Protein AF-A0A6A6RLC5-F1 (afdb_monomer)

Solvent-accessible surface area (backbone atoms only — not comparable to full-atom values): 35840 Å² total; per-residue (Å²): 138,89,81,90,76,89,77,78,95,65,78,89,80,64,79,68,46,80,76,50,23,72,71,30,58,78,65,78,44,90,47,89,56,71,75,75,88,74,78,80,78,84,84,84,71,95,63,80,84,74,80,76,68,71,69,92,68,78,62,64,73,83,45,45,64,59,52,20,43,54,50,32,57,72,48,42,75,51,43,56,62,59,40,52,50,50,51,59,50,54,67,55,76,78,73,60,94,65,83,72,53,70,48,54,49,49,28,47,47,29,49,48,15,38,16,31,26,49,46,13,57,77,70,72,34,62,71,44,24,56,47,12,53,51,43,43,57,50,36,55,54,52,48,54,54,39,58,73,36,83,87,42,39,63,32,69,39,43,49,48,26,40,50,40,52,22,48,33,30,47,54,59,52,88,50,62,64,50,26,46,57,32,32,52,50,49,48,53,36,45,63,74,60,48,66,69,87,54,95,65,61,69,65,40,54,48,56,59,67,43,44,63,54,35,39,52,39,18,40,58,68,47,28,62,27,70,53,52,35,86,68,44,55,71,55,72,57,97,49,85,52,68,71,45,41,52,46,43,53,51,49,52,48,47,16,48,48,12,41,55,49,26,54,54,67,64,46,78,72,73,88,48,72,78,75,49,45,69,58,48,51,54,47,48,52,48,47,52,55,53,57,66,47,46,62,57,51,49,53,57,29,52,75,59,48,57,79,82,71,66,77,83,70,72,94,82,57,94,66,85,83,70,52,44,40,68,46,43,38,48,50,30,45,50,34,39,46,50,36,50,49,38,47,55,44,28,75,78,53,77,45,70,69,42,54,54,52,32,42,52,34,24,50,51,42,47,56,59,62,71,62,59,67,45,77,76,75,75,56,56,26,66,39,53,56,43,48,47,52,25,51,51,53,22,27,56,63,43,48,27,80,82,29,72,62,11,39,50,48,52,52,50,50,60,64,41,95,60,47,64,55,38,62,61,70,72,56,55,71,75,64,56,70,71,52,88,61,83,87,70,74,89,88,72,88,63,78,52,77,81,58,53,70,76,57,74,80,74,70,93,61,88,86,79,82,82,84,69,77,82,74,74,84,83,82,88,89,83,89,83,91,82,87,88,84,89,82,90,86,84,89,82,83,88,81,90,82,86,83,88,79,89,79,91,80,87,82,88,82,86,82,92,81,92,82,81,92,79,86,88,83,87,81,91,84,81,89,84,88,91,74,90,57,76,57,57,60,58,52,46,72,74,68,74,62,58,69,74,60,53,53,54,53,49,54,53,53,52,50,54,52,50,51,57,48,50,53,51,53,52,55,56,62,69,73,68,64,83,83,80,84,77,86,88,129

InterPro domains:
  IPR001138 Zn(2)Cys(6) fungal-type DNA-binding domain [cd00067] (14-31)
  IPR021858 Fungal transcription factor [PF11951] (106-373)

Structure (mmCIF, N/CA/C/O backbone):
data_AF-A0A6A6RLC5-F1
#
_entry.id   AF-A0A6A6RLC5-F1
#
loop_
_atom_site.group_PDB
_atom_site.id
_atom_site.type_symbol
_atom_site.label_atom_id
_atom_site.label_alt_id
_atom_site.label_comp_id
_atom_site.label_asym_id
_atom_site.label_entity_id
_atom_site.label_seq_id
_atom_site.pdbx_PDB_ins_code
_atom_site.Cartn_x
_atom_site.Cartn_y
_atom_site.Cartn_z
_atom_site.occupancy
_atom_site.B_iso_or_equiv
_atom_site.auth_seq_id
_atom_site.auth_comp_id
_atom_site.auth_asym_id
_atom_site.auth_atom_id
_atom_site.pdbx_PDB_model_num
ATOM 1 N N . MET A 1 1 ? 61.808 20.061 -59.288 1.00 33.19 1 MET A N 1
ATOM 2 C CA . MET A 1 1 ? 60.958 20.838 -60.216 1.00 33.19 1 MET A CA 1
ATOM 3 C C . MET A 1 1 ? 59.681 21.223 -59.504 1.00 33.19 1 MET A C 1
ATOM 5 O O . MET A 1 1 ? 59.098 20.407 -58.806 1.00 33.19 1 MET A O 1
ATOM 9 N N . VAL A 1 2 ? 59.336 22.496 -59.624 1.00 41.25 2 VAL A N 1
ATOM 10 C CA . VAL A 1 2 ? 58.204 23.175 -58.996 1.00 41.25 2 VAL A CA 1
ATOM 11 C C . VAL A 1 2 ? 56.968 22.985 -59.872 1.00 41.25 2 VAL A C 1
ATOM 13 O O . VAL A 1 2 ? 57.067 23.115 -61.087 1.00 41.25 2 VAL A O 1
ATOM 16 N N . SER A 1 3 ? 55.800 22.789 -59.270 1.00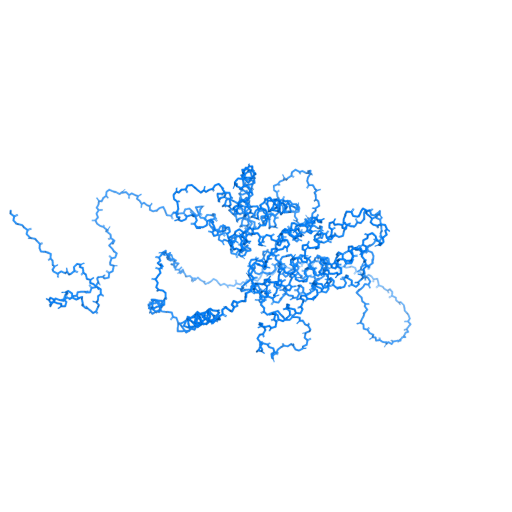 30.69 3 SER A N 1
ATOM 17 C CA . SER A 1 3 ? 54.530 23.178 -59.893 1.00 30.69 3 SER A CA 1
ATOM 18 C C . SER A 1 3 ? 53.531 23.565 -58.807 1.00 30.69 3 SER A C 1
ATOM 20 O O . SER A 1 3 ? 52.868 22.748 -58.174 1.00 30.69 3 SER A O 1
ATOM 22 N N . ARG A 1 4 ? 53.475 24.879 -58.572 1.00 44.53 4 ARG A N 1
ATOM 23 C CA . ARG A 1 4 ? 52.362 25.558 -57.914 1.00 44.53 4 ARG A CA 1
ATOM 24 C C . ARG A 1 4 ? 51.149 25.538 -58.848 1.00 44.53 4 ARG A C 1
ATOM 26 O O . ARG A 1 4 ? 51.280 25.904 -60.009 1.00 44.53 4 ARG A O 1
ATOM 33 N N . GLY A 1 5 ? 49.977 25.238 -58.297 1.00 34.97 5 GLY A N 1
ATOM 34 C CA . GLY A 1 5 ? 48.665 25.578 -58.855 1.00 34.97 5 GLY A CA 1
ATOM 35 C C . GLY A 1 5 ? 47.830 26.235 -57.755 1.00 34.97 5 GLY A C 1
ATOM 36 O O . GLY A 1 5 ? 47.783 25.731 -56.636 1.00 34.97 5 GLY A O 1
ATOM 37 N N . GLY A 1 6 ? 47.283 27.420 -58.023 1.00 38.88 6 GLY A N 1
ATOM 38 C CA . GLY A 1 6 ? 46.852 28.401 -57.024 1.00 38.88 6 GLY A CA 1
ATOM 39 C C . GLY A 1 6 ? 45.784 27.934 -56.030 1.00 38.88 6 GLY A C 1
ATOM 40 O O . GLY A 1 6 ? 44.661 27.609 -56.397 1.00 38.88 6 GLY A O 1
ATOM 41 N N . ARG A 1 7 ? 46.105 28.026 -54.734 1.00 39.91 7 ARG A N 1
ATOM 42 C CA . ARG A 1 7 ? 45.119 28.023 -53.646 1.00 39.91 7 ARG A CA 1
ATOM 43 C C . ARG A 1 7 ? 44.722 29.469 -53.366 1.00 39.91 7 ARG A C 1
ATOM 45 O O . ARG A 1 7 ? 45.541 30.260 -52.897 1.00 39.91 7 ARG A O 1
ATOM 52 N N . SER A 1 8 ? 43.479 29.831 -53.674 1.00 43.84 8 SER A N 1
ATOM 53 C CA . SER A 1 8 ? 42.936 31.154 -53.361 1.00 43.84 8 SER A CA 1
ATOM 54 C C . SER A 1 8 ? 43.053 31.448 -51.861 1.00 43.84 8 SER A C 1
ATOM 56 O O . SER A 1 8 ? 42.702 30.612 -51.026 1.00 43.84 8 SER A O 1
ATOM 58 N N . LYS A 1 9 ? 43.530 32.653 -51.539 1.00 46.97 9 LYS A N 1
ATOM 59 C CA . LYS A 1 9 ? 43.752 33.209 -50.197 1.00 46.97 9 LYS A CA 1
ATOM 60 C C . LYS A 1 9 ? 42.445 33.323 -49.387 1.00 46.97 9 LYS A C 1
ATOM 62 O O . LYS A 1 9 ? 41.897 34.413 -49.280 1.00 46.97 9 LYS A O 1
ATOM 67 N N . ARG A 1 10 ? 41.938 32.240 -48.793 1.00 56.75 10 ARG A N 1
ATOM 68 C CA . ARG A 1 10 ? 40.826 32.311 -47.823 1.00 56.75 10 ARG A CA 1
ATOM 69 C C . ARG A 1 10 ? 41.233 31.707 -46.481 1.00 56.75 10 ARG A C 1
ATOM 71 O O . ARG A 1 10 ? 41.949 30.711 -46.428 1.00 56.75 10 ARG A O 1
ATOM 78 N N . CYS A 1 11 ? 40.840 32.380 -45.400 1.00 67.50 11 CYS A N 1
ATOM 79 C CA . CYS A 1 11 ? 41.223 32.052 -44.028 1.00 67.50 11 CYS A CA 1
ATOM 80 C C . CYS A 1 11 ? 40.591 30.715 -43.613 1.00 67.50 11 CYS A C 1
ATOM 82 O O . CYS A 1 11 ? 39.397 30.662 -43.344 1.00 67.50 11 CYS A O 1
ATOM 84 N N . SER A 1 12 ? 41.379 29.640 -43.569 1.00 62.88 12 SER A N 1
ATOM 85 C CA . SER A 1 12 ? 40.889 28.301 -43.209 1.00 62.88 12 SER A CA 1
ATOM 86 C C . SER A 1 12 ? 40.509 28.163 -41.730 1.00 62.88 12 SER A C 1
ATOM 88 O O . SER A 1 12 ? 39.714 27.296 -41.399 1.00 62.88 12 SER A O 1
ATOM 90 N N . ASN A 1 13 ? 41.020 29.043 -40.858 1.00 63.69 13 ASN A N 1
ATOM 91 C CA . ASN A 1 13 ? 40.752 29.029 -39.416 1.00 63.69 13 ASN A CA 1
ATOM 92 C C . ASN A 1 13 ? 40.182 30.391 -38.989 1.00 63.69 13 ASN A C 1
ATOM 94 O O . ASN A 1 13 ? 40.918 31.273 -38.535 1.00 63.69 13 ASN A O 1
ATOM 98 N N . CYS A 1 14 ? 38.883 30.588 -39.215 1.00 71.69 14 CYS A N 1
ATOM 99 C CA . CYS A 1 14 ? 38.147 31.791 -38.829 1.00 71.69 14 CYS A CA 1
ATOM 100 C C . CYS A 1 14 ? 37.687 31.676 -37.366 1.00 71.69 14 CYS A C 1
ATOM 102 O O . CYS A 1 14 ? 37.097 30.670 -37.001 1.00 71.69 14 CYS A O 1
ATOM 104 N N . ASN A 1 15 ? 37.931 32.692 -36.529 1.00 76.00 15 ASN A N 1
ATOM 105 C CA . ASN A 1 15 ? 37.560 32.686 -35.103 1.00 76.00 15 ASN A CA 1
ATOM 106 C C . ASN A 1 15 ? 36.124 33.188 -34.832 1.00 76.00 15 ASN A C 1
ATOM 108 O O . ASN A 1 15 ? 35.869 33.766 -33.780 1.00 76.00 15 ASN A O 1
ATOM 112 N N . GLU A 1 16 ? 35.224 33.024 -35.807 1.00 71.19 16 GLU A N 1
ATOM 113 C CA . GLU A 1 16 ? 33.768 33.269 -35.744 1.00 71.19 16 GLU A CA 1
ATOM 114 C C . GLU A 1 16 ? 33.273 34.672 -35.332 1.00 71.19 16 GLU A C 1
ATOM 116 O O . GLU A 1 16 ? 32.069 34.930 -35.359 1.00 71.19 16 GLU A O 1
ATOM 121 N N . LYS A 1 17 ? 34.159 35.635 -35.045 1.00 72.50 17 LYS A N 1
ATOM 122 C CA . LYS A 1 17 ? 33.761 37.030 -34.802 1.00 72.50 17 LYS A CA 1
ATOM 123 C C . LYS A 1 17 ? 33.197 37.670 -36.075 1.00 72.50 17 LYS A C 1
ATOM 125 O O . LYS A 1 17 ? 33.887 37.770 -37.091 1.00 72.50 17 LYS A O 1
ATOM 130 N N . ARG A 1 18 ? 31.946 38.133 -36.005 1.00 74.75 18 ARG A N 1
ATOM 131 C CA . ARG A 1 18 ? 31.264 38.881 -37.076 1.00 74.75 18 ARG A CA 1
ATOM 132 C C . ARG A 1 18 ? 31.465 40.395 -36.881 1.00 74.75 18 ARG A C 1
ATOM 134 O O . ARG A 1 18 ? 31.474 40.837 -35.735 1.00 74.75 18 ARG A O 1
ATOM 141 N N . PRO A 1 19 ? 31.617 41.200 -37.954 1.00 73.88 19 PRO A N 1
ATOM 142 C CA . PRO A 1 19 ? 31.542 40.826 -39.373 1.00 73.88 19 PRO A CA 1
ATOM 143 C C . PRO A 1 19 ? 32.880 40.385 -40.000 1.00 73.88 19 PRO A C 1
ATOM 145 O O . PRO A 1 19 ? 32.875 39.847 -41.100 1.00 73.88 19 PRO A O 1
ATOM 148 N N . SER A 1 20 ? 34.024 40.578 -39.333 1.00 80.81 20 SER A N 1
ATOM 149 C CA . SER A 1 20 ? 35.335 40.137 -39.837 1.00 80.81 20 SER A CA 1
ATOM 150 C C . SER A 1 20 ? 36.191 39.525 -38.732 1.00 80.81 20 SER A C 1
ATOM 152 O O . SER A 1 20 ? 36.250 40.040 -37.614 1.00 80.81 20 SER A O 1
ATOM 154 N N . CYS A 1 21 ? 36.886 38.430 -39.046 1.00 86.88 21 CYS A N 1
ATOM 155 C CA . CYS A 1 21 ? 37.753 37.768 -38.080 1.00 86.88 21 CYS A CA 1
ATOM 156 C C . CYS A 1 21 ? 39.012 38.602 -37.810 1.00 86.88 21 CYS A C 1
ATOM 158 O O . CYS A 1 21 ? 39.542 39.273 -38.705 1.00 86.88 21 CYS A O 1
ATOM 160 N N . ASP A 1 22 ? 39.542 38.522 -36.586 1.00 82.56 22 ASP A N 1
ATOM 161 C CA . ASP A 1 22 ? 40.673 39.356 -36.147 1.00 82.56 22 ASP A CA 1
ATOM 162 C C . ASP A 1 22 ? 41.898 39.217 -37.063 1.00 82.56 22 ASP A C 1
ATOM 164 O O . ASP A 1 22 ? 42.643 40.171 -37.286 1.00 82.56 22 ASP A O 1
ATOM 168 N N . ARG A 1 23 ? 42.083 38.029 -37.646 1.00 81.62 23 ARG A N 1
ATOM 169 C CA . ARG A 1 23 ? 43.192 37.720 -38.549 1.00 81.62 23 ARG A CA 1
ATOM 170 C C . ARG A 1 23 ? 43.056 38.391 -39.916 1.00 81.62 23 ARG A C 1
ATOM 172 O O . ARG A 1 23 ? 44.059 38.861 -40.447 1.00 81.62 23 ARG A O 1
ATOM 179 N N . CYS A 1 24 ? 41.849 38.432 -40.482 1.00 85.69 24 CYS A N 1
ATOM 180 C CA . CYS A 1 24 ? 41.596 39.114 -41.754 1.00 85.69 24 CYS A CA 1
ATOM 181 C C . CYS A 1 24 ? 41.640 40.631 -41.565 1.00 85.69 24 CYS A C 1
ATOM 183 O O . CYS A 1 24 ? 42.290 41.316 -42.352 1.00 85.69 24 CYS A O 1
ATOM 185 N N . ARG A 1 25 ? 41.085 41.128 -40.451 1.00 86.31 25 ARG A N 1
ATOM 186 C CA . ARG A 1 25 ? 41.150 42.542 -40.064 1.00 86.31 25 ARG A CA 1
ATOM 187 C C . ARG A 1 25 ? 42.591 43.038 -39.934 1.00 86.31 25 ARG A C 1
ATOM 189 O O . ARG A 1 25 ? 42.950 44.024 -40.564 1.00 86.31 25 ARG A O 1
ATOM 196 N N . LYS A 1 26 ? 43.450 42.313 -39.204 1.00 87.62 26 LYS A N 1
ATOM 197 C CA . LYS A 1 26 ? 44.876 42.670 -39.052 1.00 87.62 26 LYS A CA 1
ATOM 198 C C . LYS A 1 26 ? 45.670 42.637 -40.361 1.00 87.62 26 LYS A C 1
ATOM 200 O O . LYS A 1 26 ? 46.723 43.254 -40.436 1.00 87.62 26 LYS A O 1
ATOM 205 N N . ARG A 1 27 ? 45.205 41.897 -41.369 1.00 82.19 27 ARG A N 1
ATOM 206 C CA . ARG A 1 27 ? 45.886 41.758 -42.666 1.00 82.19 27 ARG A CA 1
ATOM 207 C C . ARG A 1 27 ? 45.265 42.608 -43.778 1.00 82.19 27 ARG A C 1
ATOM 209 O O . ARG A 1 27 ? 45.720 42.498 -44.910 1.00 82.19 27 ARG A O 1
ATOM 216 N N . GLY A 1 28 ? 44.237 43.408 -43.477 1.00 86.06 28 GLY A N 1
ATOM 217 C CA . GLY A 1 28 ? 43.519 44.204 -44.478 1.00 86.06 28 GLY A CA 1
ATOM 218 C C . GLY A 1 28 ? 42.822 43.358 -45.550 1.00 86.06 28 GLY A C 1
ATOM 219 O O . GLY A 1 28 ? 42.691 43.795 -46.687 1.00 86.06 28 GLY A O 1
ATOM 220 N N . LEU A 1 29 ? 42.426 42.123 -45.221 1.00 82.81 29 LEU A N 1
ATOM 221 C CA . LEU A 1 29 ? 41.775 41.203 -46.157 1.00 82.81 29 LEU A CA 1
ATOM 222 C C . LEU A 1 29 ? 40.263 41.177 -45.923 1.00 82.81 29 LEU A C 1
ATOM 224 O O . LEU A 1 29 ? 39.808 41.178 -44.777 1.00 82.81 29 LEU A O 1
ATOM 228 N N . GLN A 1 30 ? 39.492 41.078 -47.007 1.00 81.12 30 GLN A N 1
ATOM 229 C CA . GLN A 1 30 ? 38.046 40.883 -46.935 1.00 81.12 30 GLN A CA 1
ATOM 230 C C . GLN A 1 30 ? 37.748 39.488 -46.361 1.00 81.12 30 GLN A C 1
ATOM 232 O O . GLN A 1 30 ? 38.281 38.481 -46.830 1.00 81.12 30 GLN A O 1
ATOM 237 N N . CYS A 1 31 ? 36.959 39.436 -45.288 1.00 81.25 31 CYS A N 1
ATOM 238 C CA . CYS A 1 31 ? 36.621 38.200 -44.591 1.00 81.25 31 CYS A CA 1
ATOM 239 C C . CYS A 1 31 ? 35.220 37.754 -45.006 1.00 81.25 31 CYS A C 1
ATOM 241 O O . CYS A 1 31 ? 34.263 38.469 -44.734 1.00 81.25 31 CYS A O 1
ATOM 243 N N . ASP A 1 32 ? 35.093 36.562 -45.586 1.00 77.81 32 ASP A N 1
ATOM 244 C CA . ASP A 1 32 ? 33.793 36.009 -46.005 1.00 77.81 32 ASP A CA 1
ATOM 245 C C . ASP A 1 32 ? 32.932 35.491 -44.831 1.00 77.81 32 ASP A C 1
ATOM 247 O O . ASP A 1 32 ? 31.891 34.879 -45.045 1.00 77.81 32 ASP A O 1
ATOM 251 N N . GLY A 1 33 ? 33.370 35.699 -43.584 1.00 76.25 33 GLY A N 1
ATOM 252 C CA . GLY A 1 33 ? 32.715 35.157 -42.395 1.00 76.25 33 GLY A CA 1
ATOM 253 C C . GLY A 1 33 ? 32.883 33.635 -42.234 1.00 76.25 33 GLY A C 1
ATOM 254 O O . GLY A 1 33 ? 33.561 32.979 -43.031 1.00 76.25 33 GLY A O 1
ATOM 255 N N . PRO A 1 34 ? 32.346 33.052 -41.146 1.00 71.31 34 PRO A N 1
ATOM 256 C CA . PRO A 1 34 ? 32.235 31.602 -41.024 1.00 71.31 34 PRO A CA 1
ATOM 257 C C . PRO A 1 34 ? 31.311 31.080 -42.130 1.00 71.31 34 PRO A C 1
ATOM 259 O O . PRO A 1 34 ? 30.210 31.598 -42.302 1.00 71.31 34 PRO A O 1
ATOM 262 N N . LYS A 1 35 ? 31.768 30.082 -42.895 1.00 66.44 35 LYS A N 1
ATOM 263 C CA . LYS A 1 35 ? 30.929 29.438 -43.911 1.00 66.44 35 LYS A CA 1
ATOM 264 C C . LYS A 1 35 ? 29.756 28.759 -43.211 1.00 66.44 35 LYS A C 1
ATOM 266 O O . LYS A 1 35 ? 29.981 28.006 -42.265 1.00 66.44 35 LYS A O 1
ATOM 271 N N . ASP A 1 36 ? 28.540 28.996 -43.692 1.00 61.06 36 ASP A N 1
ATOM 272 C CA . ASP A 1 36 ? 27.398 28.180 -43.293 1.00 61.06 36 ASP A CA 1
ATOM 273 C C . ASP A 1 36 ? 27.719 26.711 -43.594 1.00 61.06 36 ASP A C 1
ATOM 275 O O . ASP A 1 36 ? 28.369 26.402 -44.598 1.00 61.06 36 ASP A O 1
ATOM 279 N N . LEU A 1 37 ? 27.320 25.814 -42.690 1.00 55.38 37 LEU A N 1
ATOM 280 C CA . LEU A 1 37 ? 27.510 24.371 -42.821 1.00 55.38 37 LEU A CA 1
ATOM 281 C C . LEU A 1 37 ? 26.770 23.869 -44.070 1.00 55.38 37 LEU A C 1
ATOM 283 O O . LEU A 1 37 ? 25.629 23.418 -44.005 1.00 55.38 37 LEU A O 1
ATOM 287 N N . THR A 1 38 ? 27.418 23.944 -45.229 1.00 48.16 38 THR A N 1
ATOM 288 C CA . THR A 1 38 ? 26.988 23.234 -46.429 1.00 48.16 38 THR A CA 1
ATOM 289 C C . THR A 1 38 ? 27.246 21.757 -46.196 1.00 48.16 38 THR A C 1
ATOM 291 O O . THR A 1 38 ? 28.392 21.306 -46.241 1.00 48.16 38 THR A O 1
ATOM 294 N N . TRP A 1 39 ? 26.176 21.010 -45.930 1.00 45.69 39 TRP A N 1
ATOM 295 C CA . TRP A 1 39 ? 26.191 19.556 -45.978 1.00 45.69 39 TRP A CA 1
ATOM 296 C C . TRP A 1 39 ? 26.634 19.126 -47.378 1.00 45.69 39 TRP A C 1
ATOM 298 O O . TRP A 1 39 ? 25.948 19.381 -48.367 1.00 45.69 39 TRP A O 1
ATOM 308 N N . ILE A 1 40 ? 27.814 18.515 -47.472 1.00 43.56 40 ILE A N 1
ATOM 309 C CA . ILE A 1 40 ? 28.320 17.962 -48.727 1.00 43.56 40 ILE A CA 1
ATOM 310 C C . ILE A 1 40 ? 27.534 16.678 -48.993 1.00 43.56 40 ILE A C 1
ATOM 312 O O . ILE A 1 40 ? 27.861 15.620 -48.459 1.00 43.56 40 ILE A O 1
ATOM 316 N N . VAL A 1 41 ? 26.494 16.759 -49.822 1.00 55.31 41 VAL A N 1
ATOM 317 C CA . VAL A 1 41 ? 25.922 15.565 -50.453 1.00 55.31 41 VAL A CA 1
ATOM 318 C C . VAL A 1 41 ? 26.896 15.158 -51.556 1.00 55.31 41 VAL A C 1
ATOM 320 O O . VAL A 1 41 ? 26.948 15.759 -52.626 1.00 55.31 41 VAL A O 1
ATOM 323 N N . ASN A 1 42 ? 27.750 14.188 -51.246 1.00 46.06 42 ASN A N 1
ATOM 324 C CA . ASN A 1 42 ? 28.793 13.699 -52.137 1.00 46.06 42 ASN A CA 1
ATOM 325 C C . ASN A 1 42 ? 28.163 12.868 -53.272 1.00 46.06 42 ASN A C 1
ATOM 327 O O . ASN A 1 42 ? 27.958 11.670 -53.111 1.00 46.06 42 ASN A O 1
ATOM 331 N N . GLN A 1 43 ? 27.796 13.502 -54.391 1.00 53.50 43 GLN A N 1
ATOM 332 C CA . GLN A 1 43 ? 27.096 12.826 -55.498 1.00 53.50 43 GLN A CA 1
ATOM 333 C C . GLN A 1 43 ? 27.998 12.243 -56.596 1.00 53.50 43 GLN A C 1
ATOM 335 O O . GLN A 1 43 ? 27.474 11.565 -57.466 1.00 53.50 43 GLN A O 1
ATOM 340 N N . ASN A 1 44 ? 29.323 12.428 -56.583 1.00 52.59 44 ASN A N 1
ATOM 341 C CA . ASN A 1 44 ? 30.156 12.059 -57.741 1.00 52.59 44 ASN A CA 1
ATOM 342 C C . ASN A 1 44 ? 31.443 11.314 -57.371 1.00 52.59 44 ASN A C 1
ATOM 344 O O . ASN A 1 44 ? 32.544 11.806 -57.608 1.00 52.59 44 ASN A O 1
ATOM 348 N N . ASN A 1 45 ? 31.316 10.097 -56.842 1.00 47.56 45 ASN A N 1
ATOM 349 C CA . ASN A 1 45 ? 32.420 9.142 -56.884 1.00 47.56 45 ASN A CA 1
ATOM 350 C C . ASN A 1 45 ? 31.876 7.741 -57.220 1.00 47.56 45 ASN A C 1
ATOM 352 O O . ASN A 1 45 ? 31.104 7.202 -56.424 1.00 47.56 45 ASN A O 1
ATOM 356 N N . PRO A 1 46 ? 32.239 7.142 -58.371 1.00 50.12 46 PRO A N 1
ATOM 357 C CA . PRO A 1 46 ? 31.825 5.796 -58.743 1.00 50.12 46 PRO A CA 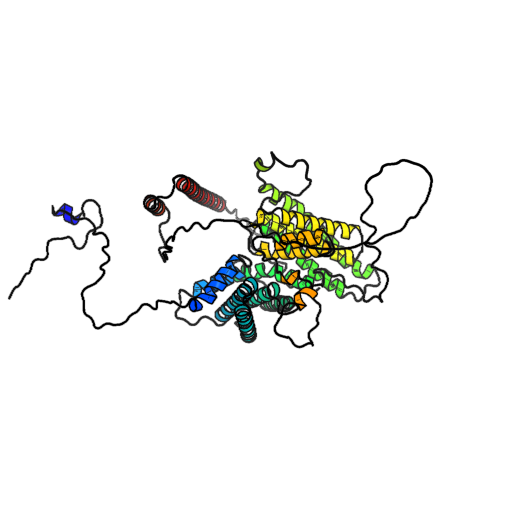1
ATOM 358 C C . PRO A 1 46 ? 32.681 4.779 -57.980 1.00 50.12 46 PRO A C 1
ATOM 360 O O . PRO A 1 46 ? 33.552 4.118 -58.537 1.00 50.12 46 PRO A O 1
ATOM 363 N N . PHE A 1 47 ? 32.456 4.673 -56.672 1.00 51.59 47 PHE A N 1
ATOM 364 C CA . PHE A 1 47 ? 32.810 3.454 -55.957 1.00 51.59 47 PHE A CA 1
ATOM 365 C C . PHE A 1 47 ? 31.812 2.357 -56.354 1.00 51.59 47 PHE A C 1
ATOM 367 O O . PHE A 1 47 ? 30.646 2.670 -56.618 1.00 51.59 47 PHE A O 1
ATOM 374 N N . PRO A 1 48 ? 32.242 1.083 -56.431 1.00 53.62 48 PRO A N 1
ATOM 375 C CA . PRO A 1 48 ? 31.336 -0.021 -56.716 1.00 53.62 48 PRO A CA 1
ATOM 376 C C . PRO A 1 48 ? 30.146 0.041 -55.748 1.00 53.62 48 PRO A C 1
ATOM 378 O O . PRO A 1 48 ? 30.343 0.392 -54.581 1.00 53.62 48 PRO A O 1
ATOM 381 N N . PRO A 1 49 ? 28.919 -0.247 -56.216 1.00 52.16 49 PRO A N 1
ATOM 382 C CA . PRO A 1 49 ? 27.699 -0.067 -55.445 1.00 52.16 49 PRO A CA 1
ATOM 383 C C . PRO A 1 49 ? 27.693 -1.026 -54.254 1.00 52.16 49 PRO A C 1
ATOM 385 O O . PRO A 1 49 ? 27.129 -2.119 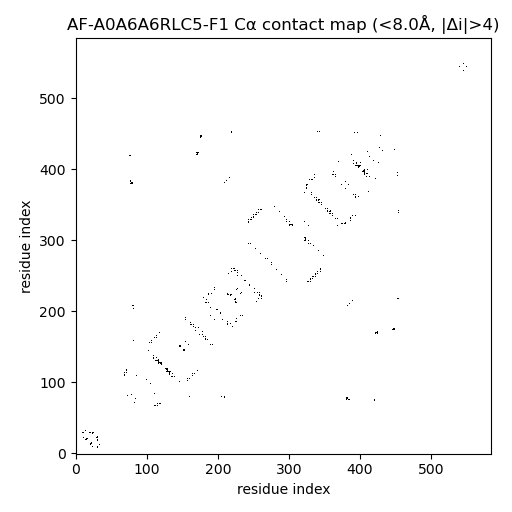-54.307 1.00 52.16 49 PRO A O 1
ATOM 388 N N . HIS A 1 50 ? 28.296 -0.606 -53.146 1.00 53.56 50 HIS A N 1
ATOM 389 C CA . HIS A 1 50 ? 27.945 -1.130 -51.846 1.00 53.56 50 HIS A CA 1
ATOM 390 C C . HIS A 1 50 ? 26.510 -0.686 -51.612 1.00 53.56 50 HIS A C 1
ATOM 392 O O . HIS A 1 50 ? 26.236 0.469 -51.287 1.00 53.56 50 HIS A O 1
ATOM 398 N N . LYS A 1 51 ? 25.588 -1.615 -51.876 1.00 55.03 51 LYS A N 1
ATOM 399 C CA . LYS A 1 51 ? 24.175 -1.552 -51.519 1.00 55.03 51 LYS A CA 1
ATOM 400 C C . LYS A 1 51 ? 24.055 -1.486 -49.994 1.00 55.03 51 LYS A C 1
ATOM 402 O O . LYS A 1 51 ? 23.554 -2.406 -49.363 1.00 55.03 51 LYS A O 1
ATOM 407 N N . ASN A 1 52 ? 24.501 -0.392 -49.393 1.00 52.28 52 ASN A N 1
ATOM 408 C CA . ASN A 1 52 ? 24.121 -0.020 -48.044 1.00 52.28 52 ASN A CA 1
ATOM 409 C C . ASN A 1 52 ? 22.747 0.639 -48.161 1.00 52.28 52 ASN A C 1
ATOM 411 O O . ASN A 1 52 ? 22.584 1.835 -47.930 1.00 52.28 52 ASN A O 1
ATOM 415 N N . SER A 1 53 ? 21.758 -0.142 -48.606 1.00 61.75 53 SER A N 1
ATOM 416 C CA . SER A 1 53 ? 20.367 0.198 -48.370 1.00 61.75 53 SER A CA 1
ATOM 417 C C . SER A 1 53 ? 20.221 0.252 -46.859 1.00 61.75 53 SER A C 1
ATOM 419 O O . SER A 1 53 ? 20.307 -0.785 -46.200 1.00 61.75 53 SER A O 1
ATOM 421 N N . ILE A 1 54 ? 20.067 1.458 -46.310 1.00 59.88 54 ILE A N 1
ATOM 422 C CA . ILE A 1 54 ? 19.546 1.621 -44.955 1.00 59.88 54 ILE A CA 1
ATOM 423 C C . ILE A 1 54 ? 18.287 0.746 -44.917 1.00 59.88 54 ILE A C 1
ATOM 425 O O . ILE A 1 54 ? 17.437 0.928 -45.795 1.00 59.88 54 ILE A O 1
ATOM 429 N N . PRO A 1 55 ? 18.198 -0.256 -44.023 1.00 66.25 55 PRO A N 1
ATOM 430 C CA . PRO A 1 55 ? 17.023 -1.109 -43.947 1.00 66.25 55 PRO A CA 1
ATOM 431 C C . PRO A 1 55 ? 15.805 -0.200 -43.792 1.00 66.25 55 PRO A C 1
ATOM 433 O O . PRO A 1 55 ? 15.696 0.515 -42.799 1.00 66.25 55 PRO A O 1
ATOM 436 N N . TYR A 1 56 ? 14.943 -0.164 -44.810 1.00 63.38 56 TYR A N 1
ATOM 437 C CA . TYR A 1 56 ? 13.793 0.743 -44.838 1.00 63.38 56 TYR A CA 1
ATOM 438 C C . TYR A 1 56 ? 12.750 0.402 -43.762 1.00 63.38 56 TYR A C 1
ATOM 440 O O . TYR A 1 56 ? 11.884 1.223 -43.495 1.00 63.38 56 TYR A O 1
ATOM 448 N N . ASP A 1 57 ? 12.904 -0.739 -43.084 1.00 71.00 57 ASP A N 1
ATOM 449 C CA . ASP A 1 57 ? 12.140 -1.121 -41.903 1.00 71.00 57 ASP A CA 1
ATOM 450 C C . ASP A 1 57 ? 13.087 -1.435 -40.741 1.00 71.00 57 ASP A C 1
ATOM 452 O O . ASP A 1 57 ? 13.571 -2.560 -40.577 1.00 71.00 57 ASP A O 1
ATOM 456 N N . LEU A 1 58 ? 13.350 -0.438 -39.892 1.00 72.38 58 LEU A N 1
ATOM 457 C CA . LEU A 1 58 ? 13.785 -0.731 -38.530 1.00 72.38 58 LEU A CA 1
ATOM 458 C C . LEU A 1 58 ? 12.622 -1.442 -37.842 1.00 72.38 58 LEU A C 1
ATOM 460 O O . LEU A 1 58 ? 11.609 -0.827 -37.514 1.00 72.38 58 LEU A O 1
ATOM 464 N N . SER A 1 59 ? 12.763 -2.752 -37.660 1.00 80.31 59 SER A N 1
ATOM 465 C CA . SER A 1 59 ? 11.759 -3.553 -36.975 1.00 80.31 59 SER A CA 1
ATOM 466 C C . SER A 1 59 ? 11.491 -2.969 -35.588 1.00 80.31 59 SER A C 1
ATOM 468 O O . SER A 1 59 ? 12.371 -2.959 -34.724 1.00 80.31 59 SER A O 1
ATOM 470 N N . LEU A 1 60 ? 10.252 -2.520 -35.357 1.00 83.25 60 LEU A N 1
ATOM 471 C CA . LEU A 1 60 ? 9.798 -2.021 -34.054 1.00 83.25 60 LEU A CA 1
ATOM 472 C C . LEU A 1 60 ? 9.910 -3.078 -32.943 1.00 83.25 60 LEU A C 1
ATOM 474 O O . LEU A 1 60 ? 9.820 -2.742 -31.766 1.00 83.25 60 LEU A O 1
ATOM 478 N N . VAL A 1 61 ? 10.157 -4.343 -33.303 1.00 84.81 61 VAL A N 1
ATOM 479 C CA . VAL A 1 61 ? 10.428 -5.437 -32.363 1.00 84.81 61 VAL A CA 1
ATOM 480 C C . VAL A 1 61 ? 11.604 -5.105 -31.441 1.00 84.81 61 VAL A C 1
ATOM 482 O O . VAL A 1 61 ? 11.541 -5.432 -30.261 1.00 84.81 61 VAL A O 1
ATOM 485 N N . ALA A 1 62 ? 12.632 -4.403 -31.934 1.00 83.12 62 ALA A N 1
ATOM 486 C CA . ALA A 1 62 ? 13.786 -4.015 -31.118 1.00 83.12 62 ALA A CA 1
ATOM 487 C C . ALA A 1 62 ? 13.434 -3.025 -29.990 1.00 83.12 62 ALA A C 1
ATOM 489 O O . ALA A 1 62 ? 14.151 -2.960 -29.000 1.00 83.12 62 ALA A O 1
ATOM 490 N N . PHE A 1 63 ? 12.323 -2.292 -30.125 1.00 89.31 63 PHE A N 1
ATOM 491 C CA . PHE A 1 63 ? 11.863 -1.278 -29.168 1.00 89.31 63 PHE A CA 1
ATOM 492 C C . PHE A 1 63 ? 10.652 -1.740 -28.354 1.00 89.31 63 PHE A C 1
ATOM 494 O O . PHE A 1 63 ? 10.031 -0.941 -27.653 1.00 89.31 63 PHE A O 1
ATOM 501 N N . HIS A 1 64 ? 10.258 -3.009 -28.472 1.00 91.94 64 HIS A N 1
ATOM 502 C CA . HIS A 1 64 ? 9.026 -3.488 -27.856 1.00 91.94 64 HIS A CA 1
ATOM 503 C C . HIS A 1 64 ? 9.064 -3.377 -26.330 1.00 91.94 64 HIS A C 1
ATOM 505 O O . HIS A 1 64 ? 8.097 -2.927 -25.714 1.00 91.94 64 HIS A O 1
ATOM 511 N N . ASP A 1 65 ? 10.197 -3.746 -25.736 1.00 92.50 65 ASP A N 1
ATOM 512 C CA . ASP A 1 65 ? 10.388 -3.673 -24.292 1.00 92.50 65 ASP A CA 1
ATOM 513 C C . ASP A 1 65 ? 10.408 -2.207 -23.839 1.00 92.50 65 ASP A C 1
ATOM 515 O O . ASP A 1 65 ? 9.697 -1.858 -22.902 1.00 92.50 65 ASP A O 1
ATOM 519 N N . ASP A 1 66 ? 11.102 -1.321 -24.562 1.00 91.56 66 ASP A N 1
ATOM 520 C CA . ASP A 1 66 ? 11.128 0.120 -24.269 1.00 91.56 66 ASP A CA 1
ATOM 521 C C . ASP A 1 66 ? 9.731 0.749 -24.326 1.00 91.56 66 ASP A C 1
ATOM 523 O O . ASP A 1 66 ? 9.372 1.551 -23.462 1.00 91.56 66 ASP A O 1
ATOM 527 N N . LEU A 1 67 ? 8.908 0.352 -25.304 1.00 93.62 67 LEU A N 1
ATOM 528 C CA . LEU A 1 67 ? 7.522 0.799 -25.414 1.00 93.62 67 LEU A CA 1
ATOM 529 C C . LEU A 1 67 ? 6.691 0.325 -24.215 1.00 93.62 67 LEU A C 1
ATOM 531 O O . LEU A 1 67 ? 5.958 1.121 -23.626 1.00 93.62 67 LEU A O 1
ATOM 535 N N . CYS A 1 68 ? 6.819 -0.948 -23.827 1.00 94.25 68 CYS A N 1
ATOM 536 C CA . CYS A 1 68 ? 6.117 -1.499 -22.667 1.00 94.25 68 CYS A CA 1
ATOM 537 C C . CYS A 1 68 ? 6.552 -0.805 -21.369 1.00 94.25 68 CYS A C 1
ATOM 539 O O . CYS A 1 68 ? 5.703 -0.470 -20.539 1.00 94.25 68 CYS A O 1
ATOM 541 N N . LEU A 1 69 ? 7.854 -0.556 -21.202 1.00 92.88 69 LEU A N 1
ATOM 542 C CA . LEU A 1 69 ? 8.434 0.138 -20.051 1.00 92.88 69 LEU A CA 1
ATOM 543 C C . LEU A 1 69 ? 7.946 1.589 -19.979 1.00 92.88 69 LEU A C 1
ATOM 545 O O . LEU A 1 69 ? 7.447 2.010 -18.938 1.00 92.88 69 LEU A O 1
ATOM 549 N N . ALA A 1 70 ? 8.019 2.340 -21.081 1.00 91.12 70 ALA A N 1
ATOM 550 C CA . ALA A 1 70 ? 7.553 3.725 -21.146 1.00 91.12 70 ALA A CA 1
ATOM 551 C C . ALA A 1 70 ? 6.046 3.832 -20.872 1.00 91.12 70 ALA A C 1
ATOM 553 O O . ALA A 1 70 ? 5.604 4.694 -20.105 1.00 91.12 70 ALA A O 1
ATOM 554 N N . TYR A 1 71 ? 5.257 2.918 -21.444 1.00 91.56 71 TYR A N 1
ATOM 555 C CA . TYR A 1 71 ? 3.827 2.820 -21.177 1.00 91.56 71 TYR A CA 1
ATOM 556 C C . TYR A 1 71 ? 3.560 2.538 -19.695 1.00 91.56 71 TYR A C 1
ATOM 558 O O . TYR A 1 71 ? 2.798 3.250 -19.044 1.00 91.56 71 TYR A O 1
ATOM 566 N N . THR A 1 72 ? 4.238 1.543 -19.128 1.00 90.06 72 THR A N 1
ATOM 567 C CA . THR A 1 72 ? 4.057 1.152 -17.728 1.00 90.06 72 THR A CA 1
ATOM 568 C C . THR A 1 72 ? 4.487 2.264 -16.780 1.00 90.06 72 THR A C 1
ATOM 570 O O . THR A 1 72 ? 3.727 2.586 -15.883 1.00 90.06 72 THR A O 1
ATOM 573 N N . ARG A 1 73 ? 5.612 2.949 -17.007 1.00 87.69 73 ARG A N 1
ATOM 574 C CA . ARG A 1 73 ? 6.027 4.122 -16.208 1.00 87.69 73 ARG A CA 1
ATOM 575 C C . ARG A 1 73 ? 5.015 5.273 -16.284 1.00 87.69 73 ARG A C 1
ATOM 577 O O . ARG A 1 73 ? 4.837 6.024 -15.329 1.00 87.69 73 ARG A O 1
ATOM 584 N N . THR A 1 74 ? 4.321 5.408 -17.414 1.00 84.81 74 THR A N 1
ATOM 585 C CA . THR A 1 74 ? 3.303 6.452 -17.605 1.00 84.81 74 THR A CA 1
ATOM 586 C C . THR A 1 74 ? 1.995 6.126 -16.884 1.00 84.81 74 THR A C 1
ATOM 588 O O . THR A 1 74 ? 1.380 7.045 -16.338 1.00 84.81 74 THR A O 1
ATOM 591 N N . HIS A 1 75 ? 1.592 4.850 -16.877 1.00 82.50 75 HIS A N 1
ATOM 592 C CA . HIS A 1 75 ? 0.256 4.387 -16.474 1.00 82.50 75 HIS A CA 1
ATOM 593 C C . HIS A 1 75 ? 0.210 3.584 -15.165 1.00 82.50 75 HIS A C 1
ATOM 595 O O . HIS A 1 75 ? -0.862 3.428 -14.583 1.00 82.50 75 HIS A O 1
ATOM 601 N N . LEU A 1 76 ? 1.341 3.067 -14.692 1.00 80.44 76 LEU A N 1
ATOM 602 C CA . LEU A 1 76 ? 1.483 2.307 -13.455 1.00 80.44 76 LEU A CA 1
ATOM 603 C C . LEU A 1 76 ? 2.273 3.139 -12.442 1.00 80.44 76 LEU A C 1
ATOM 605 O O . LEU A 1 76 ? 3.332 3.647 -12.784 1.00 80.44 76 LEU A O 1
ATOM 609 N N . LEU A 1 77 ? 1.731 3.273 -11.223 1.00 66.94 77 LEU A N 1
ATOM 610 C CA . LEU A 1 77 ? 2.338 3.877 -10.020 1.00 66.94 77 LEU A CA 1
ATOM 611 C C . LEU A 1 77 ? 3.617 4.704 -10.279 1.00 66.94 77 LEU A C 1
ATOM 613 O O . LEU A 1 77 ? 4.724 4.172 -10.220 1.00 66.94 77 LEU A O 1
ATOM 617 N N . ARG A 1 78 ? 3.481 6.014 -10.519 1.00 72.88 78 ARG A N 1
ATOM 618 C CA . ARG A 1 78 ? 4.650 6.895 -10.682 1.00 72.88 78 ARG A CA 1
ATOM 619 C C . ARG A 1 78 ? 5.421 7.042 -9.372 1.00 72.88 78 ARG A C 1
ATOM 621 O O . ARG A 1 78 ? 4.817 7.377 -8.357 1.00 72.88 78 ARG A O 1
ATOM 628 N N . GLY A 1 79 ? 6.744 6.872 -9.429 1.00 77.19 79 GLY A N 1
ATOM 629 C CA . GLY A 1 79 ? 7.683 7.138 -8.335 1.00 77.19 79 GLY A CA 1
ATOM 630 C C . GLY A 1 79 ? 8.090 5.911 -7.494 1.00 77.19 79 GLY A C 1
ATOM 631 O O . GLY A 1 79 ? 7.687 4.769 -7.717 1.00 77.19 79 GLY A O 1
ATOM 632 N N . GLY A 1 80 ? 8.833 6.183 -6.424 1.00 83.75 80 GLY A N 1
ATOM 633 C CA . GLY A 1 80 ? 8.993 5.278 -5.283 1.00 83.75 80 GLY A CA 1
ATOM 634 C C . GLY A 1 80 ? 9.993 4.191 -5.591 1.00 83.75 80 GLY A C 1
ATOM 635 O O . GLY A 1 80 ? 10.952 4.419 -6.318 1.00 83.75 80 GLY A O 1
ATOM 636 N N . ASN A 1 81 ? 9.768 2.998 -5.054 1.00 85.56 81 ASN A N 1
ATOM 637 C CA . ASN A 1 81 ? 10.680 1.886 -5.297 1.00 85.56 81 ASN A CA 1
ATOM 638 C C . ASN A 1 81 ? 10.658 1.393 -6.743 1.00 85.56 81 ASN A C 1
ATOM 640 O O . ASN A 1 81 ? 11.664 0.875 -7.209 1.00 85.56 81 ASN A O 1
ATOM 644 N N . ILE A 1 82 ? 9.542 1.554 -7.456 1.00 84.44 82 ILE A N 1
ATOM 645 C CA . ILE A 1 82 ? 9.480 1.156 -8.862 1.00 84.44 82 ILE A CA 1
ATOM 646 C C . ILE A 1 82 ? 10.220 2.141 -9.740 1.00 84.44 82 ILE A C 1
ATOM 648 O O . ILE A 1 82 ? 11.034 1.709 -10.545 1.00 84.44 82 ILE A O 1
ATOM 652 N N . GLU A 1 83 ? 10.018 3.441 -9.546 1.00 87.38 83 GLU A N 1
ATOM 653 C CA . GLU A 1 83 ? 10.806 4.443 -10.267 1.00 87.38 83 GLU A CA 1
ATOM 654 C C . GLU A 1 83 ? 12.297 4.302 -9.971 1.00 87.38 83 GLU A C 1
ATOM 656 O O . GLU A 1 83 ? 13.102 4.264 -10.892 1.00 87.38 83 GLU A O 1
ATOM 661 N N . LEU A 1 84 ? 12.651 4.092 -8.699 1.00 89.25 84 LEU A N 1
ATOM 662 C CA . LEU A 1 84 ? 14.025 3.800 -8.308 1.00 89.25 84 LEU A CA 1
ATOM 663 C C . LEU A 1 84 ? 14.573 2.577 -9.055 1.00 89.25 84 LEU A C 1
ATOM 665 O O . LEU A 1 84 ? 15.704 2.599 -9.529 1.00 89.25 84 LEU A O 1
ATOM 669 N N . ALA A 1 85 ? 13.775 1.517 -9.189 1.00 90.94 85 ALA A N 1
ATOM 670 C CA . ALA A 1 85 ? 14.166 0.327 -9.926 1.00 90.94 85 ALA A CA 1
ATOM 671 C C . ALA A 1 85 ? 14.314 0.590 -11.440 1.00 90.94 85 ALA A C 1
ATOM 673 O O . ALA A 1 85 ? 15.274 0.105 -12.040 1.00 90.94 85 ALA A O 1
ATOM 674 N N . TYR A 1 86 ? 13.433 1.397 -12.045 1.00 90.44 86 TYR A N 1
ATOM 675 C CA . TYR A 1 86 ? 13.559 1.851 -13.436 1.00 90.44 86 TYR A CA 1
ATOM 676 C C . TYR A 1 86 ? 14.837 2.662 -13.657 1.00 90.44 86 TYR A C 1
ATOM 678 O O . TYR A 1 86 ? 15.597 2.360 -14.579 1.00 90.44 86 TYR A O 1
ATOM 686 N N . ASP A 1 87 ? 15.094 3.656 -12.809 1.00 90.25 87 ASP A N 1
ATOM 687 C CA . ASP A 1 87 ? 16.268 4.525 -12.906 1.00 90.25 87 ASP A CA 1
ATOM 688 C C . ASP A 1 87 ? 17.558 3.703 -12.778 1.00 90.25 87 ASP A C 1
ATOM 690 O O . ASP A 1 87 ? 18.505 3.882 -13.546 1.00 90.25 87 ASP A O 1
ATOM 694 N N . LYS A 1 88 ? 17.562 2.710 -11.881 1.00 89.69 88 LYS A N 1
ATOM 695 C CA . LYS A 1 88 ? 18.690 1.792 -11.685 1.00 89.69 88 LYS A CA 1
ATOM 696 C C . LYS A 1 88 ? 19.002 0.962 -12.931 1.00 89.69 88 LYS A C 1
ATOM 698 O O . LYS A 1 88 ? 20.171 0.739 -13.235 1.00 89.69 88 LYS A O 1
ATOM 703 N N . ILE A 1 89 ? 17.979 0.526 -13.667 1.00 89.38 89 ILE A N 1
ATOM 704 C CA . ILE A 1 89 ? 18.153 -0.204 -14.933 1.00 89.38 89 ILE A CA 1
ATOM 705 C C . ILE A 1 89 ? 18.619 0.741 -16.050 1.00 89.38 89 ILE A C 1
ATOM 707 O O . ILE A 1 89 ? 19.492 0.369 -16.834 1.00 89.38 89 ILE A O 1
ATOM 711 N N . GLN A 1 90 ? 18.064 1.955 -16.129 1.00 85.69 90 GLN A N 1
ATOM 712 C CA . GLN A 1 90 ? 18.375 2.914 -17.196 1.00 85.69 90 GLN A CA 1
ATOM 713 C C . GLN A 1 90 ? 19.808 3.451 -17.115 1.00 85.69 90 GLN A C 1
ATOM 715 O O . GLN A 1 90 ? 20.494 3.487 -18.135 1.00 85.69 90 GLN A O 1
ATOM 720 N N . CYS A 1 91 ? 20.296 3.799 -15.920 1.00 79.38 91 CYS A N 1
ATOM 721 C CA . CYS A 1 91 ? 21.661 4.307 -15.734 1.00 79.38 91 CYS A CA 1
ATOM 722 C C . CYS A 1 91 ? 22.747 3.330 -16.227 1.00 79.38 91 CYS A C 1
ATOM 724 O O . CYS A 1 91 ? 23.823 3.753 -16.653 1.00 79.38 91 CYS A O 1
ATOM 726 N N . LEU A 1 92 ? 22.466 2.025 -16.196 1.00 69.94 92 LEU A N 1
ATOM 727 C CA . LEU A 1 92 ? 23.427 0.978 -16.547 1.00 69.94 92 LEU A CA 1
ATOM 728 C C . LEU A 1 92 ? 23.418 0.615 -18.037 1.00 69.94 92 LEU A C 1
ATOM 730 O O . LEU A 1 92 ? 24.423 0.127 -18.546 1.00 69.94 92 LEU A O 1
ATOM 734 N N . ALA A 1 93 ? 22.330 0.898 -18.758 1.00 66.75 93 ALA A N 1
ATOM 735 C CA . ALA A 1 93 ? 22.225 0.609 -20.189 1.00 66.75 93 ALA A CA 1
ATOM 736 C C . ALA A 1 93 ? 23.109 1.521 -21.069 1.00 66.75 93 ALA A C 1
ATOM 738 O O . ALA A 1 93 ? 23.380 1.178 -22.216 1.00 66.75 93 ALA A O 1
ATOM 739 N N . GLY A 1 94 ? 23.554 2.673 -20.550 1.00 66.38 94 GLY A N 1
ATOM 740 C CA . GLY A 1 94 ? 24.280 3.683 -21.329 1.00 66.38 94 GLY A CA 1
ATOM 741 C C . GLY A 1 94 ? 25.800 3.732 -21.143 1.00 66.38 94 GLY A C 1
ATOM 742 O O . GLY A 1 94 ? 26.454 4.462 -21.882 1.00 66.38 94 GLY A O 1
ATOM 743 N N . THR A 1 95 ? 26.378 3.030 -20.159 1.00 61.59 95 THR A N 1
ATOM 744 C CA . THR A 1 95 ? 27.711 3.410 -19.638 1.00 61.59 95 THR A CA 1
ATOM 745 C C . THR A 1 95 ? 28.750 2.298 -19.515 1.00 61.59 95 THR A C 1
ATOM 747 O O . THR A 1 95 ? 29.922 2.625 -19.344 1.00 61.59 95 THR A O 1
ATOM 750 N N . SER A 1 96 ? 28.393 1.014 -19.630 1.00 61.50 96 SER A N 1
ATOM 751 C CA . SER A 1 96 ? 29.344 -0.066 -19.332 1.00 61.50 96 SER A CA 1
ATOM 752 C C . SER A 1 96 ? 29.365 -1.180 -20.376 1.00 61.50 96 SER A C 1
ATOM 754 O O . SER A 1 96 ? 28.327 -1.709 -20.763 1.00 61.50 96 SER A O 1
ATOM 756 N N . THR A 1 97 ? 30.572 -1.555 -20.804 1.00 71.06 97 THR A N 1
ATOM 757 C CA . THR A 1 97 ? 30.848 -2.797 -21.545 1.00 71.06 97 THR A CA 1
ATOM 758 C C . THR A 1 97 ? 30.899 -4.024 -20.632 1.00 71.06 97 THR A C 1
ATOM 760 O O . THR A 1 97 ? 30.968 -5.143 -21.140 1.00 71.06 97 THR A O 1
ATOM 763 N N . ASP A 1 98 ? 30.886 -3.834 -19.309 1.00 74.25 98 ASP A N 1
ATOM 764 C CA . ASP A 1 98 ? 30.949 -4.934 -18.351 1.00 74.25 98 ASP A CA 1
ATOM 765 C C . ASP A 1 98 ? 29.587 -5.625 -18.201 1.00 74.25 98 ASP A C 1
ATOM 767 O O . ASP A 1 98 ? 28.542 -4.962 -18.205 1.00 74.25 98 ASP A O 1
ATOM 771 N N . PRO A 1 99 ? 29.571 -6.960 -18.035 1.00 80.69 99 PRO A N 1
ATOM 772 C CA . PRO A 1 99 ? 28.342 -7.696 -17.783 1.00 80.69 99 PRO A CA 1
ATOM 773 C C . PRO A 1 99 ? 27.658 -7.176 -16.511 1.00 80.69 99 PRO A C 1
ATOM 775 O O . PRO A 1 99 ? 28.289 -7.029 -15.463 1.00 80.69 99 PRO A O 1
ATOM 778 N N . LEU A 1 100 ? 26.352 -6.906 -16.609 1.00 83.62 100 LEU A N 1
ATOM 779 C CA . LEU A 1 100 ? 25.530 -6.471 -15.480 1.00 83.62 100 LEU A CA 1
ATOM 780 C C . LEU A 1 100 ? 25.637 -7.470 -14.323 1.00 83.62 100 LEU A C 1
ATOM 782 O O . LEU A 1 100 ? 25.695 -8.683 -14.536 1.00 83.62 100 LEU A O 1
ATOM 786 N N . SER A 1 101 ? 25.602 -6.969 -13.084 1.00 91.50 101 SER A N 1
ATOM 787 C CA . SER A 1 101 ? 25.555 -7.857 -11.924 1.00 91.50 101 SER A CA 1
ATOM 788 C C . SER A 1 101 ? 24.311 -8.763 -11.990 1.00 91.50 101 SER A C 1
ATOM 790 O O . SER A 1 101 ? 23.269 -8.343 -12.517 1.00 91.50 101 SER A O 1
ATOM 792 N N . PRO A 1 102 ? 24.366 -9.992 -11.442 1.00 94.50 102 PRO A N 1
ATOM 793 C CA . PRO A 1 102 ? 23.222 -10.907 -11.465 1.00 94.50 102 PRO A CA 1
ATOM 794 C C . PRO A 1 102 ? 21.953 -10.293 -10.856 1.00 94.50 102 PRO A C 1
ATOM 796 O O . PRO A 1 102 ? 20.863 -10.438 -11.399 1.00 94.50 102 PRO A O 1
ATOM 799 N N . GLY A 1 103 ? 22.092 -9.520 -9.771 1.00 95.12 103 GLY A N 1
ATOM 800 C CA . GLY A 1 103 ? 20.968 -8.822 -9.139 1.00 95.12 103 GLY A CA 1
ATOM 801 C C . GLY A 1 103 ? 20.303 -7.789 -10.053 1.00 95.12 103 GLY A C 1
ATOM 802 O O . GLY A 1 103 ? 19.077 -7.749 -10.143 1.00 95.12 103 GLY A O 1
ATOM 803 N N . ILE A 1 104 ? 21.092 -6.978 -10.768 1.00 94.19 104 ILE A N 1
ATOM 804 C CA . ILE A 1 104 ? 20.557 -5.992 -11.720 1.00 94.19 104 ILE A CA 1
ATOM 805 C C . ILE A 1 104 ? 19.859 -6.680 -12.891 1.00 94.19 104 ILE A C 1
ATOM 807 O O . ILE A 1 104 ? 18.791 -6.233 -13.309 1.00 94.19 104 ILE A O 1
ATOM 811 N N . THR A 1 105 ? 20.458 -7.747 -13.422 1.00 95.12 105 THR A N 1
ATOM 812 C CA . THR A 1 105 ? 19.888 -8.508 -14.541 1.00 95.12 105 THR A CA 1
ATOM 813 C C . THR A 1 105 ? 18.522 -9.073 -14.162 1.00 95.12 105 THR A C 1
ATOM 815 O O . THR A 1 105 ? 17.545 -8.842 -14.878 1.00 95.12 105 THR A O 1
ATOM 818 N N . LEU A 1 106 ? 18.424 -9.695 -12.984 1.00 97.25 106 LEU A N 1
ATOM 819 C CA . LEU A 1 106 ? 17.162 -10.183 -12.438 1.00 97.25 106 LEU A CA 1
ATOM 820 C C . LEU A 1 106 ? 16.127 -9.056 -12.280 1.00 97.25 106 LEU A C 1
ATOM 822 O O . LEU A 1 106 ? 14.983 -9.201 -12.718 1.00 97.25 106 LEU A O 1
ATOM 826 N N . LEU A 1 107 ? 16.521 -7.916 -11.699 1.00 97.06 107 LEU A N 1
ATOM 827 C CA . LEU A 1 107 ? 15.626 -6.770 -11.521 1.00 97.06 107 LEU A CA 1
ATOM 828 C C . LEU A 1 107 ? 15.103 -6.245 -12.866 1.00 97.06 107 LEU A C 1
ATOM 830 O O . LEU A 1 107 ? 13.908 -5.972 -13.005 1.00 97.06 107 LEU A O 1
ATOM 834 N N . ARG A 1 108 ? 15.977 -6.147 -13.874 1.00 95.56 108 ARG A N 1
ATOM 835 C CA . ARG A 1 108 ? 15.608 -5.762 -15.242 1.00 95.56 108 ARG A CA 1
ATOM 836 C C . ARG A 1 108 ? 14.569 -6.711 -15.824 1.00 95.56 108 ARG A C 1
ATOM 838 O O . ARG A 1 108 ? 13.549 -6.248 -16.333 1.00 95.56 108 ARG A O 1
ATOM 845 N N . ASN A 1 109 ? 14.802 -8.014 -15.715 1.00 96.69 109 ASN A N 1
ATOM 846 C CA . ASN A 1 109 ? 13.887 -9.032 -16.225 1.00 96.69 109 ASN A CA 1
ATOM 847 C C . ASN A 1 109 ? 12.521 -8.962 -15.520 1.00 96.69 109 ASN A C 1
ATOM 849 O O . ASN A 1 109 ? 11.484 -9.043 -16.177 1.00 96.69 109 ASN A O 1
ATOM 853 N N . ALA A 1 110 ? 12.501 -8.723 -14.204 1.00 97.44 110 ALA A N 1
ATOM 854 C CA . ALA A 1 110 ? 11.267 -8.559 -13.437 1.00 97.44 110 ALA A CA 1
ATOM 855 C C . ALA A 1 110 ? 10.445 -7.346 -13.893 1.00 97.44 110 ALA A C 1
ATOM 857 O O . ALA A 1 110 ? 9.226 -7.452 -14.056 1.00 97.44 110 ALA A O 1
ATOM 858 N N . ILE A 1 111 ? 11.100 -6.206 -14.135 1.00 96.00 111 ILE A N 1
ATOM 859 C CA . ILE A 1 111 ? 10.422 -4.991 -14.601 1.00 96.00 111 ILE A CA 1
ATOM 860 C C . ILE A 1 111 ? 9.898 -5.172 -16.027 1.00 96.00 111 ILE A C 1
ATOM 862 O O . ILE A 1 111 ? 8.752 -4.808 -16.286 1.00 96.00 111 ILE A O 1
ATOM 866 N N . ILE A 1 112 ? 10.678 -5.773 -16.932 1.00 95.88 112 ILE A N 1
ATOM 867 C CA . ILE A 1 112 ? 10.221 -6.067 -18.301 1.00 95.88 112 ILE A CA 1
ATOM 868 C C . ILE A 1 112 ? 9.021 -7.011 -18.274 1.00 95.88 112 ILE A C 1
ATOM 870 O O . ILE A 1 112 ? 8.026 -6.742 -18.943 1.00 95.88 112 ILE A O 1
ATOM 874 N N . SER A 1 113 ? 9.063 -8.058 -17.451 1.00 97.44 113 SER A N 1
ATOM 875 C CA . SER A 1 113 ? 7.942 -8.978 -17.263 1.00 97.44 113 SER A CA 1
ATOM 876 C C . SER A 1 113 ? 6.675 -8.246 -16.798 1.00 97.44 113 SER A C 1
ATOM 878 O O . SER A 1 113 ? 5.604 -8.410 -17.392 1.00 97.44 113 SER A O 1
ATOM 880 N N . LEU A 1 114 ? 6.777 -7.403 -15.760 1.00 95.75 114 LEU A N 1
ATOM 881 C CA . LEU A 1 114 ? 5.662 -6.576 -15.283 1.00 95.75 114 LEU A CA 1
ATOM 882 C C . LEU A 1 114 ? 5.131 -5.671 -16.397 1.00 95.75 114 LEU A C 1
ATOM 884 O O . LEU A 1 114 ? 3.929 -5.666 -16.663 1.00 95.75 114 LEU A O 1
ATOM 888 N N . ALA A 1 115 ? 6.021 -4.937 -17.061 1.00 95.38 115 ALA A N 1
ATOM 889 C CA . ALA A 1 115 ? 5.658 -3.958 -18.070 1.00 95.38 115 ALA A CA 1
ATOM 890 C C . ALA A 1 115 ? 4.995 -4.600 -19.295 1.00 95.38 115 ALA A C 1
ATOM 892 O O . ALA A 1 115 ? 3.956 -4.136 -19.762 1.00 95.38 115 ALA A O 1
ATOM 893 N N . THR A 1 116 ? 5.550 -5.712 -19.774 1.00 96.62 116 THR A N 1
ATOM 894 C CA . THR A 1 116 ? 5.025 -6.498 -20.897 1.00 96.62 116 THR A CA 1
ATOM 895 C C . THR A 1 116 ? 3.653 -7.077 -20.556 1.00 96.62 116 THR A C 1
ATOM 897 O O . THR A 1 116 ? 2.703 -6.929 -21.328 1.00 96.62 116 THR A O 1
ATOM 900 N N . THR A 1 117 ? 3.499 -7.676 -19.369 1.00 96.06 117 THR A N 1
ATOM 901 C CA . THR A 1 117 ? 2.210 -8.246 -18.939 1.00 96.06 117 THR A CA 1
ATOM 902 C C . THR A 1 117 ? 1.151 -7.153 -18.777 1.00 96.06 117 THR A C 1
ATOM 904 O O . THR A 1 117 ? 0.008 -7.328 -19.211 1.00 96.06 117 THR A O 1
ATOM 907 N N . PHE A 1 118 ? 1.524 -6.009 -18.192 1.00 93.56 118 PHE A N 1
ATOM 908 C CA . PHE A 1 118 ? 0.632 -4.870 -17.985 1.00 93.56 118 PHE A CA 1
ATOM 909 C C . PHE A 1 118 ? 0.187 -4.260 -19.314 1.00 93.56 118 PHE A C 1
ATOM 911 O O . PHE A 1 118 ? -1.016 -4.146 -19.558 1.00 93.56 118 PHE A O 1
ATOM 918 N N . PHE A 1 119 ? 1.137 -3.955 -20.204 1.00 94.69 119 PHE A N 1
ATOM 919 C CA . PHE A 1 119 ? 0.863 -3.426 -21.538 1.00 94.69 119 PHE A CA 1
ATOM 920 C C . PHE A 1 119 ? -0.048 -4.362 -22.335 1.00 94.69 119 PHE A C 1
ATOM 922 O O . PHE A 1 119 ? -1.074 -3.923 -22.861 1.00 94.69 119 PHE A O 1
ATOM 929 N N . GLY A 1 120 ? 0.293 -5.653 -22.394 1.00 95.25 120 GLY A N 1
ATOM 930 C CA . GLY A 1 120 ? -0.494 -6.651 -23.112 1.00 95.25 120 GLY A CA 1
ATOM 931 C C . GLY A 1 120 ? -1.922 -6.739 -22.579 1.00 95.25 120 GLY A C 1
ATOM 932 O O . GLY A 1 120 ? -2.875 -6.715 -23.353 1.00 95.25 120 GLY A O 1
ATOM 933 N N . THR A 1 121 ? -2.090 -6.756 -21.255 1.00 92.56 121 THR A N 1
ATOM 934 C CA . THR A 1 121 ? -3.413 -6.870 -20.623 1.00 92.56 121 THR A CA 1
ATOM 935 C C . THR A 1 121 ? -4.258 -5.623 -20.857 1.00 92.56 121 THR A C 1
ATOM 937 O O . THR A 1 121 ? -5.414 -5.735 -21.266 1.00 92.56 121 THR A O 1
ATOM 940 N N . HIS A 1 122 ? -3.682 -4.436 -20.659 1.00 89.12 122 HIS A N 1
ATOM 941 C CA . HIS A 1 122 ? -4.400 -3.175 -20.831 1.00 89.12 122 HIS A CA 1
ATOM 942 C C . HIS A 1 122 ? -4.833 -2.955 -22.289 1.00 89.12 122 HIS A C 1
ATOM 944 O O . HIS A 1 122 ? -5.948 -2.505 -22.548 1.00 89.12 122 HIS A O 1
ATOM 950 N N . ASN A 1 123 ? -3.993 -3.360 -23.248 1.00 91.81 123 ASN A N 1
ATOM 951 C CA . ASN A 1 123 ? -4.271 -3.245 -24.681 1.00 91.81 123 ASN A CA 1
ATOM 952 C C . ASN A 1 123 ? -4.947 -4.489 -25.287 1.00 91.81 123 ASN A C 1
ATOM 954 O O . ASN A 1 123 ? -5.106 -4.561 -26.504 1.00 91.81 123 ASN A O 1
ATOM 958 N N . ARG A 1 124 ? -5.354 -5.468 -24.465 1.00 93.25 124 ARG A N 1
ATOM 959 C CA . ARG A 1 124 ? -6.018 -6.716 -24.895 1.00 93.25 124 ARG A CA 1
ATOM 960 C C . ARG A 1 124 ? -5.213 -7.529 -25.926 1.00 93.25 124 ARG A C 1
ATOM 962 O O . ARG A 1 124 ? -5.783 -8.166 -26.808 1.00 93.25 124 ARG A O 1
ATOM 969 N N . GLN A 1 125 ? -3.887 -7.531 -25.807 1.00 95.69 125 GLN A N 1
ATOM 970 C CA . GLN A 1 125 ? -2.963 -8.268 -26.670 1.00 95.69 125 GLN A CA 1
ATOM 971 C C . GLN A 1 125 ? -2.475 -9.550 -25.981 1.00 95.69 125 GLN A C 1
ATOM 973 O O . GLN A 1 125 ? -1.406 -9.586 -25.370 1.00 95.69 125 GLN A O 1
ATOM 978 N N . THR A 1 126 ? -3.244 -10.634 -26.117 1.00 95.81 126 THR A N 1
ATOM 979 C CA . THR A 1 126 ? -3.001 -11.917 -25.430 1.00 95.81 126 THR A CA 1
ATOM 980 C C . THR A 1 126 ? -1.604 -12.493 -25.674 1.00 95.81 126 THR A C 1
ATOM 982 O O . THR A 1 126 ? -1.010 -13.061 -24.762 1.00 95.81 126 THR A O 1
ATOM 985 N N . ALA A 1 127 ? -1.042 -12.331 -26.877 1.00 96.38 127 ALA A N 1
ATOM 986 C CA . ALA A 1 127 ? 0.307 -12.810 -27.183 1.00 96.38 127 ALA A CA 1
ATOM 987 C C . ALA A 1 127 ? 1.386 -12.111 -26.332 1.00 96.38 127 ALA A C 1
ATOM 989 O O . ALA A 1 127 ? 2.280 -12.779 -25.811 1.00 96.38 127 ALA A O 1
ATOM 990 N N . ILE A 1 128 ? 1.265 -10.792 -26.144 1.00 96.06 128 ILE A N 1
ATOM 991 C CA . ILE A 1 128 ? 2.167 -10.000 -25.296 1.00 96.06 128 ILE A CA 1
ATOM 992 C C . ILE A 1 128 ? 1.949 -10.364 -23.827 1.00 96.06 128 ILE A C 1
ATOM 994 O O . ILE A 1 128 ? 2.913 -10.643 -23.121 1.00 96.06 128 ILE A O 1
ATOM 998 N N . THR A 1 129 ? 0.695 -10.465 -23.376 1.00 96.31 129 THR A N 1
ATOM 999 C CA . THR A 1 129 ? 0.378 -10.903 -22.007 1.00 96.31 129 THR A CA 1
ATOM 1000 C C . THR A 1 129 ? 1.001 -12.265 -21.689 1.00 96.31 129 THR A C 1
ATOM 1002 O O . THR A 1 129 ? 1.658 -12.426 -20.664 1.00 96.31 129 THR A O 1
ATOM 1005 N N . ASN A 1 130 ? 0.867 -13.241 -22.592 1.00 96.69 130 ASN A N 1
ATOM 1006 C CA . ASN A 1 130 ? 1.443 -14.577 -22.423 1.00 96.69 130 ASN A CA 1
ATOM 1007 C C . ASN A 1 130 ? 2.977 -14.574 -22.473 1.00 96.69 130 ASN A C 1
ATOM 1009 O O . ASN A 1 130 ? 3.612 -15.428 -21.858 1.00 96.69 130 ASN A O 1
ATOM 1013 N N . ARG A 1 131 ? 3.594 -13.656 -23.227 1.00 97.31 131 ARG A N 1
ATOM 1014 C CA . ARG A 1 131 ? 5.046 -13.439 -23.181 1.00 97.31 131 ARG A CA 1
ATOM 1015 C C . ARG A 1 131 ? 5.457 -12.937 -21.797 1.00 97.31 131 ARG A C 1
ATOM 1017 O O . ARG A 1 131 ? 6.299 -13.579 -21.181 1.00 97.31 131 ARG A O 1
ATOM 1024 N N . GLY A 1 132 ? 4.810 -11.886 -21.298 1.00 97.19 132 GLY A N 1
ATOM 1025 C CA . GLY A 1 132 ? 5.105 -11.322 -19.983 1.00 97.19 132 GLY A CA 1
ATOM 1026 C C . GLY A 1 132 ? 4.962 -12.345 -18.849 1.00 97.19 132 GLY A C 1
ATOM 1027 O O . GLY A 1 132 ? 5.863 -12.478 -18.031 1.00 97.19 132 GLY A O 1
ATOM 1028 N N . TYR A 1 133 ? 3.916 -13.181 -18.850 1.00 97.69 133 TYR A N 1
ATOM 1029 C CA . TYR A 1 133 ? 3.784 -14.251 -17.847 1.00 97.69 133 TYR A CA 1
ATOM 1030 C C . TYR A 1 133 ? 4.838 -15.364 -17.963 1.00 97.69 133 TYR A C 1
ATOM 1032 O O . TYR A 1 133 ? 5.192 -15.975 -16.954 1.00 97.69 133 TYR A O 1
ATOM 1040 N N . ARG A 1 134 ? 5.350 -15.656 -19.166 1.00 98.06 134 ARG A N 1
ATOM 1041 C CA . ARG A 1 134 ? 6.474 -16.595 -19.316 1.00 98.06 134 ARG A CA 1
ATOM 1042 C C . ARG A 1 134 ? 7.749 -16.010 -18.718 1.00 98.06 134 ARG A C 1
ATOM 1044 O O . ARG A 1 134 ? 8.389 -16.684 -17.918 1.00 98.06 134 ARG A O 1
ATOM 1051 N N . GLU A 1 135 ? 8.047 -14.753 -19.041 1.00 98.06 135 GLU A N 1
ATOM 1052 C CA . GLU A 1 135 ? 9.178 -14.012 -18.468 1.00 98.06 135 GLU A CA 1
ATOM 1053 C C . GLU A 1 135 ? 9.065 -13.933 -16.940 1.00 98.06 135 GLU A C 1
ATOM 1055 O O . GLU A 1 135 ? 10.049 -14.154 -16.240 1.00 98.06 135 GLU A O 1
ATOM 1060 N N . TYR A 1 136 ? 7.855 -13.737 -16.408 1.00 98.25 136 TYR A N 1
ATOM 1061 C CA . TYR A 1 136 ? 7.598 -13.785 -14.970 1.00 98.25 136 TYR A CA 1
ATOM 1062 C C . TYR A 1 136 ? 7.996 -15.129 -14.349 1.00 98.25 136 TYR A C 1
ATOM 1064 O O . TYR A 1 136 ? 8.667 -15.174 -13.320 1.00 98.25 136 TYR A O 1
ATOM 1072 N N . GLY A 1 137 ? 7.615 -16.239 -14.986 1.00 97.94 137 GLY A N 1
ATOM 1073 C CA . GLY A 1 137 ? 7.994 -17.577 -14.537 1.00 97.94 137 GLY A CA 1
ATOM 1074 C C . GLY A 1 137 ? 9.509 -17.798 -14.522 1.00 97.94 137 GLY A C 1
ATOM 1075 O O . GLY A 1 137 ? 10.014 -18.477 -13.629 1.00 97.94 137 GLY A O 1
ATOM 1076 N N . ASP A 1 138 ? 10.240 -17.213 -15.471 1.00 98.38 138 ASP A N 1
ATOM 1077 C CA . ASP A 1 138 ? 11.703 -17.284 -15.511 1.00 98.38 138 ASP A CA 1
ATOM 1078 C C . ASP A 1 138 ? 12.349 -16.406 -14.430 1.00 98.38 138 ASP A C 1
ATOM 1080 O O . ASP A 1 138 ? 13.241 -16.877 -13.721 1.00 98.38 138 ASP A O 1
ATOM 1084 N N . VAL A 1 139 ? 11.814 -15.203 -14.196 1.00 98.38 139 VAL A N 1
ATOM 1085 C CA . VAL A 1 139 ? 12.202 -14.324 -13.079 1.00 98.38 139 VAL A CA 1
ATOM 1086 C C . VAL A 1 139 ? 12.056 -15.039 -11.737 1.00 98.38 139 VAL A C 1
ATOM 1088 O O . VAL A 1 139 ? 12.946 -14.944 -10.899 1.00 98.38 139 VAL A O 1
ATOM 1091 N N . LEU A 1 140 ? 10.978 -15.798 -11.517 1.00 98.06 140 LEU A N 1
ATOM 1092 C CA . LEU A 1 140 ? 10.794 -16.546 -10.267 1.00 98.06 140 LEU A CA 1
ATOM 1093 C C . LEU A 1 140 ? 11.852 -17.646 -10.069 1.00 98.06 140 LEU A C 1
ATOM 1095 O O . LEU A 1 140 ? 12.280 -17.883 -8.937 1.00 98.06 140 LEU A O 1
ATOM 1099 N N . LYS A 1 141 ? 12.296 -18.310 -11.145 1.00 98.06 141 LYS A N 1
ATOM 1100 C CA . LYS A 1 141 ? 13.370 -19.319 -11.074 1.00 98.06 141 LYS A CA 1
ATOM 1101 C C . LYS A 1 141 ? 14.710 -18.670 -10.733 1.00 98.06 141 LYS A C 1
ATOM 1103 O O . LYS A 1 141 ? 15.418 -19.164 -9.857 1.00 98.06 141 LYS A O 1
ATOM 1108 N N . GLU A 1 142 ? 15.039 -17.567 -11.401 1.00 98.06 142 GLU A N 1
ATOM 1109 C CA . GLU A 1 142 ? 16.283 -16.820 -11.182 1.00 98.06 142 GLU A CA 1
ATOM 1110 C C . GLU A 1 142 ? 16.303 -16.157 -9.795 1.00 98.06 142 GLU A C 1
ATOM 1112 O O . GLU A 1 142 ? 17.308 -16.221 -9.089 1.00 98.06 142 GLU A O 1
ATOM 1117 N N . LEU A 1 143 ? 15.167 -15.626 -9.336 1.00 97.81 143 LEU A N 1
ATOM 1118 C CA . LEU A 1 143 ? 15.006 -15.122 -7.975 1.00 97.81 143 LEU A CA 1
ATOM 1119 C C . LEU A 1 143 ? 15.284 -16.209 -6.937 1.00 97.81 143 LEU A C 1
ATOM 1121 O O . LEU A 1 143 ? 16.023 -15.960 -5.989 1.00 97.81 143 LEU A O 1
ATOM 1125 N N . ASN A 1 144 ? 14.738 -17.416 -7.113 1.00 97.38 144 ASN A N 1
ATOM 1126 C CA . ASN A 1 144 ? 15.014 -18.525 -6.201 1.00 97.38 144 ASN A CA 1
ATOM 1127 C C . ASN A 1 144 ? 16.520 -18.830 -6.140 1.00 97.38 144 ASN A C 1
ATOM 1129 O O . ASN A 1 144 ? 17.068 -19.002 -5.056 1.00 97.38 144 ASN A O 1
ATOM 1133 N N . TRP A 1 145 ? 17.212 -18.804 -7.284 1.00 97.44 145 TRP A N 1
ATOM 1134 C CA . TRP A 1 145 ? 18.667 -18.938 -7.312 1.00 97.44 145 TRP A CA 1
ATOM 1135 C C . TRP A 1 145 ? 19.368 -17.803 -6.543 1.00 97.44 145 TRP A C 1
ATOM 1137 O O . TRP A 1 145 ? 20.163 -18.105 -5.654 1.00 97.44 145 TRP A O 1
ATOM 1147 N N . ASN A 1 146 ? 19.023 -16.529 -6.773 1.00 96.62 146 ASN A N 1
ATOM 1148 C CA . ASN A 1 146 ? 19.594 -15.395 -6.023 1.00 96.62 146 ASN A CA 1
ATOM 1149 C C . ASN A 1 146 ? 19.383 -15.524 -4.506 1.00 96.62 146 ASN A C 1
ATOM 1151 O O . ASN A 1 146 ? 20.281 -15.195 -3.732 1.00 96.62 146 ASN A O 1
ATOM 1155 N N . LEU A 1 147 ? 18.230 -16.037 -4.068 1.00 96.56 147 LEU A N 1
ATOM 1156 C CA . LEU A 1 147 ? 17.927 -16.238 -2.647 1.00 96.56 147 LEU A CA 1
ATOM 1157 C C . LEU A 1 147 ? 18.795 -17.320 -1.987 1.00 96.56 147 LEU A C 1
ATOM 1159 O O . LEU A 1 147 ? 18.958 -17.290 -0.771 1.00 96.56 147 LEU A O 1
ATOM 1163 N N . THR A 1 148 ? 19.391 -18.238 -2.758 1.00 96.56 148 THR A N 1
ATOM 1164 C CA . THR A 1 148 ? 20.384 -19.199 -2.234 1.00 96.56 148 THR A CA 1
ATOM 1165 C C . THR A 1 148 ? 21.772 -18.587 -2.033 1.00 96.56 148 THR A C 1
ATOM 1167 O O . THR A 1 148 ? 22.613 -19.182 -1.362 1.00 96.56 148 THR A O 1
ATOM 1170 N N . GLN A 1 149 ? 22.032 -17.411 -2.611 1.00 97.00 149 GLN A N 1
ATOM 1171 C CA . GLN A 1 149 ? 23.334 -16.754 -2.569 1.00 97.00 149 GLN A CA 1
ATOM 1172 C C . GLN A 1 149 ? 23.352 -15.698 -1.458 1.00 97.00 149 GLN A C 1
ATOM 1174 O O . GLN A 1 149 ? 22.734 -14.642 -1.586 1.00 97.00 149 GLN A O 1
ATOM 1179 N N . THR A 1 150 ? 24.118 -15.933 -0.388 1.00 95.31 150 THR A N 1
ATOM 1180 C CA . THR A 1 150 ? 24.148 -15.069 0.813 1.00 95.31 150 THR A CA 1
ATOM 1181 C C . THR A 1 150 ? 24.386 -13.586 0.508 1.00 95.31 150 THR A C 1
ATOM 1183 O O . THR A 1 150 ? 23.787 -12.722 1.139 1.00 95.31 150 THR A O 1
ATOM 1186 N N . HIS A 1 151 ? 25.238 -13.274 -0.473 1.00 95.00 151 HIS A N 1
ATOM 1187 C CA . HIS A 1 151 ? 25.576 -11.896 -0.844 1.00 95.00 151 HIS A CA 1
ATOM 1188 C C . HIS A 1 151 ? 24.512 -11.205 -1.719 1.00 95.00 151 HIS A C 1
ATOM 1190 O O . HIS A 1 151 ? 24.521 -9.982 -1.831 1.00 95.00 151 HIS A O 1
ATOM 1196 N N . LEU A 1 152 ? 23.595 -11.962 -2.333 1.00 95.62 152 LEU A N 1
ATOM 1197 C CA . LEU A 1 152 ? 22.513 -11.424 -3.168 1.00 95.62 152 LEU A CA 1
ATOM 1198 C C . LEU A 1 152 ? 21.178 -11.393 -2.426 1.00 95.62 152 LEU A C 1
ATOM 1200 O O . LEU A 1 152 ? 20.380 -10.490 -2.669 1.00 95.62 152 LEU A O 1
ATOM 1204 N N . GLN A 1 153 ? 20.948 -12.325 -1.500 1.00 95.50 153 GLN A N 1
ATOM 1205 C CA . GLN A 1 153 ? 19.659 -12.548 -0.843 1.00 95.50 153 GLN A CA 1
ATOM 1206 C C . GLN A 1 153 ? 19.030 -11.281 -0.237 1.00 95.50 153 GLN A C 1
ATOM 1208 O O . GLN A 1 153 ? 17.819 -11.093 -0.327 1.00 95.50 153 GLN A O 1
ATOM 1213 N N . THR A 1 154 ? 19.836 -10.397 0.357 1.00 95.88 154 THR A N 1
ATOM 1214 C CA . THR A 1 154 ? 19.374 -9.162 1.026 1.00 95.88 154 THR A CA 1
ATOM 1215 C C . THR A 1 154 ? 19.701 -7.878 0.252 1.00 95.88 154 THR A C 1
ATOM 1217 O O . THR A 1 154 ? 19.487 -6.770 0.760 1.00 95.88 154 THR A O 1
ATOM 1220 N N . SER A 1 155 ? 20.194 -8.011 -0.985 1.00 95.69 155 SER A N 1
ATOM 1221 C CA . SER A 1 155 ? 20.543 -6.886 -1.862 1.00 95.69 155 SER A CA 1
ATOM 1222 C C . SER A 1 155 ? 19.332 -6.005 -2.191 1.00 95.69 155 SER A C 1
ATOM 1224 O O . SER A 1 155 ? 18.182 -6.458 -2.188 1.00 95.69 155 SER A O 1
ATOM 1226 N N . ASN A 1 156 ? 19.585 -4.729 -2.503 1.00 95.44 156 ASN A N 1
ATOM 1227 C CA . ASN A 1 156 ? 18.539 -3.793 -2.928 1.00 95.44 156 ASN A CA 1
ATOM 1228 C C . ASN A 1 156 ? 17.803 -4.324 -4.167 1.00 95.44 156 ASN A C 1
ATOM 1230 O O . ASN A 1 156 ? 16.580 -4.265 -4.235 1.00 95.44 156 ASN A O 1
ATOM 1234 N N . GLU A 1 157 ? 18.539 -4.896 -5.115 1.00 96.00 157 GLU A N 1
ATOM 1235 C CA . GLU A 1 157 ? 18.025 -5.438 -6.367 1.00 96.00 157 GLU A CA 1
ATOM 1236 C C . GLU A 1 157 ? 17.089 -6.622 -6.139 1.00 96.00 157 GLU A C 1
ATOM 1238 O O . GLU A 1 157 ? 16.021 -6.686 -6.745 1.00 96.00 157 GLU A O 1
ATOM 1243 N N . THR A 1 158 ? 17.445 -7.534 -5.231 1.00 97.00 158 THR A N 1
ATOM 1244 C CA . THR A 1 158 ? 16.591 -8.684 -4.894 1.00 97.00 158 THR A CA 1
ATOM 1245 C C . THR A 1 158 ? 15.305 -8.229 -4.205 1.00 97.00 158 THR A C 1
ATOM 1247 O O . THR A 1 158 ? 14.216 -8.677 -4.562 1.00 97.00 158 THR A O 1
ATOM 1250 N N . ILE A 1 159 ? 15.391 -7.264 -3.288 1.00 96.62 159 ILE A N 1
ATOM 1251 C CA . ILE A 1 159 ? 14.212 -6.686 -2.628 1.00 96.62 159 ILE A CA 1
ATOM 1252 C C . ILE A 1 159 ? 13.296 -5.977 -3.641 1.00 96.62 159 ILE A C 1
ATOM 1254 O O . ILE A 1 159 ? 12.082 -6.190 -3.637 1.00 96.62 159 ILE A O 1
ATOM 1258 N N . LEU A 1 160 ? 13.864 -5.166 -4.539 1.00 95.69 160 LEU A N 1
ATOM 1259 C CA . LEU A 1 160 ? 13.119 -4.485 -5.602 1.00 95.69 160 LEU A CA 1
ATOM 1260 C C . LEU A 1 160 ? 12.511 -5.476 -6.606 1.00 95.69 160 LEU A C 1
ATOM 1262 O O . LEU A 1 160 ? 11.403 -5.252 -7.095 1.00 95.69 160 LEU A O 1
ATOM 1266 N N . THR A 1 161 ? 13.181 -6.601 -6.866 1.00 97.06 161 THR A N 1
ATOM 1267 C CA . THR A 1 161 ? 12.656 -7.691 -7.702 1.00 97.06 161 THR A CA 1
ATOM 1268 C C . THR A 1 161 ? 11.395 -8.282 -7.081 1.00 97.06 161 THR A C 1
ATOM 1270 O O . THR A 1 161 ? 10.373 -8.406 -7.756 1.00 97.06 161 THR A O 1
ATOM 1273 N N . ILE A 1 162 ? 11.423 -8.604 -5.786 1.00 96.56 162 ILE A N 1
ATOM 1274 C CA . ILE A 1 162 ? 10.267 -9.189 -5.090 1.00 96.56 162 ILE A CA 1
ATOM 1275 C C . ILE A 1 162 ? 9.127 -8.179 -5.004 1.00 96.56 162 ILE A C 1
ATOM 1277 O O . ILE A 1 162 ? 7.967 -8.542 -5.205 1.00 96.56 162 ILE A O 1
ATOM 1281 N N . LEU A 1 163 ? 9.431 -6.899 -4.779 1.00 94.25 163 LEU A N 1
ATOM 1282 C CA . LEU A 1 163 ? 8.421 -5.849 -4.869 1.00 94.25 163 LEU A CA 1
ATOM 1283 C C . LEU A 1 163 ? 7.785 -5.803 -6.263 1.00 94.25 163 LEU A C 1
ATOM 1285 O O . LEU A 1 163 ? 6.564 -5.753 -6.370 1.00 94.25 163 LEU A O 1
ATOM 1289 N N . THR A 1 164 ? 8.590 -5.861 -7.324 1.00 94.94 164 THR A N 1
ATOM 1290 C CA . THR A 1 164 ? 8.100 -5.864 -8.711 1.00 94.94 164 THR A CA 1
ATOM 1291 C C . THR A 1 164 ? 7.194 -7.072 -8.970 1.00 94.94 164 THR A C 1
ATOM 1293 O O . THR A 1 164 ? 6.108 -6.919 -9.527 1.00 94.94 164 THR A O 1
ATOM 1296 N N . CYS A 1 165 ? 7.574 -8.252 -8.470 1.00 95.94 165 CYS A N 1
ATOM 1297 C CA . CYS A 1 165 ? 6.737 -9.455 -8.489 1.00 95.94 165 CYS A CA 1
ATOM 1298 C C . CYS A 1 165 ? 5.437 -9.268 -7.690 1.00 95.94 165 CYS A C 1
ATOM 1300 O O . CYS A 1 165 ? 4.375 -9.705 -8.128 1.00 95.94 165 CYS A O 1
ATOM 1302 N N . THR A 1 166 ? 5.500 -8.585 -6.543 1.00 93.44 166 THR A N 1
ATOM 1303 C CA . THR A 1 166 ? 4.319 -8.282 -5.723 1.00 93.44 166 THR A CA 1
ATOM 1304 C C . THR A 1 166 ? 3.347 -7.378 -6.471 1.00 93.44 166 THR A C 1
ATOM 1306 O O . THR A 1 166 ? 2.147 -7.630 -6.462 1.00 93.44 166 THR A O 1
ATOM 1309 N N . LEU A 1 167 ? 3.847 -6.342 -7.150 1.00 90.94 167 LEU A N 1
ATOM 1310 C CA . LEU A 1 167 ? 3.010 -5.445 -7.946 1.00 90.94 167 LEU A CA 1
ATOM 1311 C C . LEU A 1 167 ? 2.407 -6.149 -9.157 1.00 90.94 167 LEU A C 1
ATOM 1313 O O . LEU A 1 167 ? 1.235 -5.924 -9.447 1.00 90.94 167 LEU A O 1
ATOM 1317 N N . LEU A 1 168 ? 3.162 -7.031 -9.821 1.00 93.62 168 LEU A N 1
ATOM 1318 C CA . LEU A 1 168 ? 2.612 -7.884 -10.874 1.00 93.62 168 LEU A CA 1
ATOM 1319 C C . LEU A 1 168 ? 1.411 -8.667 -10.340 1.00 93.62 168 LEU A C 1
ATOM 1321 O O . LEU A 1 168 ? 0.347 -8.608 -10.940 1.00 93.62 168 LEU A O 1
ATOM 1325 N N . GLU A 1 169 ? 1.527 -9.297 -9.173 1.00 93.31 169 GLU A N 1
ATOM 1326 C CA . GLU A 1 169 ? 0.415 -10.041 -8.569 1.00 93.31 169 GLU A CA 1
ATOM 1327 C C . GLU A 1 169 ? -0.733 -9.158 -8.046 1.00 93.31 169 GLU A C 1
ATOM 1329 O O . GLU A 1 169 ? -1.868 -9.620 -7.959 1.00 93.31 169 GLU A O 1
ATOM 1334 N N . ILE A 1 170 ? -0.482 -7.888 -7.711 1.00 86.38 170 ILE A N 1
ATOM 1335 C CA . ILE A 1 170 ? -1.541 -6.932 -7.340 1.00 86.38 170 ILE A CA 1
ATOM 1336 C C . ILE A 1 170 ? -2.342 -6.511 -8.576 1.00 86.38 170 ILE A C 1
ATOM 1338 O O . ILE A 1 170 ? -3.573 -6.502 -8.551 1.00 86.38 170 ILE A O 1
ATOM 1342 N N . PHE A 1 171 ? -1.658 -6.139 -9.658 1.00 85.44 171 PHE A N 1
ATOM 1343 C CA . PHE A 1 171 ? -2.306 -5.587 -10.849 1.00 85.44 171 PHE A CA 1
ATOM 1344 C C . PHE A 1 171 ? -2.806 -6.662 -11.814 1.00 85.44 171 PHE A C 1
ATOM 1346 O O . PHE A 1 171 ? -3.801 -6.453 -12.510 1.00 85.44 171 PHE A O 1
ATOM 1353 N N . LEU A 1 172 ? -2.113 -7.797 -11.866 1.00 90.00 172 LEU A N 1
ATOM 1354 C CA . LEU A 1 172 ? -2.258 -8.862 -12.857 1.00 90.00 172 LEU A CA 1
ATOM 1355 C C . LEU A 1 172 ? -2.222 -10.234 -12.154 1.00 90.00 172 LEU A C 1
ATOM 1357 O O . LEU A 1 172 ? -1.379 -11.071 -12.495 1.00 90.00 172 LEU A O 1
ATOM 1361 N N . PRO A 1 173 ? -3.113 -10.467 -11.168 1.00 88.50 173 PRO A N 1
ATOM 1362 C CA . PRO A 1 173 ? -3.048 -11.624 -10.283 1.00 88.50 173 PRO A CA 1
ATOM 1363 C C . PRO A 1 173 ? -3.039 -12.938 -11.064 1.00 88.50 173 PRO A C 1
ATOM 1365 O O . PRO A 1 173 ? -3.897 -13.170 -11.920 1.00 88.50 173 PRO A O 1
ATOM 1368 N N . THR A 1 174 ? -2.095 -13.816 -10.732 1.00 91.44 174 THR A N 1
ATOM 1369 C CA . THR A 1 174 ? -2.049 -15.201 -11.230 1.00 91.44 174 THR A CA 1
ATOM 1370 C C . THR A 1 174 ? -2.869 -16.151 -10.362 1.00 91.44 174 THR A C 1
ATOM 1372 O O . THR A 1 174 ? -3.160 -17.278 -10.758 1.00 91.44 174 THR A O 1
ATOM 1375 N N . GLY A 1 175 ? -3.259 -15.696 -9.172 1.00 89.38 175 GLY A N 1
ATOM 1376 C CA . GLY A 1 175 ? -4.108 -16.432 -8.255 1.00 89.38 175 GLY A CA 1
ATOM 1377 C C . GLY A 1 175 ? -4.504 -15.605 -7.034 1.00 89.38 175 GLY A C 1
ATOM 1378 O O . GLY A 1 175 ? -3.977 -14.511 -6.801 1.00 89.38 175 GLY A O 1
ATOM 1379 N N . PRO A 1 176 ? -5.453 -16.112 -6.235 1.00 83.31 176 PRO A N 1
ATOM 1380 C CA . PRO A 1 176 ? -5.900 -15.422 -5.038 1.00 83.31 176 PRO A CA 1
ATOM 1381 C C . PRO A 1 176 ? -4.753 -15.314 -4.029 1.00 83.31 176 PRO A C 1
ATOM 1383 O O . PRO A 1 176 ? -4.044 -16.287 -3.769 1.00 83.31 176 PRO A O 1
ATOM 1386 N N . ASN A 1 177 ? -4.579 -14.126 -3.443 1.00 84.19 177 ASN A N 1
ATOM 1387 C CA . ASN A 1 177 ? -3.610 -13.868 -2.373 1.00 84.19 177 ASN A CA 1
ATOM 1388 C C . ASN A 1 177 ? -2.140 -14.193 -2.721 1.00 84.19 177 ASN A C 1
ATOM 1390 O O . ASN A 1 177 ? -1.297 -14.274 -1.831 1.00 84.19 177 ASN A O 1
ATOM 1394 N N . HIS A 1 178 ? -1.788 -14.360 -4.000 1.00 90.56 178 HIS A N 1
ATOM 1395 C CA . HIS A 1 178 ? -0.403 -14.621 -4.408 1.00 90.56 178 HIS A CA 1
ATOM 1396 C C . HIS A 1 178 ? 0.526 -13.444 -4.100 1.00 90.56 178 HIS A C 1
ATOM 1398 O O . HIS A 1 178 ? 1.659 -13.650 -3.671 1.00 90.56 178 HIS A O 1
ATOM 1404 N N . PHE A 1 179 ? 0.024 -12.214 -4.207 1.00 89.75 179 PHE A N 1
ATOM 1405 C CA . PHE A 1 179 ? 0.762 -11.024 -3.793 1.00 89.75 179 PHE A CA 1
ATOM 1406 C C . PHE A 1 179 ? 1.124 -11.031 -2.294 1.00 89.75 179 PHE A C 1
ATOM 1408 O O . PHE A 1 179 ? 2.191 -10.534 -1.946 1.00 89.75 179 PHE A O 1
ATOM 1415 N N . LEU A 1 180 ? 0.299 -11.626 -1.412 1.00 90.19 180 LEU A N 1
ATOM 1416 C CA . LEU A 1 180 ? 0.607 -11.734 0.024 1.00 90.19 180 LEU A CA 1
ATOM 1417 C C . LEU A 1 180 ? 1.813 -12.640 0.265 1.00 90.19 180 LEU A C 1
ATOM 1419 O O . LEU A 1 180 ? 2.662 -12.312 1.086 1.00 90.19 180 LEU A O 1
ATOM 1423 N N . LYS A 1 181 ? 1.966 -13.710 -0.526 1.00 92.19 181 LYS A N 1
ATOM 1424 C CA . LYS A 1 181 ? 3.166 -14.561 -0.471 1.00 92.19 181 LYS A CA 1
ATOM 1425 C C . LYS A 1 181 ? 4.429 -13.756 -0.779 1.00 92.19 181 LYS A C 1
ATOM 1427 O O . LYS A 1 181 ? 5.431 -13.906 -0.083 1.00 92.19 181 LYS A O 1
ATOM 1432 N N . HIS A 1 182 ? 4.377 -12.870 -1.778 1.00 93.38 182 HIS A N 1
ATOM 1433 C CA . HIS A 1 182 ? 5.503 -11.980 -2.082 1.00 93.38 182 HIS A CA 1
ATOM 1434 C C . HIS A 1 182 ? 5.706 -10.913 -1.009 1.00 93.38 182 HIS A C 1
ATOM 1436 O O . HIS A 1 182 ? 6.843 -10.687 -0.609 1.00 93.38 182 HIS A O 1
ATOM 1442 N N . ALA A 1 183 ? 4.636 -10.312 -0.479 1.00 91.38 183 ALA A N 1
ATOM 1443 C CA . ALA A 1 183 ? 4.725 -9.364 0.632 1.00 91.38 183 ALA A CA 1
ATOM 1444 C C . ALA A 1 183 ? 5.363 -10.005 1.883 1.00 91.38 183 ALA A C 1
ATOM 1446 O O . ALA A 1 183 ? 6.237 -9.404 2.510 1.00 91.38 183 ALA A O 1
ATOM 1447 N N . GLY A 1 184 ? 4.998 -11.251 2.200 1.00 92.88 184 GLY A N 1
ATOM 1448 C CA . GLY A 1 184 ? 5.640 -12.056 3.238 1.00 92.88 184 GLY A CA 1
ATOM 1449 C C . GLY A 1 184 ? 7.107 -12.366 2.924 1.00 92.88 184 GLY A C 1
ATOM 1450 O O . GLY A 1 184 ? 7.952 -12.286 3.815 1.00 92.88 184 GLY A O 1
ATOM 1451 N N . GLY A 1 185 ? 7.437 -12.639 1.657 1.00 92.56 185 GLY A N 1
ATOM 1452 C CA . GLY A 1 185 ? 8.815 -12.812 1.185 1.00 92.56 185 GLY A CA 1
ATOM 1453 C C . GLY A 1 185 ? 9.677 -11.555 1.357 1.00 92.56 185 GLY A C 1
ATOM 1454 O O . GLY A 1 185 ? 10.790 -11.648 1.876 1.00 92.56 185 GLY A O 1
ATOM 1455 N N . VAL A 1 186 ? 9.145 -10.374 1.010 1.00 93.31 186 VAL A N 1
ATOM 1456 C CA . VAL A 1 186 ? 9.795 -9.079 1.283 1.00 93.31 186 VAL A CA 1
ATOM 1457 C C . VAL A 1 186 ? 10.100 -8.964 2.770 1.00 93.31 186 VAL A C 1
ATOM 1459 O O . VAL A 1 186 ? 11.225 -8.664 3.157 1.00 93.31 186 VAL A O 1
ATOM 1462 N N . GLU A 1 187 ? 9.109 -9.226 3.616 1.00 94.75 187 GLU A N 1
ATOM 1463 C CA . GLU A 1 187 ? 9.257 -9.084 5.058 1.00 94.75 187 GLU A CA 1
ATOM 1464 C C . GLU A 1 187 ? 10.264 -10.075 5.661 1.00 94.75 187 GLU A C 1
ATOM 1466 O O . GLU A 1 187 ? 11.026 -9.709 6.556 1.00 94.75 187 GLU A O 1
ATOM 1471 N N . ALA A 1 188 ? 10.315 -11.311 5.160 1.00 93.94 188 ALA A N 1
ATOM 1472 C CA . ALA A 1 188 ? 11.307 -12.301 5.571 1.00 93.94 188 ALA A CA 1
ATOM 1473 C C . ALA A 1 188 ? 12.741 -11.835 5.270 1.00 93.94 188 ALA A C 1
ATOM 1475 O O . ALA A 1 188 ? 13.613 -11.934 6.133 1.00 93.94 188 ALA A O 1
ATOM 1476 N N . ILE A 1 189 ? 12.969 -11.258 4.088 1.00 95.00 189 ILE A N 1
ATOM 1477 C CA . ILE A 1 189 ? 14.282 -10.729 3.695 1.00 95.00 189 ILE A CA 1
ATOM 1478 C C . ILE A 1 189 ? 14.630 -9.473 4.482 1.00 95.00 189 ILE A C 1
ATOM 1480 O O . ILE A 1 189 ? 15.768 -9.327 4.920 1.00 95.00 189 ILE A O 1
ATOM 1484 N N . LEU A 1 190 ? 13.663 -8.580 4.710 1.00 95.12 190 LEU A N 1
ATOM 1485 C CA . LEU A 1 190 ? 13.873 -7.415 5.565 1.00 95.12 190 LEU A CA 1
ATOM 1486 C C . LEU A 1 190 ? 14.272 -7.847 6.977 1.00 95.12 190 LEU A C 1
ATOM 1488 O O . LEU A 1 190 ? 15.251 -7.333 7.506 1.00 95.12 190 LEU A O 1
ATOM 1492 N N . ARG A 1 191 ? 13.604 -8.854 7.552 1.00 95.38 191 ARG A N 1
ATOM 1493 C CA . ARG A 1 191 ? 13.969 -9.418 8.860 1.00 95.38 191 ARG A CA 1
ATOM 1494 C C . ARG A 1 191 ? 15.407 -9.941 8.884 1.00 95.38 191 ARG A C 1
ATOM 1496 O O . ARG A 1 191 ? 16.104 -9.710 9.864 1.00 95.38 191 ARG A O 1
ATOM 1503 N N . GLN A 1 192 ? 15.853 -10.602 7.816 1.00 94.62 192 GLN A N 1
ATOM 1504 C CA . GLN A 1 192 ? 17.229 -11.091 7.700 1.00 94.62 192 GLN A CA 1
ATOM 1505 C C . GLN A 1 192 ? 18.250 -9.960 7.514 1.00 94.62 192 GLN A C 1
ATOM 1507 O O . GLN A 1 192 ? 19.345 -10.029 8.065 1.00 94.62 192 GLN A O 1
ATOM 1512 N N . ARG A 1 193 ? 17.903 -8.922 6.745 1.00 94.62 193 ARG A N 1
ATOM 1513 C CA . ARG A 1 193 ? 18.748 -7.739 6.533 1.00 94.62 193 ARG A CA 1
ATOM 1514 C C . ARG A 1 193 ? 18.896 -6.902 7.805 1.00 94.62 193 ARG A C 1
ATOM 1516 O O . ARG A 1 193 ? 19.938 -6.287 8.007 1.00 94.62 193 ARG A O 1
ATOM 1523 N N . GLY A 1 194 ? 17.856 -6.882 8.633 1.00 95.06 194 GLY A N 1
ATOM 1524 C CA . GLY A 1 194 ? 17.745 -5.998 9.784 1.00 95.06 194 GLY A CA 1
ATOM 1525 C C . GLY A 1 194 ? 17.380 -4.556 9.396 1.00 95.06 194 GLY A C 1
ATOM 1526 O O . GLY A 1 194 ? 17.299 -4.220 8.207 1.00 95.06 194 GLY A O 1
ATOM 1527 N N . PRO A 1 195 ? 17.121 -3.696 10.398 1.00 94.69 195 PRO A N 1
ATOM 1528 C CA . PRO A 1 195 ? 16.879 -2.276 10.173 1.00 94.69 195 PRO A CA 1
ATOM 1529 C C . PRO A 1 195 ? 18.074 -1.617 9.458 1.00 94.69 195 PRO A C 1
ATOM 1531 O O . PRO A 1 195 ? 19.218 -2.018 9.685 1.00 94.69 195 PRO A O 1
ATOM 1534 N N . PRO A 1 196 ? 17.852 -0.603 8.602 1.00 92.81 196 PRO A N 1
ATOM 1535 C CA . PRO A 1 196 ? 18.945 0.090 7.928 1.00 92.81 196 PRO A CA 1
ATOM 1536 C C . PRO A 1 196 ? 19.863 0.758 8.961 1.00 92.81 196 PRO A C 1
ATOM 1538 O O . PRO A 1 196 ? 19.406 1.589 9.744 1.00 92.81 196 PRO A O 1
ATOM 1541 N N . ALA A 1 197 ? 21.149 0.393 8.945 1.00 87.69 197 ALA A N 1
ATOM 1542 C CA . ALA A 1 197 ? 22.160 0.966 9.838 1.00 87.69 197 ALA A CA 1
ATOM 1543 C C . ALA A 1 197 ? 22.475 2.431 9.496 1.00 87.69 197 ALA A C 1
ATOM 1545 O O . ALA A 1 197 ? 22.774 3.234 10.376 1.00 87.69 197 ALA A O 1
ATOM 1546 N N . GLU A 1 198 ? 22.395 2.781 8.213 1.00 86.19 198 GLU A N 1
ATOM 1547 C CA . GLU A 1 198 ? 22.670 4.126 7.724 1.00 86.19 198 GLU A CA 1
ATOM 1548 C C . GLU A 1 198 ? 21.454 5.046 7.921 1.00 86.19 198 GLU A C 1
ATOM 1550 O O . GLU A 1 198 ? 20.294 4.683 7.671 1.00 86.19 198 GLU A O 1
ATOM 1555 N N . SER A 1 199 ? 21.723 6.276 8.362 1.00 79.44 199 SER A N 1
ATOM 1556 C CA . SER A 1 199 ? 20.704 7.320 8.513 1.00 79.44 199 SER A CA 1
ATOM 1557 C C . SER A 1 199 ? 20.177 7.823 7.170 1.00 79.44 199 SER A C 1
ATOM 1559 O O . SER A 1 199 ? 19.057 8.321 7.107 1.00 79.44 199 SER A O 1
ATOM 1561 N N . GLU A 1 200 ? 20.949 7.656 6.097 1.00 81.88 200 GLU A N 1
ATOM 1562 C CA . GLU A 1 200 ? 20.648 8.117 4.744 1.00 81.88 200 GLU A CA 1
ATOM 1563 C C . GLU A 1 200 ? 21.014 7.037 3.719 1.00 81.88 200 GLU A C 1
ATOM 1565 O O . GLU A 1 200 ? 21.690 6.070 4.044 1.00 81.88 200 GLU A O 1
ATOM 1570 N N . GLY A 1 201 ? 20.534 7.175 2.482 1.00 89.06 201 GLY A N 1
ATOM 1571 C CA . GLY A 1 201 ? 20.900 6.279 1.382 1.00 89.06 201 GLY A CA 1
ATOM 1572 C C . GLY A 1 201 ? 19.731 5.539 0.733 1.00 89.06 201 GLY A C 1
ATOM 1573 O O . GLY A 1 201 ? 18.583 5.558 1.190 1.00 89.06 201 GLY A O 1
ATOM 1574 N N . GLU A 1 202 ? 20.037 4.887 -0.387 1.00 90.56 202 GLU A N 1
ATOM 1575 C CA . GLU A 1 202 ? 19.069 4.168 -1.221 1.00 90.56 202 GLU A CA 1
ATOM 1576 C C . GLU A 1 202 ? 18.386 3.031 -0.452 1.00 90.56 202 GLU A C 1
ATOM 1578 O O . GLU A 1 202 ? 17.161 2.920 -0.467 1.00 90.56 202 GLU A O 1
ATOM 1583 N N . GLY A 1 203 ? 19.164 2.229 0.285 1.00 92.25 203 GLY A N 1
ATOM 1584 C CA . GLY A 1 203 ? 18.639 1.098 1.053 1.00 92.25 203 GLY A CA 1
ATOM 1585 C C . GLY A 1 203 ? 17.589 1.524 2.080 1.00 92.25 203 GLY A C 1
ATOM 1586 O O . GLY A 1 203 ? 16.553 0.875 2.213 1.00 92.25 203 GLY A O 1
ATOM 1587 N N . ARG A 1 204 ? 17.803 2.665 2.748 1.00 92.62 204 ARG A N 1
ATOM 1588 C CA . ARG A 1 204 ? 16.829 3.242 3.679 1.00 92.62 204 ARG A CA 1
ATOM 1589 C C . ARG A 1 204 ? 15.539 3.636 2.961 1.00 92.62 204 ARG A C 1
ATOM 1591 O O . ARG A 1 204 ? 14.465 3.249 3.412 1.00 92.62 204 ARG A O 1
ATOM 1598 N N . LYS A 1 205 ? 15.624 4.342 1.827 1.00 92.06 205 LYS A N 1
ATOM 1599 C CA . LYS A 1 205 ? 14.440 4.714 1.028 1.00 92.06 205 LYS A CA 1
ATOM 1600 C C . LYS A 1 205 ? 13.651 3.480 0.587 1.00 92.06 205 LYS A C 1
ATOM 1602 O O . LYS A 1 205 ? 12.434 3.451 0.759 1.00 92.06 205 LYS A O 1
ATOM 1607 N N . ILE A 1 206 ? 14.346 2.441 0.109 1.00 93.38 206 ILE A N 1
ATOM 1608 C CA . ILE A 1 206 ? 13.729 1.167 -0.285 1.00 93.38 206 ILE A CA 1
ATOM 1609 C C . ILE A 1 206 ? 12.930 0.581 0.871 1.00 93.38 206 ILE A C 1
ATOM 1611 O O . ILE A 1 206 ? 11.743 0.296 0.718 1.00 93.38 206 ILE A O 1
ATOM 1615 N N . VAL A 1 207 ? 13.570 0.447 2.031 1.00 93.38 207 VAL A N 1
ATOM 1616 C CA . VAL A 1 207 ? 12.966 -0.112 3.240 1.00 93.38 207 VAL A CA 1
ATOM 1617 C C . VAL A 1 207 ? 11.726 0.680 3.673 1.00 93.38 207 VAL A C 1
ATOM 1619 O O . VAL A 1 207 ? 10.686 0.080 3.936 1.00 93.38 207 VAL A O 1
ATOM 1622 N N . TYR A 1 208 ? 11.790 2.014 3.698 1.00 92.31 208 TYR A N 1
ATOM 1623 C CA . TYR A 1 208 ? 10.652 2.863 4.078 1.00 92.31 208 TYR A CA 1
ATOM 1624 C C . TYR A 1 208 ? 9.462 2.716 3.134 1.00 92.31 208 TYR A C 1
ATOM 1626 O O . TYR A 1 208 ? 8.338 2.516 3.590 1.00 92.31 208 TYR A O 1
ATOM 1634 N N . ASN A 1 209 ? 9.713 2.719 1.829 1.00 89.50 209 ASN A N 1
ATOM 1635 C CA . ASN A 1 209 ? 8.667 2.593 0.819 1.00 89.50 209 ASN A CA 1
ATOM 1636 C C . ASN A 1 209 ? 7.967 1.213 0.854 1.00 89.50 209 ASN A C 1
ATOM 1638 O O . ASN A 1 209 ? 6.825 1.084 0.413 1.00 89.50 209 ASN A O 1
ATOM 1642 N N . LEU A 1 210 ? 8.616 0.173 1.400 1.00 92.56 210 LEU A N 1
ATOM 1643 C CA . LEU A 1 210 ? 8.022 -1.162 1.591 1.00 92.56 210 LEU A CA 1
ATOM 1644 C C . LEU A 1 210 ? 7.115 -1.256 2.821 1.00 92.56 210 LEU A C 1
ATOM 1646 O O . LEU A 1 210 ? 6.381 -2.236 2.970 1.00 92.56 210 LEU A O 1
ATOM 1650 N N . ARG A 1 211 ? 7.141 -0.248 3.698 1.00 93.69 211 ARG A N 1
ATOM 1651 C CA . ARG A 1 211 ? 6.393 -0.242 4.957 1.00 93.69 211 ARG A CA 1
ATOM 1652 C C . ARG A 1 211 ? 4.900 -0.422 4.751 1.00 93.69 211 ARG A C 1
ATOM 1654 O O . ARG A 1 211 ? 4.300 -1.267 5.407 1.00 93.69 211 ARG A O 1
ATOM 1661 N N . THR A 1 212 ? 4.319 0.322 3.812 1.00 91.50 212 THR A N 1
ATOM 1662 C CA . THR A 1 212 ? 2.889 0.231 3.493 1.00 91.50 212 THR A CA 1
ATOM 1663 C C . THR A 1 212 ? 2.511 -1.193 3.102 1.00 91.50 212 THR A C 1
ATOM 1665 O O . THR A 1 212 ? 1.585 -1.760 3.668 1.00 91.50 212 THR A O 1
ATOM 1668 N N . LEU A 1 213 ? 3.262 -1.807 2.183 1.00 90.75 213 LEU A N 1
ATOM 1669 C CA . LEU A 1 213 ? 2.984 -3.162 1.711 1.00 90.75 213 LEU A CA 1
ATOM 1670 C C . LEU A 1 213 ? 3.114 -4.203 2.833 1.00 90.75 213 LEU A C 1
ATOM 1672 O O . LEU A 1 213 ? 2.241 -5.053 2.970 1.00 90.75 213 LEU A O 1
ATOM 1676 N N . SER A 1 214 ? 4.172 -4.126 3.646 1.00 94.81 214 SER A N 1
ATOM 1677 C CA . SER A 1 214 ? 4.402 -5.078 4.742 1.00 94.81 214 SER A CA 1
ATOM 1678 C C . SER A 1 214 ? 3.351 -4.955 5.848 1.00 94.81 214 SER A C 1
ATOM 1680 O O . SER A 1 214 ? 2.806 -5.970 6.270 1.00 94.81 214 SER A O 1
ATOM 1682 N N . ILE A 1 215 ? 3.007 -3.735 6.275 1.00 95.94 215 ILE A N 1
ATOM 1683 C CA . ILE A 1 215 ? 1.980 -3.518 7.305 1.00 95.94 215 ILE A CA 1
ATOM 1684 C C . ILE A 1 215 ? 0.612 -3.991 6.809 1.00 95.94 215 ILE A C 1
ATOM 1686 O O . ILE A 1 215 ? -0.072 -4.725 7.515 1.00 95.94 215 ILE A O 1
ATOM 1690 N N . ILE A 1 216 ? 0.216 -3.614 5.591 1.00 92.12 216 ILE A N 1
ATOM 1691 C CA . ILE A 1 216 ? -1.086 -4.012 5.042 1.00 92.12 216 ILE A CA 1
ATOM 1692 C C . ILE A 1 216 ? -1.145 -5.519 4.781 1.00 92.12 216 ILE A C 1
ATOM 1694 O O . ILE A 1 216 ? -2.159 -6.140 5.090 1.00 92.12 216 ILE A O 1
ATOM 1698 N N . GLY A 1 217 ? -0.062 -6.121 4.281 1.00 92.50 217 GLY A N 1
ATOM 1699 C CA . GLY A 1 217 ? 0.038 -7.571 4.131 1.00 92.50 217 GLY A CA 1
ATOM 1700 C C . GLY A 1 217 ? -0.118 -8.294 5.469 1.00 92.50 217 GLY A C 1
ATOM 1701 O O . GLY A 1 217 ? -0.925 -9.208 5.577 1.00 92.50 217 GLY A O 1
ATOM 1702 N N . ALA A 1 218 ? 0.570 -7.826 6.513 1.00 95.12 218 ALA A N 1
ATOM 1703 C CA . ALA A 1 218 ? 0.470 -8.392 7.854 1.00 95.12 218 ALA A CA 1
ATOM 1704 C C . ALA A 1 218 ? -0.941 -8.263 8.453 1.00 95.12 218 ALA A C 1
ATOM 1706 O O . ALA A 1 218 ? -1.432 -9.206 9.069 1.00 95.12 218 ALA A O 1
ATOM 1707 N N . LEU A 1 219 ? -1.622 -7.134 8.226 1.00 94.44 219 LEU A N 1
ATOM 1708 C CA . LEU A 1 219 ? -3.013 -6.943 8.643 1.00 94.44 219 LEU A CA 1
ATOM 1709 C C . LEU A 1 219 ? -3.965 -7.901 7.916 1.00 94.44 219 LEU A C 1
ATOM 1711 O O . LEU A 1 219 ? -4.781 -8.550 8.567 1.00 94.44 219 LEU A O 1
ATOM 1715 N N . ALA A 1 220 ? -3.815 -8.041 6.597 1.00 90.81 220 ALA A N 1
ATOM 1716 C CA . ALA A 1 220 ? -4.614 -8.966 5.793 1.00 90.81 220 ALA A CA 1
ATOM 1717 C C . ALA A 1 220 ? -4.382 -10.435 6.193 1.00 90.81 220 ALA A C 1
ATOM 1719 O O . ALA A 1 220 ? -5.315 -11.234 6.224 1.00 90.81 220 ALA A O 1
ATOM 1720 N N . GLU A 1 221 ? -3.143 -10.787 6.541 1.00 92.31 221 GLU A N 1
ATOM 1721 C CA . GLU A 1 221 ? -2.751 -12.119 7.016 1.00 92.31 221 GLU A CA 1
ATOM 1722 C C . GLU A 1 221 ? -2.993 -12.321 8.524 1.00 92.31 221 GLU A C 1
ATOM 1724 O O . GLU A 1 221 ? -2.702 -13.398 9.042 1.00 92.31 221 GLU A O 1
ATOM 1729 N N . ARG A 1 222 ? -3.520 -11.305 9.227 1.00 94.06 222 ARG A N 1
ATOM 1730 C CA . ARG A 1 222 ? -3.764 -11.285 10.682 1.00 94.06 222 ARG A CA 1
ATOM 1731 C C . ARG A 1 222 ? -2.552 -11.736 11.511 1.00 94.06 222 ARG A C 1
ATOM 1733 O O . ARG A 1 222 ? -2.671 -12.465 12.491 1.00 94.06 222 ARG A O 1
ATOM 1740 N N . ARG A 1 223 ? -1.365 -11.273 11.123 1.00 95.75 223 ARG A N 1
ATOM 1741 C CA . ARG A 1 223 ? -0.091 -11.534 11.807 1.00 95.75 223 ARG A CA 1
ATOM 1742 C C . ARG A 1 223 ? 0.580 -10.230 12.216 1.00 95.75 223 ARG A C 1
ATOM 1744 O O . ARG A 1 223 ? 0.321 -9.183 11.632 1.00 95.75 223 ARG A O 1
ATOM 1751 N N . SER A 1 224 ? 1.508 -10.310 13.163 1.00 96.69 224 SER A N 1
ATOM 1752 C CA . SER A 1 224 ? 2.378 -9.178 13.491 1.00 96.69 224 SER A CA 1
ATOM 1753 C C . SER A 1 224 ? 3.325 -8.844 12.328 1.00 96.69 224 SER A C 1
ATOM 1755 O O . SER A 1 224 ? 3.875 -9.742 11.680 1.00 96.69 224 SER A O 1
ATOM 1757 N N . SER A 1 225 ? 3.516 -7.550 12.061 1.00 96.81 225 SER A N 1
ATOM 1758 C CA . SER A 1 225 ? 4.506 -7.050 11.099 1.00 96.81 225 SER A CA 1
ATOM 1759 C C . SER A 1 225 ? 5.865 -6.812 11.762 1.00 96.81 225 SER A C 1
ATOM 1761 O O . SER A 1 225 ? 5.935 -6.418 12.929 1.00 96.81 225 SER A O 1
ATOM 1763 N N . ILE A 1 226 ? 6.963 -6.932 11.002 1.00 96.88 226 ILE A N 1
ATOM 1764 C CA . ILE A 1 226 ? 8.301 -6.517 11.478 1.00 96.88 226 ILE A CA 1
ATOM 1765 C C . ILE A 1 226 ? 8.330 -5.068 11.966 1.00 96.88 226 ILE A C 1
ATOM 1767 O O . ILE A 1 226 ? 9.101 -4.747 12.860 1.00 96.88 226 ILE A O 1
ATOM 1771 N N . TRP A 1 227 ? 7.473 -4.195 11.438 1.00 97.19 227 TRP A N 1
ATOM 1772 C CA . TRP A 1 227 ? 7.444 -2.778 11.799 1.00 97.19 227 TRP A CA 1
ATOM 1773 C C . TRP A 1 227 ? 6.970 -2.516 13.229 1.00 97.19 227 TRP A C 1
ATOM 1775 O O . TRP A 1 227 ? 7.164 -1.415 13.739 1.00 97.19 227 TRP A O 1
ATOM 1785 N N . ALA A 1 228 ? 6.367 -3.514 13.876 1.00 97.06 228 ALA A N 1
ATOM 1786 C CA . ALA A 1 228 ? 6.014 -3.455 15.288 1.00 97.06 228 ALA A CA 1
ATOM 1787 C C . ALA A 1 228 ? 7.129 -3.971 16.215 1.00 97.06 228 ALA A C 1
ATOM 1789 O O . ALA A 1 228 ? 7.055 -3.749 17.424 1.00 97.06 228 ALA A O 1
ATOM 1790 N N . SER A 1 229 ? 8.139 -4.655 15.664 1.00 95.38 229 SER A N 1
ATOM 1791 C CA . SER A 1 229 ? 9.254 -5.216 16.432 1.00 95.38 229 SER A CA 1
ATOM 1792 C C . SER A 1 229 ? 10.292 -4.162 16.819 1.00 95.38 229 SER A C 1
ATOM 1794 O O . SER A 1 229 ? 10.406 -3.109 16.179 1.00 95.38 229 SER A O 1
ATOM 1796 N N . ASP A 1 230 ? 11.045 -4.455 17.878 1.00 89.38 230 ASP A N 1
ATOM 1797 C CA . ASP A 1 230 ? 12.096 -3.576 18.389 1.00 89.38 230 ASP A CA 1
ATOM 1798 C C . ASP A 1 230 ? 13.165 -3.309 17.316 1.00 89.38 230 ASP A C 1
ATOM 1800 O O . ASP A 1 230 ? 13.445 -4.147 16.451 1.00 89.38 230 ASP A O 1
ATOM 1804 N N . GLY A 1 231 ? 13.729 -2.101 17.316 1.00 92.44 231 GLY A N 1
ATOM 1805 C CA . GLY A 1 231 ? 14.661 -1.643 16.284 1.00 92.44 231 GLY A CA 1
ATOM 1806 C C . GLY A 1 231 ? 13.971 -1.149 15.010 1.00 92.44 231 GLY A C 1
ATOM 1807 O O . GLY A 1 231 ? 14.328 -0.088 14.511 1.00 92.44 231 GLY A O 1
ATOM 1808 N N . TRP A 1 232 ? 12.940 -1.839 14.508 1.00 96.06 232 TRP A N 1
ATOM 1809 C CA . TRP A 1 232 ? 12.143 -1.366 13.362 1.00 96.06 232 TRP A CA 1
ATOM 1810 C C . TRP A 1 232 ? 11.159 -0.263 13.750 1.00 96.06 232 TRP A C 1
ATOM 1812 O O . TRP A 1 232 ? 11.011 0.725 13.027 1.00 96.06 232 TRP A O 1
ATOM 1822 N N . ARG A 1 233 ? 10.499 -0.425 14.903 1.00 95.06 233 ARG A N 1
ATOM 1823 C CA . ARG A 1 233 ? 9.565 0.557 15.475 1.00 95.06 233 ARG A CA 1
ATOM 1824 C C . ARG A 1 233 ? 10.248 1.878 15.842 1.00 95.06 233 ARG A C 1
ATOM 1826 O O . ARG A 1 233 ? 9.600 2.928 15.847 1.00 95.06 233 ARG A O 1
ATOM 1833 N N . ASP A 1 234 ? 11.539 1.805 16.147 1.00 93.12 234 ASP A N 1
ATOM 1834 C CA . ASP A 1 234 ? 12.337 2.912 16.678 1.00 93.12 234 ASP A CA 1
ATOM 1835 C C . ASP A 1 234 ? 13.073 3.688 15.576 1.00 93.12 234 ASP A C 1
ATOM 1837 O O . ASP A 1 234 ? 13.764 4.668 15.853 1.00 93.12 234 ASP A O 1
ATOM 1841 N N . LEU A 1 235 ? 12.909 3.288 14.309 1.00 93.94 235 LEU A N 1
ATOM 1842 C CA . LEU A 1 235 ? 13.501 4.009 13.191 1.00 93.94 235 LEU A CA 1
ATOM 1843 C C . LEU 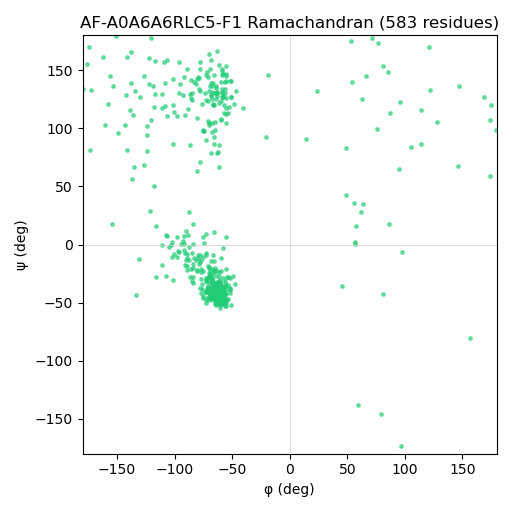A 1 235 ? 12.915 5.435 13.096 1.00 93.94 235 LEU A C 1
ATOM 1845 O O . LEU A 1 235 ? 11.692 5.581 13.054 1.00 93.94 235 LEU A O 1
ATOM 1849 N N . PRO A 1 236 ? 13.744 6.491 12.976 1.00 94.25 236 PRO A N 1
ATOM 1850 C CA . PRO A 1 236 ? 13.253 7.867 12.870 1.00 94.25 236 PRO A CA 1
ATOM 1851 C C . PRO A 1 236 ? 12.538 8.093 11.531 1.00 94.25 236 PRO A C 1
ATOM 1853 O O . PRO A 1 236 ? 12.796 7.348 10.590 1.00 94.25 236 PRO A O 1
ATOM 1856 N N . PRO A 1 237 ? 11.660 9.093 11.366 1.00 94.06 237 PRO A N 1
ATOM 1857 C CA . PRO A 1 237 ? 11.001 9.335 10.081 1.00 94.06 237 PRO A CA 1
ATOM 1858 C C . PRO A 1 237 ? 12.021 9.511 8.938 1.00 94.06 237 PRO A C 1
ATOM 1860 O O . PRO A 1 237 ? 13.183 9.850 9.167 1.00 94.06 237 PRO A O 1
ATOM 1863 N N . LEU A 1 238 ? 11.617 9.197 7.699 1.00 90.12 238 LEU A N 1
ATOM 1864 C CA . LEU A 1 238 ? 12.521 9.299 6.541 1.00 90.12 238 LEU A CA 1
ATOM 1865 C C . LEU A 1 238 ? 12.981 10.743 6.328 1.00 90.12 238 LEU A C 1
ATOM 1867 O O . LEU A 1 238 ? 14.119 10.972 5.934 1.00 90.12 238 LEU A O 1
ATOM 1871 N N . GLN A 1 239 ? 12.078 11.682 6.598 1.00 91.94 239 GLN A N 1
ATOM 1872 C CA . GLN A 1 239 ? 12.298 13.113 6.501 1.00 91.94 239 GLN A CA 1
ATOM 1873 C C . GLN A 1 239 ? 11.591 13.812 7.673 1.00 91.94 239 GLN A C 1
ATOM 1875 O O . GLN A 1 239 ? 10.733 13.214 8.331 1.00 91.94 239 GLN A O 1
ATOM 1880 N N . THR A 1 240 ? 11.986 15.046 7.978 1.00 94.69 240 THR A N 1
ATOM 1881 C CA . THR A 1 240 ? 11.561 15.769 9.190 1.00 94.69 240 THR A CA 1
ATOM 1882 C C . THR A 1 240 ? 10.384 16.715 8.961 1.00 94.69 240 THR A C 1
ATOM 1884 O O . THR A 1 240 ? 9.853 17.269 9.925 1.00 94.69 240 THR A O 1
ATOM 1887 N N . GLU A 1 241 ? 9.941 16.896 7.717 1.00 94.75 241 GLU A N 1
ATOM 1888 C CA . GLU A 1 241 ? 8.798 17.736 7.389 1.00 94.75 241 GLU A CA 1
ATOM 1889 C C . GLU A 1 241 ? 7.511 17.141 7.974 1.00 94.75 241 GLU A C 1
ATOM 1891 O O . GLU A 1 241 ? 7.322 15.922 8.056 1.00 94.75 241 GLU A O 1
ATOM 1896 N N . VAL A 1 242 ? 6.598 18.030 8.373 1.00 94.94 242 VAL A N 1
ATOM 1897 C CA . VAL A 1 242 ? 5.387 17.690 9.136 1.00 94.94 242 VAL A CA 1
ATOM 1898 C C . VAL A 1 242 ? 4.579 16.572 8.476 1.00 94.94 242 VAL A C 1
ATOM 1900 O O . VAL A 1 242 ? 4.087 15.680 9.165 1.00 94.94 242 VAL A O 1
ATOM 1903 N N . GLU A 1 243 ? 4.478 16.568 7.146 1.00 93.56 243 GLU A N 1
ATOM 1904 C CA . GLU A 1 243 ? 3.741 15.540 6.414 1.00 93.56 243 GLU A CA 1
ATOM 1905 C C . GLU A 1 243 ? 4.320 14.130 6.562 1.00 93.56 243 GLU A C 1
ATOM 1907 O O . GLU A 1 243 ? 3.543 13.177 6.665 1.00 93.56 243 GLU A O 1
ATOM 1912 N N . PHE A 1 244 ? 5.649 13.988 6.595 1.00 93.12 244 PHE A N 1
ATOM 1913 C CA . PHE A 1 244 ? 6.326 12.699 6.723 1.00 93.12 244 PHE A CA 1
ATOM 1914 C C . PHE A 1 244 ? 6.290 12.218 8.164 1.00 93.12 244 PHE A C 1
ATOM 1916 O O . PHE A 1 244 ? 6.085 11.028 8.397 1.00 93.12 244 PHE A O 1
ATOM 1923 N N . VAL A 1 245 ? 6.414 13.135 9.127 1.00 96.31 245 VAL A N 1
ATOM 1924 C CA . VAL A 1 245 ? 6.266 12.823 10.554 1.00 96.31 245 VAL A CA 1
ATOM 1925 C C . VAL A 1 245 ? 4.847 12.334 10.850 1.00 96.31 245 VAL A C 1
ATOM 1927 O O . VAL A 1 245 ? 4.683 11.279 11.453 1.00 96.31 245 VAL A O 1
ATOM 1930 N N . LEU A 1 246 ? 3.816 13.034 10.362 1.00 96.75 246 LEU A N 1
ATOM 1931 C CA . LEU A 1 246 ? 2.420 12.603 10.508 1.00 96.75 246 LEU A CA 1
ATOM 1932 C C . LEU A 1 246 ? 2.195 11.208 9.923 1.00 96.75 246 LEU A C 1
ATOM 1934 O O . LEU A 1 246 ? 1.616 10.337 10.572 1.00 96.75 246 LEU A O 1
ATOM 1938 N N . ARG A 1 247 ? 2.679 10.983 8.699 1.00 95.12 247 ARG A N 1
ATOM 1939 C CA . ARG A 1 247 ? 2.562 9.688 8.025 1.00 95.12 247 ARG A CA 1
ATOM 1940 C C . ARG A 1 247 ? 3.267 8.583 8.805 1.00 95.12 247 ARG A C 1
ATOM 1942 O O . ARG A 1 247 ? 2.725 7.492 8.972 1.00 95.12 247 ARG A O 1
ATOM 1949 N N . HIS A 1 248 ? 4.467 8.874 9.293 1.00 96.25 248 HIS A N 1
ATOM 1950 C CA . HIS A 1 248 ? 5.263 7.966 10.102 1.00 96.25 248 HIS A CA 1
ATOM 1951 C C . HIS A 1 248 ? 4.534 7.571 11.393 1.00 96.25 248 HIS A C 1
ATOM 1953 O O . HIS A 1 248 ? 4.434 6.377 11.680 1.00 96.25 248 HIS A O 1
ATOM 1959 N N . ASP A 1 249 ? 3.970 8.542 12.115 1.00 97.56 249 ASP A N 1
ATOM 1960 C CA . ASP A 1 249 ? 3.207 8.312 13.346 1.00 97.56 249 ASP A CA 1
ATOM 1961 C C . ASP A 1 249 ? 2.000 7.395 13.089 1.00 97.56 249 ASP A C 1
ATOM 1963 O O . ASP A 1 249 ? 1.794 6.417 13.811 1.00 97.56 249 ASP A O 1
ATOM 1967 N N . ILE A 1 250 ? 1.246 7.637 12.009 1.00 98.06 250 ILE A N 1
ATOM 1968 C CA . ILE A 1 250 ? 0.101 6.789 11.642 1.00 98.06 250 ILE A CA 1
ATOM 1969 C C . ILE A 1 250 ? 0.556 5.363 11.292 1.00 98.06 250 ILE A C 1
ATOM 1971 O O . ILE A 1 250 ? -0.081 4.393 11.706 1.00 98.06 250 ILE A O 1
ATOM 1975 N N . PHE A 1 251 ? 1.679 5.197 10.584 1.00 97.56 251 PHE A N 1
ATOM 1976 C CA . PHE A 1 251 ? 2.217 3.864 10.303 1.00 97.56 251 PHE A CA 1
ATOM 1977 C C . PHE A 1 251 ? 2.667 3.117 11.559 1.00 97.56 251 PHE A C 1
ATOM 1979 O O . PHE A 1 251 ? 2.477 1.904 11.617 1.00 97.56 251 PHE A O 1
ATOM 1986 N N . LYS A 1 252 ? 3.214 3.799 12.573 1.00 97.75 252 LYS A N 1
ATOM 1987 C CA . LYS A 1 252 ? 3.526 3.158 13.863 1.00 97.75 252 LYS A CA 1
ATOM 1988 C C . LYS A 1 252 ? 2.264 2.610 14.524 1.00 97.75 252 LYS A C 1
ATOM 1990 O O . LYS A 1 252 ? 2.275 1.488 15.020 1.00 97.75 252 LYS A O 1
ATOM 1995 N N . ILE A 1 253 ? 1.165 3.361 14.471 1.00 98.31 253 ILE A N 1
ATOM 1996 C CA . ILE A 1 253 ? -0.129 2.920 15.008 1.00 98.31 253 ILE A CA 1
ATOM 1997 C C . ILE A 1 253 ? -0.654 1.704 14.231 1.00 98.31 253 ILE A C 1
ATOM 1999 O O . ILE A 1 253 ? -1.060 0.715 14.840 1.00 98.31 253 ILE A O 1
ATOM 2003 N N . LEU A 1 254 ? -0.603 1.733 12.896 1.00 98.12 254 LEU A N 1
ATOM 2004 C CA . LEU A 1 254 ? -0.992 0.590 12.062 1.00 98.12 254 LEU A CA 1
ATOM 2005 C C . LEU A 1 254 ? -0.113 -0.645 12.311 1.00 98.12 254 LEU A C 1
ATOM 2007 O O . LEU A 1 254 ? -0.627 -1.761 12.349 1.00 98.12 254 LEU A O 1
ATOM 2011 N N . ALA A 1 255 ? 1.191 -0.468 12.534 1.00 98.06 255 ALA A N 1
ATOM 2012 C CA . ALA A 1 255 ? 2.070 -1.561 12.935 1.00 98.06 255 ALA A CA 1
ATOM 2013 C C . ALA A 1 255 ? 1.628 -2.149 14.287 1.00 98.06 255 ALA A C 1
ATOM 2015 O O . ALA A 1 255 ? 1.487 -3.363 14.401 1.00 98.06 255 ALA A O 1
ATOM 2016 N N . THR A 1 256 ? 1.284 -1.330 15.284 1.00 98.19 256 THR A N 1
ATOM 2017 C CA . THR A 1 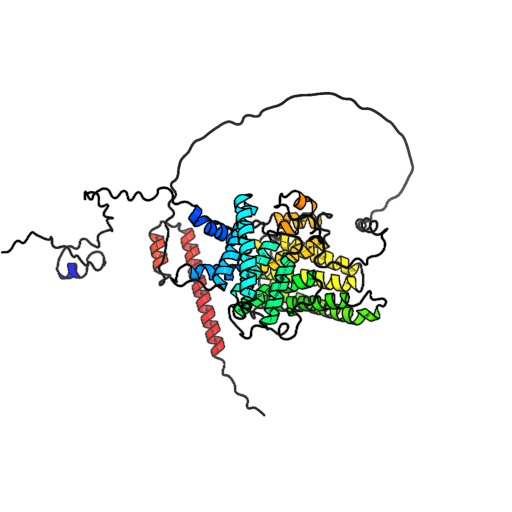256 ? 0.705 -1.831 16.545 1.00 98.19 256 THR A CA 1
ATOM 2018 C C . THR A 1 256 ? -0.610 -2.588 16.322 1.00 98.19 256 THR A C 1
ATOM 2020 O O . THR A 1 256 ? -0.840 -3.612 16.962 1.00 98.19 256 THR A O 1
ATOM 2023 N N . CYS A 1 257 ? -1.445 -2.163 15.368 1.00 98.25 257 CYS A N 1
ATOM 2024 C CA . CYS A 1 257 ? -2.670 -2.889 15.008 1.00 98.25 257 CYS A CA 1
ATOM 2025 C C . CYS A 1 257 ? -2.384 -4.317 14.514 1.00 98.25 257 CYS A C 1
ATOM 2027 O O . CYS A 1 257 ? -3.150 -5.224 14.834 1.00 98.25 257 CYS A O 1
ATOM 2029 N N . THR A 1 258 ? -1.265 -4.540 13.805 1.00 97.94 258 THR A N 1
ATOM 2030 C CA . THR A 1 258 ? -0.838 -5.891 13.373 1.00 97.94 258 THR A CA 1
ATOM 2031 C C . THR A 1 258 ? -0.547 -6.817 14.556 1.00 97.94 258 THR A C 1
ATOM 2033 O O . THR A 1 258 ? -0.803 -8.017 14.489 1.00 97.94 258 THR A O 1
ATOM 2036 N N . VAL A 1 259 ? -0.057 -6.266 15.669 1.00 98.06 259 VAL A N 1
ATOM 2037 C CA . VAL A 1 259 ? 0.169 -7.026 16.905 1.00 98.06 259 VAL A CA 1
ATOM 2038 C C . VAL A 1 259 ? -1.163 -7.347 17.569 1.00 98.06 259 VAL A C 1
ATOM 2040 O O . VAL A 1 259 ? -1.431 -8.508 17.857 1.00 98.06 259 VAL A O 1
ATOM 2043 N N . LEU A 1 260 ? -2.023 -6.339 17.750 1.00 97.62 260 LEU A N 1
ATOM 2044 C CA . LEU A 1 260 ? -3.316 -6.498 18.424 1.00 97.62 260 LEU A CA 1
ATOM 2045 C C . LEU A 1 260 ? -4.198 -7.554 17.749 1.00 97.62 260 LEU A C 1
ATOM 2047 O O . LEU A 1 260 ? -4.780 -8.394 18.429 1.00 97.62 260 LEU A O 1
ATOM 2051 N N . ILE A 1 261 ? -4.276 -7.531 16.415 1.00 96.06 261 ILE A N 1
ATOM 2052 C CA . ILE A 1 261 ? -5.084 -8.493 15.656 1.00 96.06 261 ILE A CA 1
ATOM 2053 C C . ILE A 1 261 ? -4.518 -9.916 15.757 1.00 96.06 261 ILE A C 1
ATOM 2055 O O . ILE A 1 261 ? -5.279 -10.870 15.902 1.00 96.06 261 ILE A O 1
ATOM 2059 N N . SER A 1 262 ? -3.188 -10.049 15.743 1.00 96.19 262 SER A N 1
ATOM 2060 C CA . SER A 1 262 ? -2.498 -11.335 15.848 1.00 96.19 262 SER A CA 1
ATOM 2061 C C . SER A 1 262 ? -2.611 -11.938 17.247 1.00 96.19 262 SER A C 1
ATOM 2063 O O . SER A 1 262 ? -2.755 -13.150 17.365 1.00 96.19 262 SER A O 1
ATOM 2065 N N . GLU A 1 263 ? -2.521 -11.124 18.300 1.00 96.12 263 GLU A N 1
ATOM 2066 C CA . GLU A 1 263 ? -2.689 -11.570 19.688 1.00 96.12 263 GLU A CA 1
ATOM 2067 C C . GLU A 1 263 ? -4.140 -11.963 19.960 1.00 96.12 263 GLU A C 1
ATOM 2069 O O . GLU A 1 263 ? -4.388 -13.001 20.566 1.00 96.12 263 GLU A O 1
ATOM 2074 N N . TYR A 1 264 ? -5.102 -11.186 19.451 1.00 94.00 264 TYR A N 1
ATOM 2075 C CA . TYR A 1 264 ? -6.517 -11.534 19.551 1.00 94.00 264 TYR A CA 1
ATOM 2076 C C . TYR A 1 264 ? -6.818 -12.892 18.899 1.00 94.00 264 TYR A C 1
ATOM 2078 O O . TYR A 1 264 ? -7.520 -13.707 19.485 1.00 94.00 264 TYR A O 1
ATOM 2086 N N . ASP A 1 265 ? -6.237 -13.181 17.731 1.00 92.06 265 ASP A N 1
ATOM 2087 C CA . ASP A 1 265 ? -6.406 -14.476 17.056 1.00 92.06 265 ASP A CA 1
ATOM 2088 C C . ASP A 1 265 ? -5.803 -15.668 17.809 1.00 92.06 265 ASP A C 1
ATOM 2090 O O . ASP A 1 265 ? -6.221 -16.808 17.586 1.00 92.06 265 ASP A O 1
ATOM 2094 N N . GLN A 1 266 ? -4.818 -15.424 18.677 1.00 93.38 266 GLN A N 1
ATOM 2095 C CA . GLN A 1 266 ? -4.201 -16.454 19.515 1.00 93.38 266 GLN A CA 1
ATOM 2096 C C . GLN A 1 266 ? -5.045 -16.777 20.753 1.00 93.38 266 GLN A C 1
ATOM 2098 O O . GLN A 1 266 ? -4.938 -17.887 21.284 1.00 93.38 266 GLN A O 1
ATOM 2103 N N . LEU A 1 267 ? -5.917 -15.857 21.186 1.00 91.12 267 LEU A N 1
ATOM 2104 C CA . LEU A 1 267 ? -6.935 -16.134 22.197 1.00 91.12 267 LEU A CA 1
ATOM 2105 C C . LEU A 1 267 ? -7.947 -17.111 21.585 1.00 91.12 267 LEU A C 1
ATOM 2107 O O . LEU A 1 267 ? -8.827 -16.744 20.809 1.00 91.12 267 LEU A O 1
ATOM 2111 N N . SER A 1 268 ? -7.771 -18.401 21.862 1.00 77.00 268 SER A N 1
ATOM 2112 C CA . SER A 1 268 ? -8.596 -19.472 21.302 1.00 77.00 268 SER A CA 1
ATOM 2113 C C . SER A 1 268 ? -10.039 -19.354 21.807 1.00 77.00 268 SER A C 1
ATOM 2115 O O . SER A 1 268 ? -10.345 -19.887 22.862 1.00 77.00 268 SER A O 1
ATOM 2117 N N . GLN A 1 269 ? -10.901 -18.657 21.052 1.00 79.38 269 GLN A N 1
ATOM 2118 C CA . GLN A 1 269 ? -12.294 -18.332 21.407 1.00 79.38 269 GLN A CA 1
ATOM 2119 C C . GLN A 1 269 ? -12.424 -17.749 22.826 1.00 79.38 269 GLN A C 1
ATOM 2121 O O . GLN A 1 269 ? -12.755 -18.491 23.751 1.00 79.38 269 GLN A O 1
ATOM 2126 N N . PRO A 1 270 ? -12.188 -16.436 23.009 1.00 75.00 270 PRO A N 1
ATOM 2127 C CA . PRO A 1 270 ? -12.259 -15.837 24.333 1.00 75.00 270 PRO A CA 1
ATOM 2128 C C . PRO A 1 270 ? -13.638 -16.071 24.955 1.00 75.00 270 PRO A C 1
ATOM 2130 O O . PRO A 1 270 ? -14.652 -15.655 24.389 1.00 75.00 270 PRO A O 1
ATOM 2133 N N . GLN A 1 271 ? -13.679 -16.753 26.101 1.00 78.44 271 GLN A N 1
ATOM 2134 C CA . GLN A 1 271 ? -14.941 -17.093 26.763 1.00 78.44 271 GLN A CA 1
ATOM 2135 C C . GLN A 1 271 ? -15.414 -15.971 27.684 1.00 78.44 271 GLN A C 1
ATOM 2137 O O . GLN A 1 271 ? -16.617 -15.805 27.889 1.00 78.44 271 GLN A O 1
ATOM 2142 N N . ALA A 1 272 ? -14.477 -15.180 28.212 1.00 87.62 272 ALA A N 1
ATOM 2143 C CA . ALA A 1 272 ? -14.774 -14.079 29.114 1.00 87.62 272 ALA A CA 1
ATOM 2144 C C . ALA A 1 272 ? -14.156 -12.742 28.654 1.00 87.62 272 ALA A C 1
ATOM 2146 O O . ALA A 1 272 ? -13.011 -12.711 28.194 1.00 87.62 272 ALA A O 1
ATOM 2147 N N . PRO A 1 273 ? -14.845 -11.603 28.880 1.00 89.00 273 PRO A N 1
ATOM 2148 C CA . PRO A 1 273 ? -14.299 -10.266 28.633 1.00 89.00 273 PRO A CA 1
ATOM 2149 C C . PRO A 1 273 ? -12.958 -9.971 29.311 1.00 89.00 273 PRO A C 1
ATOM 2151 O O . PRO A 1 273 ? -12.162 -9.182 28.803 1.00 89.00 273 PRO A O 1
ATOM 2154 N N . SER A 1 274 ? -12.673 -10.623 30.441 1.00 90.75 274 SER A N 1
ATOM 2155 C CA . SER A 1 274 ? -11.400 -10.491 31.153 1.00 90.75 274 SER A CA 1
ATOM 2156 C C . SER A 1 274 ? -10.193 -10.946 30.330 1.00 90.75 274 SER A C 1
ATOM 2158 O O . SER A 1 274 ? -9.101 -10.427 30.541 1.00 90.75 274 SER A O 1
ATOM 2160 N N . GLU A 1 275 ? -10.375 -11.875 29.384 1.00 90.25 275 GLU A N 1
ATOM 2161 C CA . GLU A 1 275 ? -9.285 -12.428 28.569 1.00 90.25 275 GLU A CA 1
ATOM 2162 C C . GLU A 1 275 ? -8.762 -11.423 27.536 1.00 90.25 275 GLU A C 1
ATOM 2164 O O . GLU A 1 275 ? -7.557 -11.332 27.314 1.00 90.25 275 GLU A O 1
ATOM 2169 N N . TYR A 1 276 ? -9.650 -10.621 26.938 1.00 93.75 276 TYR A N 1
ATOM 2170 C CA . TYR A 1 276 ? -9.280 -9.614 25.937 1.00 93.75 276 TYR A CA 1
ATOM 2171 C C . TYR A 1 276 ? -9.304 -8.175 26.468 1.00 93.75 276 TYR A C 1
ATOM 2173 O O . TYR A 1 276 ? -8.929 -7.256 25.739 1.00 93.75 276 TYR A O 1
ATOM 2181 N N . SER A 1 277 ? -9.680 -7.945 27.731 1.00 95.31 277 SER A N 1
ATOM 2182 C CA . SER A 1 277 ? -9.673 -6.609 28.347 1.00 95.31 277 SER A CA 1
ATOM 2183 C C . SER A 1 277 ? -8.328 -5.871 28.204 1.00 95.31 277 SER A C 1
ATOM 2185 O O . SER A 1 277 ? -8.355 -4.678 27.888 1.00 95.31 277 SER A O 1
ATOM 2187 N N . PRO A 1 278 ? -7.149 -6.512 28.372 1.00 96.44 278 PRO A N 1
ATOM 2188 C CA . PRO A 1 278 ? -5.867 -5.834 28.159 1.00 96.44 278 PRO A CA 1
ATOM 2189 C C . PRO A 1 278 ? -5.633 -5.430 26.694 1.00 96.44 278 PRO A C 1
ATOM 2191 O O . PRO A 1 278 ? -5.088 -4.358 26.423 1.00 96.44 278 PRO A O 1
ATOM 2194 N N . LEU A 1 279 ? -6.067 -6.265 25.741 1.00 96.50 279 LEU A N 1
ATOM 2195 C CA . LEU A 1 279 ? -5.977 -5.970 24.307 1.00 96.50 279 LEU A CA 1
ATOM 2196 C C . LEU A 1 279 ? -6.904 -4.817 23.923 1.00 96.50 279 LEU A C 1
ATOM 2198 O O . LEU A 1 279 ? -6.494 -3.909 23.202 1.00 96.50 279 LEU A O 1
ATOM 2202 N N . LEU A 1 280 ? -8.126 -4.816 24.457 1.00 97.06 280 LEU A N 1
ATOM 2203 C CA . LEU A 1 280 ? -9.103 -3.757 24.238 1.00 97.06 280 LEU A CA 1
ATOM 2204 C C . LEU A 1 280 ? -8.599 -2.414 24.785 1.00 97.06 280 LEU A C 1
ATOM 2206 O O . LEU A 1 280 ? -8.700 -1.402 24.095 1.00 97.06 280 LEU A O 1
ATOM 2210 N N . ALA A 1 281 ? -7.984 -2.406 25.973 1.00 98.06 281 ALA A N 1
ATOM 2211 C CA . ALA A 1 281 ? -7.364 -1.206 26.534 1.00 98.06 281 ALA A CA 1
ATOM 2212 C C . ALA A 1 281 ? -6.259 -0.654 25.613 1.00 98.06 281 ALA A C 1
ATOM 2214 O O . ALA A 1 281 ? -6.264 0.531 25.283 1.00 98.06 281 ALA A O 1
ATOM 2215 N N . ARG A 1 282 ? -5.367 -1.519 25.106 1.00 98.12 282 ARG A N 1
ATOM 2216 C CA . ARG A 1 282 ? -4.325 -1.125 24.138 1.00 98.12 282 ARG A CA 1
ATOM 2217 C C . ARG A 1 282 ? -4.904 -0.632 22.809 1.00 98.12 282 ARG A C 1
ATOM 2219 O O . ARG A 1 282 ? -4.352 0.295 22.213 1.00 98.12 282 ARG A O 1
ATOM 2226 N N . ALA A 1 283 ? -6.006 -1.218 22.343 1.00 98.25 283 ALA A N 1
ATOM 2227 C CA . ALA A 1 283 ? -6.706 -0.761 21.146 1.00 98.25 283 ALA A CA 1
ATOM 2228 C C . ALA A 1 283 ? -7.307 0.642 21.340 1.00 98.25 283 ALA A C 1
ATOM 2230 O O . ALA A 1 283 ? -7.184 1.478 20.443 1.00 98.25 283 ALA A O 1
ATOM 2231 N N . TYR A 1 284 ? -7.869 0.945 22.517 1.00 98.56 284 TYR A N 1
ATOM 2232 C CA . TYR A 1 284 ? -8.304 2.305 22.851 1.00 98.56 284 TYR A CA 1
ATOM 2233 C C . TYR A 1 284 ? -7.138 3.287 22.918 1.00 98.56 284 TYR A C 1
ATOM 2235 O O . TYR A 1 284 ? -7.236 4.357 22.326 1.00 98.56 284 TYR A O 1
ATOM 2243 N N . THR A 1 285 ? -6.003 2.912 23.512 1.00 98.56 285 THR A N 1
ATOM 2244 C CA . THR A 1 285 ? -4.800 3.761 23.488 1.00 98.56 285 THR A CA 1
ATOM 2245 C C . THR A 1 285 ? -4.344 4.059 22.055 1.00 98.56 285 THR A C 1
ATOM 2247 O O . THR A 1 285 ? -3.977 5.193 21.744 1.00 98.56 285 THR A O 1
ATOM 2250 N N . CYS A 1 286 ? -4.404 3.078 21.145 1.00 98.31 286 CYS A N 1
ATOM 2251 C CA . CYS A 1 286 ? -4.118 3.305 19.724 1.00 98.31 286 CYS A CA 1
ATOM 2252 C C . CYS A 1 286 ? -5.117 4.281 19.088 1.00 98.31 286 CYS A C 1
ATOM 2254 O O . CYS A 1 286 ? -4.711 5.154 18.320 1.00 98.31 286 CYS A O 1
ATOM 2256 N N . LEU A 1 287 ? -6.407 4.151 19.414 1.00 98.56 287 LEU A N 1
ATOM 2257 C CA . LEU A 1 287 ? -7.463 5.034 18.923 1.00 98.56 287 LEU A CA 1
ATOM 2258 C C . LEU A 1 287 ? -7.263 6.477 19.401 1.00 98.56 287 LEU A C 1
ATOM 2260 O O . LEU A 1 287 ? -7.307 7.391 18.583 1.00 98.56 287 LEU A O 1
ATOM 2264 N N . GLU A 1 288 ? -6.992 6.670 20.691 1.00 98.50 288 GLU A N 1
ATOM 2265 C CA . GLU A 1 288 ? -6.710 7.974 21.302 1.00 98.50 288 GLU A CA 1
ATOM 2266 C C . GLU A 1 288 ? -5.459 8.612 20.692 1.00 98.50 288 GLU A C 1
ATOM 2268 O O . GLU A 1 288 ? -5.483 9.775 20.289 1.00 98.50 288 GLU A O 1
ATOM 2273 N N . THR A 1 289 ? -4.386 7.827 20.538 1.00 98.25 289 THR A N 1
ATOM 2274 C CA . THR A 1 289 ? -3.141 8.286 19.904 1.00 98.25 289 THR A CA 1
ATOM 2275 C C . THR A 1 289 ? -3.400 8.719 18.465 1.00 98.25 289 THR A C 1
ATOM 2277 O O . THR A 1 289 ? -2.947 9.787 18.055 1.00 98.25 289 THR A O 1
ATOM 2280 N N . LEU A 1 290 ? -4.169 7.936 17.697 1.00 98.56 290 LEU A N 1
ATOM 2281 C CA . LEU A 1 290 ? -4.547 8.311 16.338 1.00 98.56 290 LEU A CA 1
ATOM 2282 C C . LEU A 1 290 ? -5.378 9.596 16.352 1.00 98.56 290 LEU A C 1
ATOM 2284 O O . LEU A 1 290 ? -5.060 10.523 15.616 1.00 98.56 290 LEU A O 1
ATOM 2288 N N . GLN A 1 291 ? -6.393 9.707 17.207 1.00 98.38 291 GLN A N 1
ATOM 2289 C CA . GLN A 1 291 ? -7.224 10.910 17.319 1.00 98.38 291 GLN A CA 1
ATOM 2290 C C . GLN A 1 291 ? -6.405 12.164 17.652 1.00 98.38 291 GLN A C 1
ATOM 2292 O O . GLN A 1 291 ? -6.646 13.208 17.048 1.00 98.38 291 GLN A O 1
ATOM 2297 N N . ALA A 1 292 ? -5.374 12.052 18.493 1.00 97.94 292 ALA A N 1
ATOM 2298 C CA . ALA A 1 292 ? -4.452 13.147 18.798 1.00 97.94 292 ALA A CA 1
ATOM 2299 C C . ALA A 1 292 ? -3.603 13.605 17.591 1.00 97.94 292 ALA A C 1
ATOM 2301 O O . ALA A 1 292 ? -3.111 14.734 17.575 1.00 97.94 292 ALA A O 1
ATOM 2302 N N . THR A 1 293 ? -3.448 12.779 16.547 1.00 97.38 293 THR A N 1
ATOM 2303 C CA . THR A 1 293 ? -2.782 13.199 15.297 1.00 97.38 293 THR A CA 1
ATOM 2304 C C . THR A 1 293 ? -3.669 14.063 14.399 1.00 97.38 293 THR A C 1
ATOM 2306 O O . THR A 1 293 ? -3.145 14.813 13.574 1.00 97.38 293 THR A O 1
ATOM 2309 N N . TYR A 1 294 ? -4.997 14.008 14.558 1.00 97.75 294 TYR A N 1
ATOM 2310 C CA . TYR A 1 294 ? -5.923 14.695 13.656 1.00 97.75 294 TYR A CA 1
ATOM 2311 C C . TYR A 1 294 ? -5.790 16.228 13.693 1.00 97.75 294 TYR A C 1
ATOM 2313 O O . TYR A 1 294 ? -5.656 16.812 12.618 1.00 97.75 294 TYR A O 1
ATOM 2321 N N . PRO A 1 295 ? -5.714 16.899 14.864 1.00 97.88 295 PRO A N 1
ATOM 2322 C CA . PRO A 1 295 ? -5.489 18.346 14.911 1.00 97.88 295 PRO A CA 1
ATOM 2323 C C . PRO A 1 295 ? -4.166 18.775 14.262 1.00 97.88 295 PRO A C 1
ATOM 2325 O O . PRO A 1 295 ? -4.090 19.827 13.634 1.00 97.88 295 PRO A O 1
ATOM 2328 N N . ARG A 1 296 ? -3.115 17.945 14.359 1.00 97.62 296 ARG A N 1
ATOM 2329 C CA . ARG A 1 296 ? -1.826 18.212 13.697 1.00 97.62 296 ARG A CA 1
ATOM 2330 C C . ARG A 1 296 ? -1.955 18.133 12.175 1.00 97.62 296 ARG A C 1
ATOM 2332 O O . ARG A 1 296 ? -1.395 18.972 11.473 1.00 97.62 296 ARG A O 1
ATOM 2339 N N . TRP A 1 297 ? -2.692 17.143 11.668 1.00 97.44 297 TRP A N 1
ATOM 2340 C CA . TRP A 1 297 ? -3.020 17.058 10.245 1.00 97.44 297 TRP A CA 1
ATOM 2341 C C . TRP A 1 297 ? -3.863 18.253 9.788 1.00 97.44 297 TRP A C 1
ATOM 2343 O O . TRP A 1 297 ? -3.587 18.812 8.731 1.00 97.44 297 TRP A O 1
ATOM 2353 N N . GLU A 1 298 ? -4.848 18.671 10.583 1.00 96.81 298 GLU A N 1
ATOM 2354 C CA . GLU A 1 298 ? -5.708 19.810 10.265 1.00 96.81 298 GLU A CA 1
ATOM 2355 C C . GLU A 1 298 ? -4.910 21.116 10.188 1.00 96.81 298 GLU A C 1
ATOM 2357 O O . GLU A 1 298 ? -5.029 21.827 9.194 1.00 96.81 298 GLU A O 1
ATOM 2362 N N . ALA A 1 299 ? -4.029 21.378 11.158 1.00 96.38 299 ALA A N 1
ATOM 2363 C CA . ALA A 1 299 ? -3.129 22.530 11.139 1.00 96.38 299 ALA A CA 1
ATOM 2364 C C . ALA A 1 299 ? -2.193 22.516 9.917 1.00 96.38 299 ALA A C 1
ATOM 2366 O O . ALA A 1 299 ? -2.055 23.528 9.231 1.00 96.38 299 ALA A O 1
ATOM 2367 N N . TYR A 1 300 ? -1.598 21.357 9.601 1.00 95.81 300 TYR A N 1
ATOM 2368 C CA . TYR A 1 300 ? -0.792 21.183 8.389 1.00 95.81 300 TYR A CA 1
ATOM 2369 C C . TYR A 1 300 ? -1.616 21.437 7.123 1.00 95.81 300 TYR A C 1
ATOM 2371 O O . TYR A 1 300 ? -1.165 22.117 6.217 1.00 95.81 300 TYR A O 1
ATOM 2379 N N . ASN A 1 301 ? -2.837 20.918 7.033 1.00 94.88 301 ASN A N 1
ATOM 2380 C CA . ASN A 1 301 ? -3.692 21.134 5.873 1.00 94.88 301 ASN A CA 1
ATOM 2381 C C . ASN A 1 301 ? -4.100 22.612 5.738 1.00 94.88 301 ASN A C 1
ATOM 2383 O O . ASN A 1 301 ? -4.054 23.157 4.640 1.00 94.88 301 ASN A O 1
ATOM 2387 N N . GLN A 1 302 ? -4.438 23.277 6.845 1.00 94.19 302 GLN A N 1
ATOM 2388 C CA . GLN A 1 302 ? -4.793 24.696 6.867 1.00 94.19 302 GLN A CA 1
ATOM 2389 C C . GLN A 1 302 ? -3.641 25.607 6.432 1.00 94.19 302 GLN A C 1
ATOM 2391 O O . GLN A 1 302 ? -3.908 26.612 5.781 1.00 94.19 302 GLN A O 1
ATOM 2396 N N . SER A 1 303 ? -2.377 25.254 6.702 1.00 94.75 303 SER A N 1
ATOM 2397 C CA . SER A 1 303 ? -1.234 26.085 6.291 1.00 94.75 303 SER A CA 1
ATOM 2398 C C . SER A 1 303 ? -1.046 26.193 4.774 1.00 94.75 303 SER A C 1
ATOM 2400 O O . SER A 1 303 ? -0.288 27.047 4.327 1.00 94.75 303 SER A O 1
ATOM 2402 N N . PHE A 1 304 ? -1.706 25.336 3.988 1.00 92.25 304 PHE A N 1
ATOM 2403 C CA . PHE A 1 304 ? -1.692 25.375 2.519 1.00 92.25 304 PHE A CA 1
ATOM 2404 C C . PHE A 1 304 ? -3.038 25.790 1.912 1.00 92.25 304 PHE A C 1
ATOM 2406 O O . PHE A 1 304 ? -3.164 25.819 0.690 1.00 92.25 304 PHE A O 1
ATOM 2413 N N . LEU A 1 305 ? -4.064 26.060 2.726 1.00 90.88 305 LEU A N 1
ATOM 2414 C CA . LEU A 1 305 ? -5.318 26.608 2.218 1.00 90.88 305 LEU A CA 1
ATOM 2415 C C . LEU A 1 305 ? -5.135 28.113 2.022 1.00 90.88 305 LEU A C 1
ATOM 2417 O O . LEU A 1 305 ? -5.068 28.863 2.993 1.00 90.88 305 LEU A O 1
ATOM 2421 N N . ASP A 1 306 ? -5.069 28.556 0.768 1.00 80.81 306 ASP A N 1
ATOM 2422 C CA . ASP A 1 306 ? -4.982 29.980 0.448 1.00 80.81 306 ASP A CA 1
ATOM 2423 C C . ASP A 1 306 ? -6.178 30.738 1.036 1.00 80.81 306 ASP A C 1
ATOM 2425 O O . ASP A 1 306 ? -7.334 30.427 0.721 1.00 80.81 306 ASP A O 1
ATOM 2429 N N . SER A 1 307 ? -5.911 31.803 1.801 1.00 69.88 307 SER A N 1
ATOM 2430 C CA . SER A 1 307 ? -6.939 32.714 2.332 1.00 69.88 307 SER A CA 1
ATOM 2431 C C . SER A 1 307 ? -7.884 33.242 1.244 1.00 69.88 307 SER A C 1
ATOM 2433 O O . SER A 1 307 ? -9.053 33.515 1.499 1.00 69.88 307 SER A O 1
ATOM 2435 N N . SER A 1 308 ? -7.392 33.341 0.008 1.00 66.00 308 SER A N 1
ATOM 2436 C CA . SER A 1 308 ? -8.119 33.824 -1.168 1.00 66.00 308 SER A CA 1
ATOM 2437 C C . SER A 1 308 ? -9.132 32.821 -1.733 1.00 66.00 308 SER A C 1
ATOM 2439 O O . SER A 1 308 ? -10.077 33.233 -2.396 1.00 66.00 308 SER A O 1
ATOM 2441 N N . THR A 1 309 ? -8.974 31.516 -1.472 1.00 62.12 309 THR A N 1
ATOM 2442 C CA . THR A 1 309 ? -9.934 30.476 -1.909 1.00 62.12 309 THR A CA 1
ATOM 2443 C C . THR A 1 309 ? -11.107 30.296 -0.943 1.00 62.12 309 THR A C 1
ATOM 2445 O O . THR A 1 309 ? -12.060 29.576 -1.239 1.00 62.12 309 THR A O 1
ATOM 2448 N N . LEU A 1 310 ? -11.067 30.963 0.215 1.00 62.09 310 LEU A N 1
ATOM 2449 C CA . LEU A 1 310 ? -12.097 30.864 1.248 1.00 62.09 310 LEU A CA 1
ATOM 2450 C C . LEU A 1 310 ? -13.316 31.769 1.002 1.00 62.09 310 LEU A C 1
ATOM 2452 O O . LEU A 1 310 ? -14.320 31.589 1.683 1.00 62.09 310 LEU A O 1
ATOM 2456 N N . THR A 1 311 ? -13.265 32.708 0.052 1.00 54.78 311 THR A N 1
ATOM 2457 C CA . THR A 1 311 ? -14.198 33.850 0.020 1.00 54.78 311 THR A CA 1
ATOM 2458 C C . THR A 1 311 ? -15.406 33.734 -0.911 1.00 54.78 311 THR A C 1
ATOM 2460 O O . THR A 1 311 ? -16.299 34.565 -0.791 1.00 54.78 311 THR A O 1
ATOM 2463 N N . ALA A 1 312 ? -15.493 32.749 -1.813 1.00 57.31 312 ALA A N 1
ATOM 2464 C CA . ALA A 1 312 ? -16.554 32.755 -2.837 1.00 57.31 312 ALA A CA 1
ATOM 2465 C C . ALA A 1 312 ? -17.556 31.593 -2.765 1.00 57.31 312 ALA A C 1
ATOM 2467 O O . ALA A 1 312 ? -18.706 31.759 -3.160 1.00 57.31 312 ALA A O 1
ATOM 2468 N N . GLU A 1 313 ? -17.170 30.429 -2.244 1.00 52.84 313 GLU A N 1
ATOM 2469 C CA . GLU A 1 313 ? -18.046 29.260 -2.241 1.00 52.84 313 GLU A CA 1
ATOM 2470 C C . GLU A 1 313 ? -17.884 28.481 -0.932 1.00 52.84 313 GLU A C 1
ATOM 2472 O O . GLU A 1 313 ? -16.790 28.034 -0.579 1.00 52.84 313 GLU A O 1
ATOM 2477 N N . THR A 1 314 ? -19.011 28.188 -0.279 1.00 52.81 314 THR A N 1
ATOM 2478 C CA . THR A 1 314 ? -19.172 27.125 0.733 1.00 52.81 314 THR A CA 1
ATOM 2479 C C . THR A 1 314 ? -19.014 27.523 2.212 1.00 52.81 314 THR A C 1
ATOM 2481 O O . THR A 1 314 ? -18.163 26.986 2.917 1.00 52.81 314 THR A O 1
ATOM 2484 N N . GLU A 1 315 ? -19.916 28.364 2.729 1.00 54.81 315 GLU A N 1
ATOM 2485 C CA . GLU A 1 315 ? -20.277 28.348 4.165 1.00 54.81 315 GLU A CA 1
ATOM 2486 C C . GLU A 1 315 ? -21.233 27.186 4.518 1.00 54.81 315 GLU A C 1
ATOM 2488 O O . GLU A 1 315 ? -21.405 26.849 5.684 1.00 54.81 315 GLU A O 1
ATOM 2493 N N . MET A 1 316 ? -21.836 26.520 3.522 1.00 54.59 316 MET A N 1
ATOM 2494 C CA . MET A 1 316 ? -22.908 25.538 3.754 1.00 54.59 316 MET A CA 1
ATOM 2495 C C . MET A 1 316 ? -22.485 24.060 3.785 1.00 54.59 316 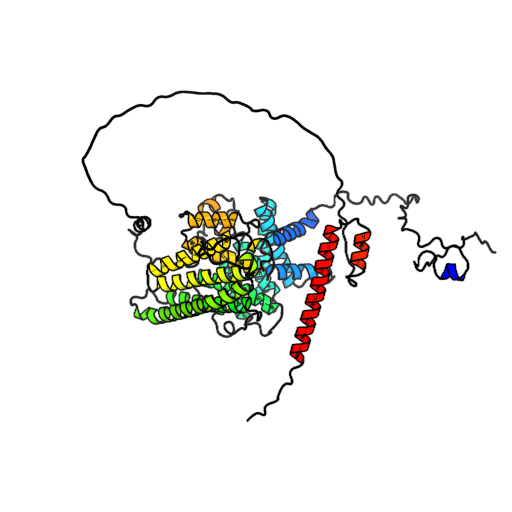MET A C 1
ATOM 2497 O O . MET A 1 316 ? -23.319 23.214 4.096 1.00 54.59 316 MET A O 1
ATOM 2501 N N . SER A 1 317 ? -21.227 23.711 3.492 1.00 61.88 317 SER A N 1
ATOM 2502 C CA . SER A 1 317 ? -20.771 22.316 3.598 1.00 61.88 317 SER A CA 1
ATOM 2503 C C . SER A 1 317 ? -19.782 22.152 4.744 1.00 61.88 317 SER A C 1
ATOM 2505 O O . SER A 1 317 ? -18.679 22.689 4.698 1.00 61.88 317 SER A O 1
ATOM 2507 N N . GLN A 1 318 ? -20.152 21.332 5.731 1.00 70.19 318 GLN A N 1
ATOM 2508 C CA . GLN A 1 318 ? -19.275 20.837 6.805 1.00 70.19 318 GLN A CA 1
ATOM 2509 C C . GLN A 1 318 ? -18.153 19.907 6.290 1.00 70.19 318 GLN A C 1
ATOM 2511 O O . GLN A 1 318 ? -17.491 19.221 7.070 1.00 70.19 318 GLN A O 1
ATOM 2516 N N . ASP A 1 319 ? -17.944 19.824 4.975 1.00 80.25 319 ASP A N 1
ATOM 2517 C CA . ASP A 1 319 ? -16.933 18.960 4.394 1.00 80.25 319 ASP A CA 1
ATOM 2518 C C . ASP A 1 319 ? -15.518 19.500 4.602 1.00 80.25 319 ASP A C 1
ATOM 2520 O O . ASP A 1 319 ? -15.174 20.620 4.221 1.00 80.25 319 ASP A O 1
ATOM 2524 N N . VAL A 1 320 ? -14.655 18.613 5.090 1.00 85.69 320 VAL A N 1
ATOM 2525 C CA . VAL A 1 320 ? -13.217 18.831 5.229 1.00 85.69 320 VAL A CA 1
ATOM 2526 C C . VAL A 1 320 ? -12.603 19.283 3.892 1.00 85.69 320 VAL A C 1
ATOM 2528 O O . VAL A 1 320 ? -12.647 18.563 2.890 1.00 85.69 320 VAL A O 1
ATOM 2531 N N . LYS A 1 321 ? -12.019 20.488 3.865 1.00 90.50 321 LYS A N 1
ATOM 2532 C CA . LYS A 1 321 ? -11.258 21.012 2.717 1.00 90.50 321 LYS A CA 1
ATOM 2533 C C . LYS A 1 321 ? -9.870 20.369 2.695 1.00 90.50 321 LYS A C 1
ATOM 2535 O O . LYS A 1 321 ? -9.213 20.320 3.725 1.00 90.50 321 LYS A O 1
ATOM 2540 N N . ILE A 1 322 ? -9.438 19.872 1.538 1.00 91.94 322 ILE A N 1
ATOM 2541 C CA . ILE A 1 322 ? -8.129 19.234 1.339 1.00 91.94 322 ILE A CA 1
ATOM 2542 C C . ILE A 1 322 ? -7.273 20.186 0.507 1.00 91.94 322 ILE A C 1
ATOM 2544 O O . ILE A 1 322 ? -7.661 20.503 -0.615 1.00 91.94 322 ILE A O 1
ATOM 2548 N N . ALA A 1 323 ? -6.147 20.645 1.052 1.00 91.44 323 ALA A N 1
ATOM 2549 C CA . ALA A 1 323 ? -5.330 21.677 0.418 1.00 91.44 323 ALA A CA 1
ATOM 2550 C C . ALA A 1 323 ? -4.507 21.155 -0.763 1.00 91.44 323 ALA A C 1
ATOM 2552 O O . ALA A 1 323 ? -4.444 21.781 -1.816 1.00 91.44 323 ALA A O 1
ATOM 2553 N N . ASN A 1 324 ? -3.869 19.994 -0.598 1.00 90.00 324 ASN A N 1
ATOM 2554 C CA . ASN A 1 324 ? -2.969 19.427 -1.598 1.00 90.00 324 ASN A CA 1
ATOM 2555 C C . ASN A 1 324 ? -2.930 17.884 -1.538 1.00 90.00 324 ASN A C 1
ATOM 2557 O O . ASN A 1 324 ? -3.590 17.250 -0.709 1.00 90.00 324 ASN A O 1
ATOM 2561 N N . ALA A 1 325 ? -2.148 17.266 -2.429 1.00 88.81 325 ALA A N 1
ATOM 2562 C CA . ALA A 1 325 ? -2.024 15.810 -2.528 1.00 88.81 325 ALA A CA 1
ATOM 2563 C C . ALA A 1 325 ? -1.386 15.155 -1.287 1.00 88.81 325 ALA A C 1
ATOM 2565 O O . ALA A 1 325 ? -1.778 14.047 -0.911 1.00 88.81 325 ALA A O 1
ATOM 2566 N N . ALA A 1 326 ? -0.439 15.819 -0.620 1.00 91.19 326 ALA A N 1
ATOM 2567 C CA . ALA A 1 326 ? 0.173 15.308 0.605 1.00 91.19 326 ALA A CA 1
ATOM 2568 C C . ALA A 1 326 ? -0.828 15.319 1.775 1.00 91.19 326 ALA A C 1
ATOM 2570 O O . ALA A 1 326 ? -0.973 14.308 2.474 1.00 91.19 326 ALA A O 1
ATOM 2571 N N . SER A 1 327 ? -1.612 16.395 1.924 1.00 93.62 327 SER A N 1
ATOM 2572 C CA . SER A 1 327 ? -2.730 16.466 2.875 1.00 93.62 327 SER A CA 1
ATOM 2573 C C . SER A 1 327 ? -3.770 15.383 2.597 1.00 93.62 327 SER A C 1
ATOM 2575 O O . SER A 1 327 ? -4.193 14.709 3.538 1.00 93.62 327 SER A O 1
ATOM 2577 N N . ALA A 1 328 ? -4.131 15.164 1.325 1.00 93.06 328 ALA A N 1
ATOM 2578 C CA . ALA A 1 328 ? -5.040 14.095 0.907 1.00 93.06 328 ALA A CA 1
ATOM 2579 C C . ALA A 1 328 ? -4.500 12.714 1.306 1.00 93.06 328 ALA A C 1
ATOM 2581 O O . ALA A 1 328 ? -5.202 11.931 1.938 1.00 93.06 328 ALA A O 1
ATOM 2582 N N . THR A 1 329 ? -3.227 12.440 1.006 1.00 92.75 329 THR A N 1
ATOM 2583 C CA . THR A 1 329 ? -2.562 11.166 1.325 1.00 92.75 329 THR A CA 1
ATOM 2584 C C . THR A 1 329 ? -2.627 10.865 2.820 1.00 92.75 329 THR A C 1
ATOM 2586 O O . THR A 1 329 ? -3.042 9.778 3.222 1.00 92.75 329 THR A O 1
ATOM 2589 N N . ASN A 1 330 ? -2.260 11.840 3.656 1.00 95.50 330 ASN A N 1
ATOM 2590 C CA . ASN A 1 330 ? -2.284 11.679 5.107 1.00 95.50 330 ASN A CA 1
ATOM 2591 C C . ASN A 1 330 ? -3.716 11.536 5.645 1.00 95.50 330 ASN A C 1
ATOM 2593 O O . ASN A 1 330 ? -3.944 10.747 6.558 1.00 95.50 330 ASN A O 1
ATOM 2597 N N . PHE A 1 331 ? -4.691 12.223 5.045 1.00 96.44 331 PHE A N 1
ATOM 2598 C CA . PHE A 1 331 ? -6.104 12.089 5.401 1.00 96.44 331 PHE A CA 1
ATOM 2599 C C . PHE A 1 331 ? -6.665 10.702 5.059 1.00 96.44 331 PHE A C 1
ATOM 2601 O O . PHE A 1 331 ? -7.369 10.092 5.869 1.00 96.44 331 PHE A O 1
ATOM 2608 N N . LEU A 1 332 ? -6.333 10.178 3.877 1.00 95.44 332 LEU A N 1
ATOM 2609 C CA . LEU A 1 332 ? -6.695 8.829 3.443 1.00 95.44 332 LEU A CA 1
ATOM 2610 C C . LEU A 1 332 ? -6.075 7.776 4.371 1.00 95.44 332 LEU A C 1
ATOM 2612 O O . LEU A 1 332 ? -6.781 6.878 4.839 1.00 95.44 332 LEU A O 1
ATOM 2616 N N . LEU A 1 333 ? -4.786 7.917 4.701 1.00 96.50 333 LEU A N 1
ATOM 2617 C CA . LEU A 1 333 ? -4.090 7.015 5.622 1.00 96.50 333 LEU A CA 1
ATOM 2618 C C . LEU A 1 333 ? -4.692 7.065 7.033 1.00 96.50 333 LEU A C 1
ATOM 2620 O O . LEU A 1 333 ? -4.961 6.016 7.617 1.00 96.50 333 LEU A O 1
ATOM 2624 N N . TYR A 1 334 ? -4.963 8.266 7.554 1.00 98.12 334 TYR A N 1
ATOM 2625 C CA . TYR A 1 334 ? -5.600 8.473 8.855 1.00 98.12 334 TYR A CA 1
ATOM 2626 C C . TYR A 1 334 ? -6.941 7.741 8.947 1.00 98.12 334 TYR A C 1
ATOM 2628 O O . TYR A 1 334 ? -7.155 6.948 9.862 1.00 98.12 334 TYR A O 1
ATOM 2636 N N . ASN A 1 335 ? -7.842 7.964 7.983 1.00 98.00 335 ASN A N 1
ATOM 2637 C CA . ASN A 1 335 ? -9.167 7.341 8.012 1.00 98.00 335 ASN A CA 1
ATOM 2638 C C . ASN A 1 335 ? -9.079 5.819 7.808 1.00 98.00 335 ASN A C 1
ATOM 2640 O O . ASN A 1 335 ? -9.872 5.086 8.392 1.00 98.00 335 ASN A O 1
ATOM 2644 N N . SER A 1 336 ? -8.087 5.329 7.057 1.00 97.12 336 SER A N 1
ATOM 2645 C CA . SER A 1 336 ? -7.827 3.888 6.919 1.00 97.12 336 SER A CA 1
ATOM 2646 C C . SER A 1 336 ? -7.396 3.260 8.246 1.00 97.12 336 SER A C 1
ATOM 2648 O O . SER A 1 336 ? -7.928 2.224 8.641 1.00 97.12 336 SER A O 1
ATOM 2650 N N . ALA A 1 337 ? -6.483 3.914 8.971 1.00 97.94 337 ALA A N 1
ATOM 2651 C CA . ALA A 1 337 ? -6.079 3.492 10.309 1.00 97.94 337 ALA A CA 1
ATOM 2652 C C . ALA A 1 337 ? -7.246 3.552 11.300 1.00 97.94 337 ALA A C 1
ATOM 2654 O O . ALA A 1 337 ? -7.427 2.631 12.092 1.00 97.94 337 ALA A O 1
ATOM 2655 N N . TYR A 1 338 ? -8.088 4.582 11.203 1.00 98.44 338 TYR A N 1
ATOM 2656 C CA . TYR A 1 338 ? -9.275 4.727 12.039 1.00 98.44 338 TYR A CA 1
ATOM 2657 C C . TYR A 1 338 ? -10.275 3.584 11.806 1.00 98.44 338 TYR A C 1
ATOM 2659 O O . TYR A 1 338 ? -10.732 2.966 12.766 1.00 98.44 338 TYR A O 1
ATOM 2667 N N . ILE A 1 339 ? -10.547 3.230 10.542 1.00 97.88 339 ILE A N 1
ATOM 2668 C CA . ILE A 1 339 ? -11.376 2.069 10.176 1.00 97.88 339 ILE A CA 1
ATOM 2669 C C . ILE A 1 339 ? -10.790 0.768 10.739 1.00 97.88 339 ILE A C 1
ATOM 2671 O O . ILE A 1 339 ? -11.541 -0.039 11.289 1.00 97.88 339 ILE A O 1
ATOM 2675 N N . CYS A 1 340 ? -9.473 0.572 10.613 1.00 97.25 340 CYS A N 1
ATOM 2676 C CA . CYS A 1 340 ? -8.768 -0.608 11.116 1.00 97.25 340 CYS A CA 1
ATOM 2677 C C . CYS A 1 340 ? -8.904 -0.744 12.640 1.00 97.25 340 CYS A C 1
ATOM 2679 O O . CYS A 1 340 ? -9.375 -1.772 13.125 1.00 97.25 340 CYS A O 1
ATOM 2681 N N . ILE A 1 341 ? -8.545 0.297 13.401 1.00 98.06 341 ILE A N 1
ATOM 2682 C CA . ILE A 1 341 ? -8.601 0.276 14.872 1.00 98.06 341 ILE A CA 1
ATOM 2683 C C . ILE A 1 341 ? -10.036 0.059 15.349 1.00 98.06 341 ILE A C 1
ATOM 2685 O O . ILE A 1 341 ? -10.269 -0.772 16.222 1.00 98.06 341 ILE A O 1
ATOM 2689 N N . LEU A 1 342 ? -11.012 0.753 14.757 1.00 98.12 342 LEU A N 1
ATOM 2690 C CA . LEU A 1 342 ? -12.419 0.563 15.106 1.00 98.12 342 LEU A CA 1
ATOM 2691 C C . LEU A 1 342 ? -12.927 -0.838 14.764 1.00 98.12 342 LEU A C 1
ATOM 2693 O O . LEU A 1 342 ? -13.770 -1.351 15.489 1.00 98.12 342 LEU A O 1
ATOM 2697 N N . GLY A 1 343 ? -12.427 -1.466 13.696 1.00 96.06 343 GLY A N 1
ATOM 2698 C CA . GLY A 1 343 ? -12.718 -2.868 13.389 1.00 96.06 343 GLY A CA 1
ATOM 2699 C C . GLY A 1 343 ? -12.185 -3.814 14.466 1.00 96.06 343 GLY A C 1
ATOM 2700 O O . GLY A 1 343 ? -12.915 -4.680 14.939 1.00 96.06 343 GLY A O 1
ATOM 2701 N N . ILE A 1 344 ? -10.948 -3.592 14.920 1.00 95.88 344 ILE A N 1
ATOM 2702 C CA . ILE A 1 344 ? -10.333 -4.350 16.021 1.00 95.88 344 ILE A CA 1
ATOM 2703 C C . ILE A 1 344 ? -11.134 -4.165 17.321 1.00 95.88 344 ILE A C 1
ATOM 2705 O O . ILE A 1 344 ? -11.495 -5.147 17.968 1.00 95.88 344 ILE A O 1
ATOM 2709 N N . VAL A 1 345 ? -11.474 -2.921 17.677 1.00 97.25 345 VAL A N 1
ATOM 2710 C CA . VAL A 1 345 ? -12.297 -2.607 18.858 1.00 97.25 345 VAL A CA 1
ATOM 2711 C C . VAL A 1 345 ? -13.679 -3.249 18.750 1.00 97.25 345 VAL A C 1
ATOM 2713 O O . VAL A 1 345 ? -14.122 -3.864 19.712 1.00 97.25 345 VAL A O 1
ATOM 2716 N N . HIS A 1 346 ? -14.338 -3.161 17.592 1.00 95.69 346 HIS A N 1
ATOM 2717 C CA . HIS A 1 346 ? -15.654 -3.762 17.367 1.00 95.69 346 HIS A CA 1
ATOM 2718 C C . HIS A 1 346 ? -15.620 -5.290 17.490 1.00 95.69 346 HIS A C 1
ATOM 2720 O O . HIS A 1 346 ? -16.532 -5.864 18.070 1.00 95.69 346 HIS A O 1
ATOM 2726 N N . THR A 1 347 ? -14.549 -5.942 17.025 1.00 93.44 347 THR A N 1
ATOM 2727 C CA . THR A 1 347 ? -14.383 -7.401 17.152 1.00 93.44 347 THR A CA 1
ATOM 2728 C C . THR A 1 347 ? -14.338 -7.840 18.625 1.00 93.44 347 THR A C 1
ATOM 2730 O O . THR A 1 347 ? -14.885 -8.878 18.983 1.00 93.44 347 THR A O 1
ATOM 2733 N N . MET A 1 348 ? -13.701 -7.047 19.495 1.00 94.44 348 MET A N 1
ATOM 2734 C CA . MET A 1 348 ? -13.617 -7.320 20.939 1.00 94.44 348 MET A CA 1
ATOM 2735 C C . MET A 1 348 ? -14.841 -6.826 21.725 1.00 94.44 348 MET A C 1
ATOM 2737 O O . MET A 1 348 ? -15.211 -7.410 22.739 1.00 94.44 348 MET A O 1
ATOM 2741 N N . ASN A 1 349 ? -15.453 -5.726 21.291 1.00 95.38 349 ASN A N 1
ATOM 2742 C CA . ASN A 1 349 ? -16.575 -5.072 21.955 1.00 95.38 349 ASN A CA 1
ATOM 2743 C C . ASN A 1 349 ? -17.582 -4.567 20.905 1.00 95.38 349 ASN A C 1
ATOM 2745 O O . ASN A 1 349 ? -17.541 -3.387 20.529 1.00 95.38 349 ASN A O 1
ATOM 2749 N N . PRO A 1 350 ? -18.464 -5.447 20.396 1.00 95.50 350 PRO A N 1
ATOM 2750 C CA . PRO A 1 350 ? -19.405 -5.091 19.345 1.00 95.50 350 PRO A CA 1
ATOM 2751 C C . PRO A 1 350 ? -20.312 -3.937 19.772 1.00 95.50 350 PRO A C 1
ATOM 2753 O O . PRO A 1 350 ? -20.952 -3.961 20.820 1.00 95.50 350 PRO A O 1
ATOM 2756 N N . SER A 1 351 ? -20.367 -2.898 18.943 1.00 96.88 351 SER A N 1
ATOM 2757 C CA . SER A 1 351 ? -21.222 -1.735 19.171 1.00 96.88 351 SER A CA 1
ATOM 2758 C C . SER A 1 351 ? -21.574 -1.073 17.849 1.00 96.88 351 SER A C 1
ATOM 2760 O O . SER A 1 351 ? -20.693 -0.836 17.014 1.00 96.88 351 SER A O 1
ATOM 2762 N N . GLU A 1 352 ? -22.847 -0.705 17.695 1.00 96.94 352 GLU A N 1
ATOM 2763 C CA . GLU A 1 352 ? -23.352 0.072 16.558 1.00 96.94 352 GLU A CA 1
ATOM 2764 C C . GLU A 1 352 ? -22.603 1.403 16.407 1.00 96.94 352 GLU A C 1
ATOM 2766 O O . GLU A 1 352 ? -22.314 1.842 15.294 1.00 96.94 352 GLU A O 1
ATOM 2771 N N . LYS A 1 353 ? -22.168 1.996 17.528 1.00 97.56 353 LYS A N 1
ATOM 2772 C CA . LYS A 1 353 ? -21.336 3.204 17.535 1.00 97.56 353 LYS A CA 1
ATOM 2773 C C . LYS A 1 353 ? -20.081 3.033 16.675 1.00 97.56 353 LYS A C 1
ATOM 2775 O O . LYS A 1 353 ? -19.758 3.922 15.889 1.00 97.56 353 LYS A O 1
ATOM 2780 N N . TYR A 1 354 ? -19.361 1.918 16.813 1.00 96.94 354 TYR A N 1
ATOM 2781 C CA . TYR A 1 354 ? -18.124 1.690 16.057 1.00 96.94 354 TYR A CA 1
ATOM 2782 C C . TYR A 1 354 ? -18.403 1.436 14.577 1.00 96.94 354 TYR A C 1
ATOM 2784 O O . TYR A 1 354 ? -17.650 1.921 13.733 1.00 96.94 354 TYR A O 1
ATOM 2792 N N . THR A 1 355 ? -19.503 0.756 14.251 1.00 96.56 355 THR A N 1
ATOM 2793 C CA . THR A 1 355 ? -19.961 0.579 12.866 1.00 96.56 355 THR A CA 1
ATOM 2794 C C . THR A 1 355 ? -20.242 1.929 12.208 1.00 96.56 355 THR A C 1
ATOM 2796 O O . THR A 1 355 ? -19.674 2.230 11.157 1.00 96.56 355 THR A O 1
ATOM 2799 N N . SER A 1 356 ? -21.013 2.794 12.868 1.00 97.06 356 SER A N 1
ATOM 2800 C CA . SER A 1 356 ? -21.328 4.144 12.385 1.00 97.06 356 SER A CA 1
ATOM 2801 C C . SER A 1 356 ? -20.080 5.011 12.200 1.00 97.06 356 SER A C 1
ATOM 2803 O O . SER A 1 356 ? -19.947 5.706 11.192 1.00 97.06 356 SER A O 1
ATOM 2805 N N . LEU A 1 357 ? -19.115 4.933 13.124 1.00 97.56 357 LEU A N 1
ATOM 2806 C CA . LEU A 1 357 ? -17.840 5.648 13.003 1.00 97.56 357 LEU A CA 1
ATOM 2807 C C . LEU A 1 357 ? -16.984 5.137 11.829 1.00 97.56 357 LEU A C 1
ATOM 2809 O O . LEU A 1 357 ? -16.387 5.949 11.118 1.00 97.56 357 LEU A O 1
ATOM 2813 N N . ARG A 1 358 ? -16.950 3.818 11.578 1.00 97.62 358 ARG A N 1
ATOM 2814 C CA . ARG A 1 358 ? -16.264 3.234 10.408 1.00 97.62 358 ARG A CA 1
ATOM 2815 C C . ARG A 1 358 ? -16.908 3.704 9.107 1.00 97.62 358 ARG A C 1
ATOM 2817 O O . ARG A 1 358 ? -16.189 4.132 8.205 1.00 97.62 358 ARG A O 1
ATOM 2824 N N . ILE A 1 359 ? -18.240 3.674 9.023 1.00 97.12 359 ILE A N 1
ATOM 2825 C CA . ILE A 1 359 ? -18.993 4.154 7.853 1.00 97.12 359 ILE A CA 1
ATOM 2826 C C . ILE A 1 359 ? -18.695 5.634 7.603 1.00 97.12 359 ILE A C 1
ATOM 2828 O O . ILE A 1 359 ? -18.381 6.014 6.476 1.00 97.12 359 ILE A O 1
ATOM 2832 N N . ASN A 1 360 ? -18.701 6.468 8.647 1.00 97.00 360 ASN A N 1
ATOM 2833 C CA . ASN A 1 360 ? -18.364 7.884 8.517 1.00 97.00 360 ASN A CA 1
ATOM 2834 C C . ASN A 1 360 ? -16.941 8.091 7.962 1.00 97.00 360 ASN A C 1
ATOM 2836 O O . ASN A 1 360 ? -16.754 8.856 7.017 1.00 97.00 360 ASN A O 1
ATOM 2840 N N . ALA A 1 361 ? -15.948 7.363 8.480 1.00 97.25 361 ALA A N 1
ATOM 2841 C CA . ALA A 1 361 ? -14.576 7.422 7.976 1.00 97.25 361 ALA A CA 1
ATOM 2842 C C . ALA A 1 361 ? -14.455 6.951 6.514 1.00 97.25 361 ALA A C 1
ATOM 2844 O O . ALA A 1 361 ? -13.731 7.560 5.724 1.00 97.25 361 ALA A O 1
ATOM 2845 N N . ALA A 1 362 ? -15.210 5.923 6.120 1.00 97.06 362 ALA A N 1
ATOM 2846 C CA . ALA A 1 362 ? -15.262 5.455 4.738 1.00 97.06 362 ALA A CA 1
ATOM 2847 C C . ALA A 1 362 ? -15.896 6.496 3.796 1.00 97.06 362 ALA A C 1
ATOM 2849 O O . ALA A 1 362 ? -15.376 6.743 2.706 1.00 97.06 362 ALA A O 1
ATOM 2850 N N . ILE A 1 363 ? -16.956 7.183 4.237 1.00 95.69 363 ILE A N 1
ATOM 2851 C CA . ILE A 1 363 ? -17.554 8.313 3.507 1.00 95.69 363 ILE A CA 1
ATOM 2852 C C . ILE A 1 363 ? -16.542 9.457 3.362 1.00 95.69 363 ILE A C 1
ATOM 2854 O O . ILE A 1 363 ? -16.448 10.051 2.289 1.00 95.69 363 ILE A O 1
ATOM 2858 N N . ARG A 1 364 ? -15.746 9.754 4.399 1.00 95.44 364 ARG A N 1
ATOM 2859 C CA . ARG A 1 364 ? -14.682 10.774 4.334 1.00 95.44 364 ARG A CA 1
ATOM 2860 C C . ARG A 1 364 ? -13.610 10.413 3.306 1.00 95.44 364 ARG A C 1
ATOM 2862 O O . ARG A 1 364 ? -13.205 11.287 2.543 1.00 95.44 364 ARG A O 1
ATOM 2869 N N . ILE A 1 365 ? -13.199 9.143 3.232 1.00 94.75 365 ILE A N 1
ATOM 2870 C CA . ILE A 1 365 ? -12.299 8.645 2.177 1.00 94.75 365 ILE A CA 1
ATOM 2871 C C . ILE A 1 365 ? -12.931 8.840 0.795 1.00 94.75 365 ILE A C 1
ATOM 2873 O O . ILE A 1 365 ? -12.301 9.431 -0.077 1.00 94.75 365 ILE A O 1
ATOM 2877 N N . MET A 1 366 ? -14.182 8.410 0.600 1.00 93.62 366 MET A N 1
ATOM 2878 C CA . MET A 1 366 ? -14.890 8.559 -0.677 1.00 93.62 366 MET A CA 1
ATOM 2879 C C . MET A 1 366 ? -14.996 10.031 -1.106 1.00 93.62 366 MET A C 1
ATOM 2881 O O . MET A 1 366 ? -14.672 10.355 -2.243 1.00 93.62 366 MET A O 1
ATOM 2885 N N . ARG A 1 367 ? -15.380 10.940 -0.200 1.00 92.38 367 ARG A N 1
ATOM 2886 C CA . ARG A 1 367 ? -15.450 12.387 -0.481 1.00 92.38 367 ARG A CA 1
ATOM 2887 C C . ARG A 1 367 ? -14.082 12.985 -0.789 1.00 92.38 367 ARG A C 1
ATOM 2889 O O . ARG A 1 367 ? -13.984 13.857 -1.648 1.00 92.38 367 ARG A O 1
ATOM 2896 N N . CYS A 1 368 ? -13.038 12.527 -0.097 1.00 91.75 368 CYS A N 1
ATOM 2897 C CA . CYS A 1 368 ? -11.670 12.907 -0.415 1.00 91.75 368 CYS A CA 1
ATOM 2898 C C . CYS A 1 368 ? -11.345 12.485 -1.850 1.00 91.75 368 CYS A C 1
ATOM 2900 O O . CYS A 1 368 ? -10.972 13.348 -2.626 1.00 91.75 368 CYS A O 1
ATOM 2902 N N . LEU A 1 369 ? -11.580 11.226 -2.239 1.00 89.38 369 LEU A N 1
ATOM 2903 C CA . LEU A 1 369 ? -11.439 10.687 -3.608 1.00 89.38 369 LEU A CA 1
ATOM 2904 C C . LEU A 1 369 ? -12.173 11.527 -4.655 1.00 89.38 369 LEU A C 1
ATOM 2906 O O . LEU A 1 369 ? -11.544 12.032 -5.582 1.00 89.38 369 LEU A O 1
ATOM 2910 N N . GLU A 1 370 ? -13.455 11.810 -4.453 1.00 87.56 370 GLU A N 1
ATOM 2911 C CA . GLU A 1 370 ? -14.292 12.515 -5.432 1.00 87.56 370 GLU A CA 1
ATOM 2912 C C . GLU A 1 370 ? -13.826 13.917 -5.823 1.00 87.56 370 GLU A C 1
ATOM 2914 O O . GLU A 1 370 ? -14.165 14.396 -6.907 1.00 87.56 370 GLU A O 1
ATOM 2919 N N . ARG A 1 371 ? -13.030 14.579 -4.982 1.00 85.31 371 ARG A N 1
ATOM 2920 C CA . ARG A 1 371 ? -12.636 15.975 -5.190 1.00 85.31 371 ARG A CA 1
ATOM 2921 C C . ARG A 1 371 ? -11.623 16.213 -6.312 1.00 85.31 371 ARG A C 1
ATOM 2923 O O . ARG A 1 371 ? -11.198 17.353 -6.426 1.00 85.31 371 ARG A O 1
ATOM 2930 N N . LYS A 1 372 ? -11.305 15.207 -7.148 1.00 60.72 372 LYS A N 1
ATOM 2931 C CA . LYS A 1 372 ? -10.592 15.186 -8.461 1.00 60.72 372 LYS A CA 1
ATOM 2932 C C . LYS A 1 372 ? -9.292 15.994 -8.642 1.00 60.72 372 LYS A C 1
ATOM 2934 O O . LYS A 1 372 ? -8.406 15.533 -9.351 1.00 60.72 372 LYS A O 1
ATOM 2939 N N . GLY A 1 373 ? -9.139 17.171 -8.046 1.00 58.91 373 GLY A N 1
ATOM 2940 C CA . GLY A 1 373 ? -8.043 18.103 -8.291 1.00 58.91 373 GLY A CA 1
ATOM 2941 C C . GLY A 1 373 ? -6.680 17.640 -7.784 1.00 58.91 373 GLY A C 1
ATOM 2942 O O . GLY A 1 373 ? -5.663 18.033 -8.351 1.00 58.91 373 GLY A O 1
ATOM 2943 N N . TYR A 1 374 ? -6.624 16.778 -6.767 1.00 60.50 374 TYR A N 1
ATOM 2944 C CA . TYR A 1 374 ? -5.345 16.378 -6.169 1.00 60.50 374 TYR A CA 1
ATOM 2945 C C . TYR A 1 374 ? -4.659 15.211 -6.895 1.00 60.50 374 TYR A C 1
ATOM 2947 O O . TYR A 1 374 ? -3.440 15.082 -6.791 1.00 60.50 374 TYR A O 1
ATOM 2955 N N . GLU A 1 375 ? -5.393 14.403 -7.672 1.00 57.88 375 GLU A N 1
ATOM 2956 C CA . GLU A 1 375 ? -4.802 13.343 -8.509 1.00 57.88 375 GLU A CA 1
ATOM 2957 C C . GLU A 1 375 ? -4.073 13.924 -9.728 1.00 57.88 375 GLU A C 1
ATOM 2959 O O . GLU A 1 375 ? -3.072 13.377 -10.185 1.00 57.88 375 GLU A O 1
ATOM 2964 N N . THR A 1 376 ? -4.543 15.057 -10.255 1.00 59.75 376 THR A N 1
ATOM 2965 C CA . THR A 1 376 ? -4.091 15.563 -11.556 1.00 59.75 376 THR A CA 1
ATOM 2966 C C . THR A 1 376 ? -2.683 16.154 -11.594 1.00 59.75 376 THR A C 1
ATOM 2968 O O . THR A 1 376 ? -2.249 16.485 -12.697 1.00 59.75 376 THR A O 1
ATOM 2971 N N . ARG A 1 377 ? -1.962 16.344 -10.471 1.00 50.97 377 ARG A N 1
ATOM 2972 C CA . ARG A 1 377 ? -0.732 17.166 -10.530 1.00 50.97 377 ARG A CA 1
ATOM 2973 C C . ARG A 1 377 ? 0.555 16.683 -9.863 1.00 50.97 377 ARG A C 1
ATOM 2975 O O . ARG A 1 377 ? 1.580 16.866 -10.498 1.00 50.97 377 ARG A O 1
ATOM 2982 N N . MET A 1 378 ? 0.601 16.135 -8.653 1.00 54.09 378 MET A N 1
ATOM 2983 C CA . MET A 1 378 ? 1.905 16.076 -7.943 1.00 54.09 378 MET A CA 1
ATOM 2984 C C . MET A 1 378 ? 2.014 14.940 -6.914 1.00 54.09 378 MET A C 1
ATOM 2986 O O . MET A 1 378 ? 2.845 14.997 -6.013 1.00 54.09 378 MET A O 1
ATOM 2990 N N . GLY A 1 379 ? 1.148 13.926 -6.986 1.00 56.59 379 GLY A N 1
ATOM 2991 C CA . GLY A 1 379 ? 1.170 12.832 -6.015 1.00 56.59 379 GLY A CA 1
ATOM 2992 C C . GLY A 1 379 ? 2.477 12.046 -6.090 1.00 56.59 379 GLY A C 1
ATOM 2993 O O . GLY A 1 379 ? 2.840 11.545 -7.154 1.00 56.59 379 GLY A O 1
ATOM 2994 N N . GLY A 1 380 ? 3.167 11.926 -4.957 1.00 62.50 380 GLY A N 1
ATOM 2995 C CA . GLY A 1 380 ? 4.280 11.002 -4.826 1.00 62.50 380 GLY A CA 1
ATOM 2996 C C . GLY A 1 380 ? 3.825 9.540 -4.984 1.00 62.50 380 GLY A C 1
ATOM 2997 O O . GLY A 1 380 ? 2.643 9.218 -4.900 1.00 62.50 380 GLY A O 1
ATOM 2998 N N . PRO A 1 381 ? 4.756 8.605 -5.163 1.00 59.41 381 PRO A N 1
ATOM 2999 C CA . PRO A 1 381 ? 4.472 7.170 -5.301 1.00 59.41 381 PRO A CA 1
ATOM 3000 C C . PRO A 1 381 ? 3.687 6.539 -4.163 1.00 59.41 381 PRO A C 1
ATOM 3002 O O . PRO A 1 381 ? 2.784 5.733 -4.393 1.00 59.41 381 PRO A O 1
ATOM 3005 N N . GLU A 1 382 ? 4.034 6.899 -2.929 1.00 65.56 382 GLU A N 1
ATOM 3006 C CA . GLU A 1 382 ? 3.370 6.394 -1.731 1.00 65.56 382 GLU A CA 1
ATOM 3007 C C . GLU A 1 382 ? 1.887 6.774 -1.724 1.00 65.56 382 GLU A C 1
ATOM 3009 O O . GLU A 1 382 ? 1.058 6.005 -1.239 1.00 65.56 382 GLU A O 1
ATOM 3014 N N . THR A 1 383 ? 1.544 7.921 -2.324 1.00 78.94 383 THR A N 1
ATOM 3015 C CA . THR A 1 383 ? 0.174 8.421 -2.450 1.00 78.94 383 THR A CA 1
ATOM 3016 C C . THR A 1 383 ? -0.720 7.432 -3.184 1.00 78.94 383 THR A C 1
ATOM 3018 O O . THR A 1 383 ? -1.848 7.203 -2.754 1.00 78.94 383 THR A O 1
ATOM 3021 N N . ASN A 1 384 ? -0.213 6.781 -4.234 1.00 79.38 384 ASN A N 1
ATOM 3022 C CA . ASN A 1 384 ? -1.003 5.828 -5.010 1.00 79.38 384 ASN A CA 1
ATOM 3023 C C . ASN A 1 384 ? -1.282 4.542 -4.218 1.00 79.38 384 ASN A C 1
ATOM 3025 O O . ASN A 1 384 ? -2.417 4.067 -4.189 1.00 79.38 384 ASN A O 1
ATOM 3029 N N . THR A 1 385 ? -0.273 3.996 -3.531 1.00 82.19 385 THR A N 1
ATOM 3030 C CA . THR A 1 385 ? -0.441 2.785 -2.710 1.00 82.19 385 THR A CA 1
ATOM 3031 C C . THR A 1 385 ? -1.363 3.046 -1.520 1.00 82.19 385 THR A C 1
ATOM 3033 O O . THR A 1 385 ? -2.279 2.265 -1.268 1.00 82.19 385 THR A O 1
ATOM 3036 N N . ILE A 1 386 ? -1.170 4.163 -0.810 1.00 88.94 386 ILE A N 1
ATOM 3037 C CA . ILE A 1 386 ? -2.041 4.573 0.301 1.00 88.94 386 ILE A CA 1
ATOM 3038 C C . ILE A 1 386 ? -3.465 4.817 -0.202 1.00 88.94 386 ILE A C 1
ATOM 3040 O O . ILE A 1 386 ? -4.417 4.339 0.411 1.00 88.94 386 ILE A O 1
ATOM 3044 N N . GLY A 1 387 ? -3.620 5.509 -1.333 1.00 89.12 387 GLY A N 1
ATOM 3045 C CA . GLY A 1 387 ? -4.915 5.744 -1.961 1.00 89.12 387 GLY A CA 1
ATOM 3046 C C . GLY A 1 387 ? -5.629 4.443 -2.316 1.00 89.12 387 GLY A C 1
ATOM 3047 O O . GLY A 1 387 ? -6.817 4.305 -2.034 1.00 89.12 387 GLY A O 1
ATOM 3048 N N . PHE A 1 388 ? -4.911 3.453 -2.854 1.00 85.38 388 PHE A N 1
ATOM 3049 C CA . PHE A 1 388 ? -5.468 2.131 -3.146 1.00 85.38 388 PHE A CA 1
ATOM 3050 C C . PHE A 1 388 ? -5.974 1.431 -1.878 1.00 85.38 388 PHE A C 1
ATOM 3052 O O . PHE A 1 388 ? -7.128 1.001 -1.833 1.00 85.38 388 PHE A O 1
ATOM 3059 N N . VAL A 1 389 ? -5.147 1.374 -0.831 1.00 88.12 389 VAL A N 1
ATOM 3060 C CA . VAL A 1 389 ? -5.504 0.761 0.458 1.00 88.12 389 VAL A CA 1
ATOM 3061 C C . VAL A 1 389 ? -6.716 1.455 1.078 1.00 88.12 389 VAL A C 1
ATOM 3063 O O . VAL A 1 389 ? -7.659 0.784 1.495 1.00 88.12 389 VAL A O 1
ATOM 3066 N N . ALA A 1 390 ? -6.725 2.789 1.087 1.00 93.00 390 ALA A N 1
ATOM 3067 C CA . ALA A 1 390 ? -7.829 3.580 1.616 1.00 93.00 390 ALA A CA 1
ATOM 3068 C C . ALA A 1 390 ? -9.122 3.343 0.837 1.00 93.00 390 ALA A C 1
ATOM 3070 O O . ALA A 1 390 ? -10.173 3.112 1.435 1.00 93.00 390 ALA A O 1
ATOM 3071 N N . THR A 1 391 ? -9.039 3.329 -0.495 1.00 91.88 391 THR A N 1
ATOM 3072 C CA . THR A 1 391 ? -10.185 3.034 -1.360 1.00 91.88 391 THR A CA 1
ATOM 3073 C C . THR A 1 391 ? -10.734 1.643 -1.058 1.00 91.88 391 THR A C 1
ATOM 3075 O O . THR A 1 391 ? -11.949 1.478 -0.980 1.00 91.88 391 THR A O 1
ATOM 3078 N N . LYS A 1 392 ? -9.864 0.643 -0.839 1.00 90.44 392 LYS A N 1
ATOM 3079 C CA . LYS A 1 392 ? -10.286 -0.744 -0.585 1.00 90.44 392 LYS A CA 1
ATOM 3080 C C . LYS A 1 392 ? -10.951 -0.869 0.775 1.00 90.44 392 LYS A C 1
ATOM 3082 O O . LYS A 1 392 ? -12.060 -1.391 0.850 1.00 90.44 392 LYS A O 1
ATOM 3087 N N . ALA A 1 393 ? -10.325 -0.313 1.811 1.00 93.06 393 ALA A N 1
ATOM 3088 C CA . ALA A 1 393 ? -10.894 -0.264 3.151 1.00 93.06 393 ALA A CA 1
ATOM 3089 C C . ALA A 1 393 ? -12.266 0.429 3.147 1.00 93.06 393 ALA A C 1
ATOM 3091 O O . ALA A 1 393 ? -13.230 -0.122 3.667 1.00 93.06 393 ALA A O 1
ATOM 3092 N N . ALA A 1 394 ? -12.387 1.600 2.516 1.00 95.44 394 ALA A N 1
ATOM 3093 C CA . ALA A 1 394 ? -13.655 2.321 2.445 1.00 95.44 394 ALA A CA 1
ATOM 3094 C C . ALA A 1 394 ? -14.727 1.545 1.670 1.00 95.44 394 ALA A C 1
ATOM 3096 O O . ALA A 1 394 ? -15.860 1.447 2.129 1.00 95.44 394 ALA A O 1
ATOM 3097 N N . TRP A 1 395 ? -14.380 0.962 0.522 1.00 94.75 395 TRP A N 1
ATOM 3098 C CA . TRP A 1 395 ? -15.311 0.196 -0.306 1.00 94.75 395 TRP A CA 1
ATOM 3099 C C . TRP A 1 395 ? -15.912 -1.001 0.431 1.00 94.75 395 TRP A C 1
ATOM 3101 O O . TRP A 1 395 ? -17.114 -1.235 0.329 1.00 94.75 395 TRP A O 1
ATOM 3111 N N . GLU A 1 396 ? -15.107 -1.724 1.211 1.00 92.88 396 GLU A N 1
ATOM 3112 C CA . GLU A 1 396 ? -15.589 -2.842 2.028 1.00 92.88 396 GLU A CA 1
ATOM 3113 C C . GLU A 1 396 ? -16.564 -2.381 3.111 1.00 92.88 396 GLU A C 1
ATOM 3115 O O . GLU A 1 396 ? -17.644 -2.952 3.244 1.00 92.88 396 GLU A O 1
ATOM 3120 N N . ILE A 1 397 ? -16.215 -1.322 3.848 1.00 96.06 397 ILE A N 1
ATOM 3121 C CA . ILE A 1 397 ? -17.077 -0.761 4.899 1.00 96.06 397 ILE A CA 1
ATOM 3122 C C . ILE A 1 397 ? -18.384 -0.222 4.329 1.00 96.06 397 ILE A C 1
ATOM 3124 O O . ILE A 1 397 ? -19.431 -0.344 4.958 1.00 96.06 397 ILE A O 1
ATOM 3128 N N . LEU A 1 398 ? -18.334 0.348 3.128 1.00 96.44 398 LEU A N 1
ATOM 3129 C CA . LEU A 1 398 ? -19.516 0.831 2.434 1.00 96.44 398 LEU A CA 1
ATOM 3130 C C . LEU A 1 398 ? -2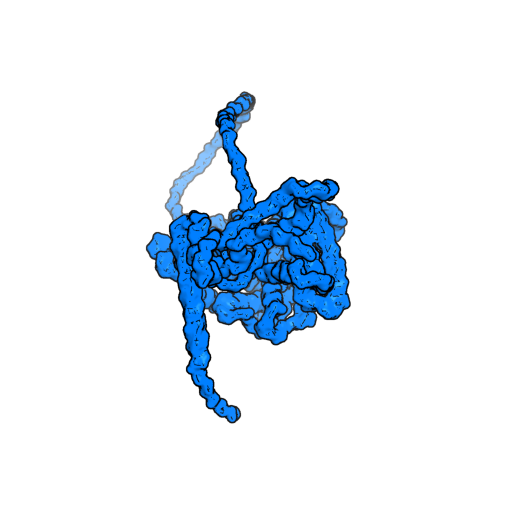0.359 -0.308 1.857 1.00 96.44 398 LEU A C 1
ATOM 3132 O O . LEU A 1 398 ? -21.370 -0.003 1.251 1.00 96.44 398 LEU A O 1
ATOM 3136 N N . GLY A 1 399 ? -20.008 -1.587 2.025 1.00 94.38 399 GLY A N 1
ATOM 3137 C CA . GLY A 1 399 ? -20.814 -2.724 1.560 1.00 94.38 399 GLY A CA 1
ATOM 3138 C C . GLY A 1 399 ? -20.562 -3.135 0.104 1.00 94.38 399 GLY A C 1
ATOM 3139 O O . GLY A 1 399 ? -21.365 -3.851 -0.499 1.00 94.38 399 GLY A O 1
ATOM 3140 N N . GLY A 1 400 ? -19.441 -2.707 -0.475 1.00 92.19 400 GLY A N 1
ATOM 3141 C CA . GLY A 1 400 ? -18.973 -3.143 -1.785 1.00 92.19 400 GLY A CA 1
ATOM 3142 C C . GLY A 1 400 ? -19.953 -2.862 -2.928 1.00 92.19 400 GLY A C 1
ATOM 3143 O O . GLY A 1 400 ? -20.560 -1.798 -3.006 1.00 92.19 400 GLY A O 1
ATOM 3144 N N . PHE A 1 401 ? -20.136 -3.807 -3.854 1.00 91.62 401 PHE A N 1
ATOM 3145 C CA . PHE A 1 401 ? -21.109 -3.631 -4.945 1.00 91.62 401 PHE A CA 1
ATOM 3146 C C . PHE A 1 401 ? -22.572 -3.745 -4.502 1.00 91.62 401 PHE A C 1
ATOM 3148 O O . PHE A 1 401 ? -23.464 -3.421 -5.292 1.00 91.62 401 PHE A O 1
ATOM 3155 N N . ASN A 1 402 ? -22.835 -4.161 -3.262 1.00 94.06 402 ASN A N 1
ATOM 3156 C CA . ASN A 1 402 ? -24.195 -4.378 -2.777 1.00 94.06 402 ASN A CA 1
ATOM 3157 C C . ASN A 1 402 ? -24.903 -3.056 -2.445 1.00 94.06 402 ASN A C 1
ATOM 3159 O O . ASN A 1 402 ? -26.124 -2.969 -2.560 1.00 94.06 402 ASN A O 1
ATOM 3163 N N . THR A 1 403 ? -24.159 -1.988 -2.157 1.00 95.25 403 THR A N 1
ATOM 3164 C CA . THR A 1 403 ? -24.714 -0.678 -1.790 1.00 95.25 403 THR A CA 1
ATOM 3165 C C . THR A 1 403 ? -24.518 0.375 -2.889 1.00 95.25 403 THR A C 1
ATOM 3167 O O . THR A 1 403 ? -23.621 0.256 -3.735 1.00 95.25 403 THR A O 1
ATOM 3170 N N . PRO A 1 404 ? -25.346 1.434 -2.917 1.00 95.88 404 PRO A N 1
ATOM 3171 C CA . PRO A 1 404 ? -25.132 2.580 -3.799 1.00 95.88 404 PRO A CA 1
ATOM 3172 C C . PRO A 1 404 ? -23.767 3.254 -3.599 1.00 95.88 404 PRO A C 1
ATOM 3174 O O . PRO A 1 404 ? -23.101 3.587 -4.581 1.00 95.88 404 PRO A O 1
ATOM 3177 N N . GLU A 1 405 ? -23.328 3.418 -2.353 1.00 95.25 405 GLU A N 1
ATOM 3178 C CA . GLU A 1 405 ? -22.092 4.109 -1.980 1.00 95.25 405 GLU A CA 1
ATOM 3179 C C . GLU A 1 405 ? -20.859 3.328 -2.433 1.00 95.25 405 GLU A C 1
ATOM 3181 O O . GLU A 1 405 ? -19.958 3.895 -3.053 1.00 95.25 405 GLU A O 1
ATOM 3186 N N . GLY A 1 406 ? -20.827 2.012 -2.205 1.00 94.38 406 GLY A N 1
ATOM 3187 C CA . GLY A 1 406 ? -19.712 1.185 -2.652 1.00 94.38 406 GLY A CA 1
ATOM 3188 C C . GLY A 1 406 ? -19.654 1.065 -4.183 1.00 94.38 406 GLY A C 1
ATOM 3189 O O . GLY A 1 406 ? -18.567 1.140 -4.763 1.00 94.38 406 GLY A O 1
ATOM 3190 N N . ARG A 1 407 ? -20.803 1.017 -4.882 1.00 93.75 407 ARG A N 1
ATOM 3191 C CA . ARG A 1 407 ? -20.850 1.131 -6.359 1.00 93.75 407 ARG A CA 1
ATOM 3192 C C . ARG A 1 407 ? -20.342 2.484 -6.854 1.00 93.75 407 ARG A C 1
ATOM 3194 O O . ARG A 1 407 ? -19.614 2.533 -7.848 1.00 93.75 407 ARG A O 1
ATOM 3201 N N . ARG A 1 408 ? -20.714 3.574 -6.178 1.00 93.00 408 ARG A N 1
ATOM 3202 C CA . ARG A 1 408 ? -20.270 4.938 -6.494 1.00 93.00 408 ARG A CA 1
ATOM 3203 C C . ARG A 1 408 ? -18.756 5.070 -6.345 1.00 93.00 408 ARG A C 1
ATOM 3205 O O . ARG A 1 408 ? -18.107 5.511 -7.293 1.00 93.00 408 ARG A O 1
ATOM 3212 N N . LEU A 1 409 ? -18.192 4.600 -5.232 1.00 91.81 409 LEU A N 1
ATOM 3213 C CA . LEU A 1 409 ? -16.747 4.580 -5.005 1.00 91.81 409 LEU A CA 1
ATOM 3214 C C . LEU A 1 409 ? -16.013 3.720 -6.048 1.00 91.81 409 LEU A C 1
ATOM 3216 O O . LEU A 1 409 ? -15.017 4.162 -6.617 1.00 91.81 409 LEU A O 1
ATOM 3220 N N . ALA A 1 410 ? -16.536 2.535 -6.381 1.00 89.75 410 ALA A N 1
ATOM 3221 C CA . ALA A 1 410 ? -15.948 1.680 -7.413 1.00 89.75 410 ALA A CA 1
ATOM 3222 C C . ALA A 1 410 ? -15.982 2.330 -8.808 1.00 89.75 410 ALA A C 1
ATOM 3224 O O . ALA A 1 410 ? -15.013 2.241 -9.562 1.00 89.75 410 ALA A O 1
ATOM 3225 N N . LYS A 1 411 ? -17.082 3.009 -9.165 1.00 88.69 411 LYS A N 1
ATOM 3226 C CA . LYS A 1 411 ? -17.179 3.777 -10.415 1.00 88.69 411 LYS A CA 1
ATOM 3227 C C . LYS A 1 411 ? -16.163 4.916 -10.431 1.00 88.69 411 LYS A C 1
ATOM 3229 O O . LYS A 1 411 ? -15.522 5.122 -11.459 1.00 88.69 411 LYS A O 1
ATOM 3234 N N . PHE A 1 412 ? -16.000 5.614 -9.308 1.00 85.81 412 PHE A N 1
ATOM 3235 C CA . PHE A 1 412 ? -15.016 6.682 -9.177 1.00 85.81 412 PHE A CA 1
ATOM 3236 C C . PHE A 1 412 ? -13.593 6.155 -9.403 1.00 85.81 412 PHE A C 1
ATOM 3238 O O . PHE A 1 412 ? -12.913 6.640 -10.308 1.00 85.81 412 PHE A O 1
ATOM 3245 N N . ALA A 1 413 ? -13.203 5.093 -8.689 1.00 83.88 413 ALA A N 1
ATOM 3246 C CA . ALA A 1 413 ? -11.896 4.449 -8.825 1.00 83.88 413 ALA A CA 1
ATOM 3247 C C . ALA A 1 413 ? -11.613 3.976 -10.264 1.00 83.88 413 ALA A C 1
ATOM 3249 O O . ALA A 1 413 ? -10.501 4.137 -10.762 1.00 83.88 413 ALA A O 1
ATOM 3250 N N . LYS A 1 414 ? -12.629 3.457 -10.971 1.00 82.19 414 LYS A N 1
ATOM 3251 C CA . LYS A 1 414 ? -12.524 3.064 -12.390 1.00 82.19 414 LYS A CA 1
ATOM 3252 C C . LYS A 1 414 ? -12.423 4.251 -13.354 1.00 82.19 414 LYS A C 1
ATOM 3254 O O . LYS A 1 414 ? -11.879 4.096 -14.440 1.00 82.19 414 LYS A O 1
ATOM 3259 N N . SER A 1 415 ? -12.992 5.401 -12.994 1.00 77.81 415 SER A N 1
ATOM 3260 C CA . SER A 1 415 ? -13.058 6.592 -13.851 1.00 77.81 415 SER A CA 1
ATOM 3261 C C . SER A 1 415 ? -11.862 7.535 -13.721 1.00 77.81 415 SER A C 1
ATOM 3263 O O . SER A 1 415 ? -11.773 8.491 -14.493 1.00 77.81 415 SER A O 1
ATOM 3265 N N . SER A 1 416 ? -10.969 7.304 -12.751 1.00 70.88 416 SER A N 1
ATOM 3266 C CA . SER A 1 416 ? -9.742 8.092 -12.628 1.00 70.88 416 SER A CA 1
ATOM 3267 C C . SER A 1 416 ? -8.932 7.963 -13.932 1.00 70.88 416 SER A C 1
ATOM 3269 O O . SER A 1 416 ? -8.799 6.845 -14.433 1.00 70.88 416 SER A O 1
ATOM 3271 N N . PRO A 1 417 ? -8.407 9.063 -14.513 1.00 54.91 417 PRO A N 1
ATOM 3272 C CA . PRO A 1 417 ? -7.722 9.068 -15.814 1.00 54.91 417 PRO A CA 1
ATOM 3273 C C . PRO A 1 417 ? -6.547 8.091 -15.917 1.00 54.91 417 PRO A C 1
ATOM 3275 O O . PRO A 1 417 ? -6.166 7.704 -17.019 1.00 54.91 417 PRO A O 1
ATOM 3278 N N . ASN A 1 418 ? -5.987 7.682 -14.775 1.00 58.97 418 ASN A N 1
ATOM 3279 C CA . ASN A 1 418 ? -4.924 6.688 -14.724 1.00 58.97 418 ASN A CA 1
ATOM 3280 C C . ASN A 1 418 ? -5.454 5.252 -14.624 1.00 58.97 418 ASN A C 1
ATOM 3282 O O . ASN A 1 418 ? -4.716 4.332 -14.945 1.00 58.97 418 ASN A O 1
ATOM 3286 N N . GLY A 1 419 ? -6.712 5.023 -14.224 1.00 53.72 419 GLY A N 1
ATOM 3287 C CA . GLY A 1 419 ? -7.378 3.710 -14.213 1.00 53.72 419 GLY A CA 1
ATOM 3288 C C . GLY A 1 419 ? -6.667 2.614 -13.406 1.00 53.72 419 GLY A C 1
ATOM 3289 O O . GLY A 1 419 ? -7.125 1.473 -13.374 1.00 53.72 419 GLY A O 1
ATOM 3290 N N . THR A 1 420 ? -5.551 2.938 -12.749 1.00 54.16 420 THR A N 1
ATOM 3291 C CA . THR A 1 420 ? -4.613 1.993 -12.145 1.00 54.16 420 THR A CA 1
ATOM 3292 C C . THR A 1 420 ? -5.025 1.551 -10.748 1.00 54.16 420 THR A C 1
ATOM 3294 O O . THR A 1 420 ? -4.206 1.033 -9.995 1.00 54.16 420 THR A O 1
ATOM 3297 N N . PHE A 1 421 ? -6.280 1.734 -10.349 1.00 59.12 421 PHE A N 1
ATOM 3298 C CA . PHE A 1 421 ? -6.766 1.075 -9.145 1.00 59.12 421 PHE A CA 1
ATOM 3299 C C . PHE A 1 421 ? -7.000 -0.391 -9.496 1.00 59.12 421 PHE A C 1
ATOM 3301 O O . PHE A 1 421 ? -8.013 -0.717 -10.105 1.00 59.12 421 PHE A O 1
ATOM 3308 N N . ALA A 1 422 ? -6.020 -1.238 -9.147 1.00 57.31 422 ALA A N 1
ATOM 3309 C CA . ALA A 1 422 ? -5.907 -2.667 -9.449 1.00 57.31 422 ALA A CA 1
ATOM 3310 C C . ALA A 1 422 ? -7.248 -3.326 -9.798 1.00 57.31 422 ALA A C 1
ATOM 3312 O O . ALA A 1 422 ? -7.984 -3.764 -8.920 1.00 57.31 422 ALA A O 1
ATOM 3313 N N . VAL A 1 423 ? -7.568 -3.377 -11.094 1.00 54.56 423 VAL A N 1
ATOM 3314 C CA . VAL A 1 423 ? -8.865 -3.846 -11.606 1.00 54.56 423 VAL A CA 1
ATOM 3315 C C . VAL A 1 423 ? -9.197 -5.246 -11.064 1.00 54.56 423 VAL A C 1
ATOM 3317 O O . VAL A 1 423 ? -10.340 -5.513 -10.705 1.00 54.56 423 VAL A O 1
ATOM 3320 N N . GLY A 1 424 ? -8.180 -6.097 -10.882 1.00 55.53 424 GLY A N 1
ATOM 3321 C CA . GLY A 1 424 ? -8.321 -7.433 -10.296 1.00 55.53 424 GLY A CA 1
ATOM 3322 C C . GLY A 1 424 ? -8.636 -7.483 -8.792 1.00 55.53 424 GLY A C 1
ATOM 3323 O O . GLY A 1 424 ? -9.149 -8.498 -8.336 1.00 55.53 424 GLY A O 1
ATOM 3324 N N . ALA A 1 425 ? -8.390 -6.416 -8.023 1.00 53.56 425 ALA A N 1
ATOM 3325 C CA . ALA A 1 425 ? -8.670 -6.366 -6.580 1.00 53.56 425 ALA A CA 1
ATOM 3326 C C . ALA A 1 425 ? -10.144 -6.059 -6.244 1.00 53.56 425 ALA A C 1
ATOM 3328 O O . ALA A 1 425 ? -10.572 -6.203 -5.092 1.00 53.56 425 ALA A O 1
ATOM 3329 N N . TRP A 1 426 ? -10.909 -5.608 -7.242 1.00 58.69 426 TRP A N 1
ATOM 3330 C CA . TRP A 1 426 ? -12.323 -5.251 -7.110 1.00 58.69 426 TRP A CA 1
ATOM 3331 C C . TRP A 1 426 ? -13.243 -6.259 -7.779 1.00 58.69 426 TRP A C 1
ATOM 3333 O O . TRP A 1 426 ? -14.396 -6.360 -7.395 1.00 58.69 426 TRP A O 1
ATOM 3343 N N . GLU A 1 427 ? -12.785 -6.965 -8.810 1.00 58.88 427 GLU A N 1
ATOM 3344 C CA . GLU A 1 427 ? -13.646 -7.859 -9.581 1.00 58.88 427 GLU A CA 1
ATOM 3345 C C . GLU A 1 427 ? -14.075 -9.082 -8.757 1.00 58.88 427 GLU A C 1
ATOM 3347 O O . GLU A 1 427 ? -13.245 -9.788 -8.185 1.00 58.88 427 GLU A O 1
ATOM 3352 N N . HIS A 1 428 ? -15.387 -9.341 -8.720 1.00 54.56 428 HIS A N 1
ATOM 3353 C CA . HIS A 1 428 ? -15.932 -10.575 -8.160 1.00 54.56 428 HIS A CA 1
ATOM 3354 C C . HIS A 1 428 ? -15.367 -11.801 -8.896 1.00 54.56 428 HIS A C 1
ATOM 3356 O O . HIS A 1 428 ? -15.086 -11.755 -10.098 1.00 54.56 428 HIS A O 1
ATOM 3362 N N . SER A 1 429 ? -15.281 -12.925 -8.178 1.00 51.03 429 SER A N 1
ATOM 3363 C CA . SER A 1 429 ? -14.894 -14.242 -8.710 1.00 51.03 429 SER A CA 1
ATOM 3364 C C . SER A 1 429 ? -15.623 -14.610 -10.005 1.00 51.03 429 SER A C 1
ATOM 3366 O O . SER A 1 429 ? -15.048 -15.241 -10.893 1.00 51.03 429 SER A O 1
ATOM 3368 N N . ASP A 1 430 ? -16.875 -14.179 -10.128 1.00 51.12 430 ASP A N 1
ATOM 3369 C CA . ASP A 1 430 ? -17.761 -14.588 -11.212 1.00 51.12 430 ASP A CA 1
ATOM 3370 C C . ASP A 1 430 ? -17.371 -13.945 -12.549 1.00 51.12 430 ASP A C 1
ATOM 3372 O O . ASP A 1 430 ? -17.499 -14.582 -13.595 1.00 51.12 430 ASP A O 1
ATOM 3376 N N . ASP A 1 431 ? -16.798 -12.737 -12.534 1.00 51.66 431 ASP A N 1
ATOM 3377 C CA . ASP A 1 431 ? -16.252 -12.107 -13.742 1.00 51.66 431 ASP A CA 1
ATOM 3378 C C . ASP A 1 431 ? -14.824 -12.577 -14.056 1.00 51.66 431 ASP A C 1
ATOM 3380 O O . ASP A 1 431 ? -14.459 -12.670 -15.230 1.00 51.66 431 ASP A O 1
ATOM 3384 N N . GLN A 1 432 ? -14.039 -12.980 -13.049 1.00 48.97 432 GLN A N 1
ATOM 3385 C CA . GLN A 1 432 ? -12.730 -13.607 -13.283 1.00 48.97 432 GLN A CA 1
ATOM 3386 C C . GLN A 1 432 ? -12.858 -14.975 -13.966 1.00 48.97 432 GLN A C 1
ATOM 3388 O O . GLN A 1 432 ? -12.033 -15.306 -14.816 1.00 48.97 432 GLN A O 1
ATOM 3393 N N . SER A 1 433 ? -13.919 -15.736 -13.672 1.00 47.31 433 SER A N 1
ATOM 3394 C CA . SER A 1 433 ? -14.192 -17.033 -14.315 1.00 47.31 433 SER A CA 1
ATOM 3395 C C . SER A 1 433 ? -14.396 -16.943 -15.836 1.00 47.31 433 SER A C 1
ATOM 3397 O O . SER A 1 433 ? -14.162 -17.914 -16.554 1.00 47.31 433 SER A O 1
ATOM 3399 N N . LYS A 1 434 ? -14.795 -15.766 -16.342 1.00 49.75 434 LYS A N 1
ATOM 3400 C CA . LYS A 1 434 ? -15.004 -15.509 -17.775 1.00 49.75 434 LYS A CA 1
ATOM 3401 C C . LYS A 1 434 ? -13.718 -15.141 -18.512 1.00 49.75 434 LYS A C 1
ATOM 3403 O O . LYS A 1 434 ? -13.689 -15.191 -19.742 1.00 49.75 434 LYS A O 1
ATOM 3408 N N . ARG A 1 435 ? -12.650 -14.763 -17.802 1.00 51.69 435 ARG A N 1
ATOM 3409 C CA . ARG A 1 435 ? -11.339 -14.539 -18.418 1.00 51.69 435 ARG A CA 1
ATOM 3410 C C . ARG A 1 435 ? -10.714 -15.902 -18.698 1.00 51.69 435 ARG A C 1
ATOM 3412 O O . ARG A 1 435 ? -10.503 -16.700 -17.790 1.00 51.69 435 ARG A O 1
ATOM 3419 N N . GLN A 1 436 ? -10.416 -16.171 -19.968 1.00 41.62 436 GLN A N 1
ATOM 3420 C CA . GLN A 1 436 ? -9.645 -17.344 -20.379 1.00 41.62 436 GLN A CA 1
ATOM 3421 C C . GLN A 1 436 ? -8.195 -17.190 -19.902 1.00 41.62 436 GLN A C 1
ATOM 3423 O O . GLN A 1 436 ? -7.307 -16.812 -20.662 1.00 41.62 436 GLN A O 1
ATOM 3428 N N . TYR A 1 437 ? -7.955 -17.447 -18.622 1.00 48.31 437 TYR A N 1
ATOM 3429 C CA . TYR A 1 437 ? -6.612 -17.689 -18.124 1.00 48.31 437 TYR A CA 1
ATOM 3430 C C . TYR A 1 437 ? -6.123 -19.044 -18.662 1.00 48.31 437 TYR A C 1
ATOM 3432 O O . TYR A 1 437 ? -6.942 -19.939 -18.911 1.00 48.31 437 TYR A O 1
ATOM 3440 N N . PRO A 1 438 ? -4.807 -19.234 -18.862 1.00 43.44 438 PRO A N 1
ATOM 3441 C CA . PRO A 1 438 ? -4.269 -20.567 -19.105 1.00 43.44 438 PRO A CA 1
ATOM 3442 C C . PRO A 1 438 ? -4.776 -21.508 -18.002 1.00 43.44 438 PRO A C 1
ATOM 3444 O O . PRO A 1 438 ? -4.679 -21.179 -16.823 1.00 43.44 438 PRO A O 1
ATOM 3447 N N . LYS A 1 439 ? -5.386 -22.638 -18.387 1.00 37.19 439 LYS A N 1
ATOM 3448 C CA . LYS A 1 439 ? -6.017 -23.587 -17.455 1.00 37.19 439 LYS A CA 1
ATOM 3449 C C . LYS A 1 439 ? -5.005 -24.032 -16.391 1.00 37.19 439 LYS A C 1
ATOM 3451 O O . LYS A 1 439 ? -4.128 -24.844 -16.674 1.00 37.19 439 LYS A O 1
ATOM 3456 N N . VAL A 1 440 ? -5.137 -23.505 -15.176 1.00 35.59 440 VAL A N 1
ATOM 3457 C CA . VAL A 1 440 ? -4.399 -23.961 -13.991 1.00 35.59 440 VAL A CA 1
ATOM 3458 C C . VAL A 1 440 ? -5.103 -25.219 -13.446 1.00 35.59 440 VAL A C 1
ATOM 3460 O O . VAL A 1 440 ? -6.332 -25.277 -13.505 1.00 35.59 440 VAL A O 1
ATOM 3463 N N . PRO A 1 441 ? -4.387 -26.247 -12.946 1.00 32.25 441 PRO A N 1
ATOM 3464 C CA . PRO A 1 441 ? -5.005 -27.478 -12.445 1.00 32.25 441 PRO A CA 1
ATOM 3465 C C . PRO A 1 441 ? -6.046 -27.244 -11.333 1.00 32.25 441 PRO A C 1
ATOM 3467 O O . PRO A 1 441 ? -5.805 -26.480 -10.400 1.00 32.25 441 PRO A O 1
ATOM 3470 N N . ASP A 1 442 ? -7.158 -27.988 -11.381 1.00 32.06 442 ASP A N 1
ATOM 3471 C CA . ASP A 1 442 ? -8.377 -27.844 -10.550 1.00 32.06 442 ASP A CA 1
ATOM 3472 C C . ASP A 1 442 ? -8.201 -27.948 -9.014 1.00 32.06 442 ASP A C 1
ATOM 3474 O O . ASP A 1 442 ? -9.157 -27.766 -8.261 1.00 32.06 442 ASP A O 1
ATOM 3478 N N . LYS A 1 443 ? -6.991 -28.213 -8.503 1.00 29.55 443 LYS A N 1
ATOM 3479 C CA . LYS A 1 443 ? -6.724 -28.425 -7.066 1.00 29.55 443 LYS A CA 1
ATOM 3480 C C . LYS A 1 443 ? -6.406 -27.147 -6.265 1.00 29.55 443 LYS A C 1
ATOM 3482 O O . LYS A 1 443 ? -6.061 -27.250 -5.093 1.00 29.55 443 LYS A O 1
ATOM 3487 N N . MET A 1 444 ? -6.544 -25.953 -6.847 1.00 28.73 444 MET A N 1
ATOM 3488 C CA . MET A 1 444 ? -6.238 -24.660 -6.201 1.00 28.73 444 MET A CA 1
ATOM 3489 C C . MET A 1 444 ? -7.462 -23.731 -6.063 1.00 28.73 444 MET A C 1
ATOM 3491 O O . MET A 1 444 ? -7.405 -22.551 -6.402 1.00 28.73 444 MET A O 1
ATOM 3495 N N . LYS A 1 445 ? -8.588 -24.224 -5.532 1.00 29.06 445 LYS A N 1
ATOM 3496 C CA . LYS A 1 445 ? -9.697 -23.349 -5.101 1.00 29.06 445 LYS A CA 1
ATOM 3497 C C . LYS A 1 445 ? -9.460 -22.884 -3.660 1.00 29.06 445 LYS A C 1
ATOM 3499 O O . LYS A 1 445 ? -9.901 -23.524 -2.713 1.00 29.06 445 LYS A O 1
ATOM 3504 N N . GLY A 1 446 ? -8.691 -21.807 -3.509 1.00 30.11 446 GLY A N 1
ATOM 3505 C CA . GLY A 1 446 ? -8.416 -21.131 -2.236 1.00 30.11 446 GLY A CA 1
ATOM 3506 C C . GLY A 1 446 ? -9.148 -19.791 -2.115 1.00 30.11 446 GLY A C 1
ATOM 3507 O O . GLY A 1 446 ? -9.542 -19.203 -3.118 1.00 30.11 446 GLY A O 1
ATOM 3508 N N . VAL A 1 447 ? -9.319 -19.338 -0.869 1.00 31.92 447 VAL A N 1
ATOM 3509 C CA . VAL A 1 447 ? -9.997 -18.100 -0.439 1.00 31.92 447 VAL A CA 1
ATOM 3510 C C . VAL A 1 447 ? -9.673 -16.917 -1.356 1.00 31.92 447 VAL A C 1
ATOM 3512 O O . VAL A 1 447 ? -8.522 -16.506 -1.462 1.00 31.92 447 VAL A O 1
ATOM 3515 N N . TYR A 1 448 ? -10.702 -16.378 -2.007 1.00 39.09 448 TYR A N 1
ATOM 3516 C CA . TYR A 1 448 ? -10.620 -15.228 -2.906 1.00 39.09 448 TYR A CA 1
ATOM 3517 C C . TYR A 1 448 ? -10.325 -13.925 -2.145 1.00 39.09 448 TYR A C 1
ATOM 3519 O O . TYR A 1 448 ? -10.602 -13.817 -0.951 1.00 39.09 448 TYR A O 1
ATOM 3527 N N . TRP A 1 449 ? -9.907 -12.886 -2.873 1.00 40.47 449 TRP A N 1
ATOM 3528 C CA . TRP A 1 449 ? -9.842 -11.474 -2.437 1.00 40.47 449 TRP A CA 1
ATOM 3529 C C . TRP A 1 449 ? -11.178 -10.883 -1.915 1.00 40.47 449 TRP A C 1
ATOM 3531 O O . TRP A 1 449 ? -11.274 -9.688 -1.641 1.00 40.47 449 TRP A O 1
ATOM 3541 N N . ASN A 1 450 ? -12.214 -11.716 -1.783 1.00 43.84 450 ASN A N 1
ATOM 3542 C CA . ASN A 1 450 ? -13.464 -11.404 -1.101 1.00 43.84 450 ASN A CA 1
ATOM 3543 C C . ASN A 1 450 ? -13.320 -11.413 0.427 1.00 43.84 450 ASN A C 1
ATOM 3545 O O . ASN A 1 450 ? -14.263 -11.010 1.101 1.00 43.84 450 ASN A O 1
ATOM 3549 N N . ALA A 1 451 ? -12.206 -11.901 0.988 1.00 47.62 451 ALA A N 1
ATOM 3550 C CA . ALA A 1 451 ? -11.945 -11.732 2.412 1.00 47.62 451 ALA A CA 1
ATOM 3551 C C . ALA A 1 451 ? -11.736 -10.232 2.687 1.00 47.62 451 ALA A C 1
ATOM 3553 O O . ALA A 1 451 ? -10.831 -9.652 2.082 1.00 47.62 451 ALA A O 1
ATOM 3554 N N . PRO A 1 452 ? -12.562 -9.595 3.541 1.00 56.62 452 PRO A N 1
ATOM 3555 C CA . PRO A 1 452 ? -12.354 -8.199 3.895 1.00 56.62 452 PRO A CA 1
ATOM 3556 C C . PRO A 1 452 ? -10.909 -7.975 4.355 1.00 56.62 452 PRO A C 1
ATOM 3558 O O . PRO A 1 452 ? -10.382 -8.797 5.112 1.00 56.62 452 PRO A O 1
ATOM 3561 N N . LEU A 1 453 ? -10.299 -6.852 3.967 1.00 59.66 453 LEU A N 1
ATOM 3562 C CA . LEU A 1 453 ? -8.970 -6.409 4.409 1.00 59.66 453 LEU A CA 1
ATOM 3563 C C . LEU A 1 453 ? -8.834 -6.477 5.942 1.00 59.66 453 LEU A C 1
ATOM 3565 O O . LEU A 1 453 ? -7.747 -6.680 6.470 1.00 59.66 453 LEU A O 1
ATOM 3569 N N . TRP A 1 454 ? -9.970 -6.359 6.635 1.00 64.00 454 TRP A N 1
ATOM 3570 C CA . TRP A 1 454 ? -10.116 -6.367 8.089 1.00 64.00 454 TRP A CA 1
ATOM 3571 C C . TRP A 1 454 ? -11.036 -7.480 8.601 1.00 64.00 454 TRP A C 1
ATOM 3573 O O . TRP A 1 454 ? -11.726 -7.279 9.598 1.00 64.00 454 TRP A O 1
ATOM 3583 N N . SER A 1 455 ? -11.139 -8.607 7.891 1.00 52.78 455 SER A N 1
ATOM 3584 C CA . SER A 1 455 ? -12.205 -9.580 8.149 1.00 52.78 455 SER A CA 1
ATOM 3585 C C . SER A 1 455 ? -12.238 -10.055 9.599 1.00 52.78 455 SER A C 1
ATOM 3587 O O . SER A 1 455 ? -11.244 -10.537 10.145 1.00 52.78 455 SER A O 1
ATOM 3589 N N . GLU A 1 456 ? -13.410 -9.924 10.214 1.00 54.38 456 GLU A N 1
ATOM 3590 C CA . GLU A 1 456 ? -13.760 -10.662 11.416 1.00 54.38 456 GLU A CA 1
ATOM 3591 C C . GLU A 1 456 ? -13.802 -12.142 11.036 1.00 54.38 456 GLU A C 1
ATOM 3593 O O . GLU A 1 456 ? -14.448 -12.524 10.051 1.00 54.38 456 GLU A O 1
ATOM 3598 N N . ARG A 1 457 ? -13.125 -13.002 11.807 1.00 49.62 457 ARG A N 1
ATOM 3599 C CA . ARG A 1 457 ? -13.457 -14.424 11.755 1.00 49.62 457 ARG A CA 1
ATOM 3600 C C . ARG A 1 457 ? -14.922 -14.512 12.154 1.00 49.62 457 ARG A C 1
ATOM 3602 O O . ARG A 1 457 ? -15.241 -14.383 13.331 1.00 49.62 457 ARG A O 1
ATOM 3609 N N . LYS A 1 458 ? -15.808 -14.778 11.191 1.00 49.41 458 LYS A N 1
ATOM 3610 C CA . LYS A 1 458 ? -17.090 -15.385 11.534 1.00 49.41 458 LYS A CA 1
ATOM 3611 C C . LYS A 1 458 ? -16.718 -16.651 12.292 1.00 49.41 458 LYS A C 1
ATOM 3613 O O . LYS A 1 458 ? -16.082 -17.541 11.716 1.00 49.41 458 LYS A O 1
ATOM 3618 N N . ALA A 1 459 ? -17.020 -16.691 13.591 1.00 43.16 459 ALA A N 1
ATOM 3619 C CA . ALA A 1 459 ? -16.994 -17.943 14.324 1.00 43.16 459 ALA A CA 1
ATOM 3620 C C . ALA A 1 459 ? -17.733 -18.954 13.442 1.00 43.16 459 ALA A C 1
ATOM 3622 O O . ALA A 1 459 ? -18.772 -18.615 12.869 1.00 43.16 459 ALA A O 1
ATOM 3623 N N . LYS A 1 460 ? -17.163 -20.144 13.238 1.00 39.19 460 LYS A N 1
ATOM 3624 C CA . LYS A 1 460 ? -17.899 -21.255 12.629 1.00 39.19 460 LYS A CA 1
ATOM 3625 C C . LYS A 1 460 ? -19.043 -21.601 13.590 1.00 39.19 460 LYS A C 1
ATOM 3627 O O . LYS A 1 460 ? -18.894 -22.483 14.421 1.00 39.19 460 LYS A O 1
ATOM 3632 N N . GLY A 1 461 ? -20.105 -20.809 13.553 1.00 40.00 461 GLY A N 1
ATOM 3633 C CA . GLY A 1 461 ? -21.376 -21.058 14.198 1.00 40.00 461 GLY A CA 1
ATOM 3634 C C . GLY A 1 461 ? -22.282 -21.685 13.157 1.00 40.00 461 GLY A C 1
ATOM 3635 O O . GLY A 1 461 ? -22.348 -21.196 12.025 1.00 40.00 461 GLY A O 1
ATOM 3636 N N . ASP A 1 462 ? -22.906 -22.795 13.533 1.00 40.34 462 ASP A N 1
ATOM 3637 C CA . ASP A 1 462 ? -23.883 -23.498 12.715 1.00 40.34 462 ASP A CA 1
ATOM 3638 C C . ASP A 1 462 ? -24.954 -22.515 12.231 1.00 40.34 462 ASP A C 1
ATOM 3640 O O . ASP A 1 462 ? -25.489 -21.707 12.990 1.00 40.34 462 ASP A O 1
ATOM 3644 N N . GLY A 1 463 ? -25.161 -22.504 10.916 1.00 42.69 463 GLY A N 1
ATOM 3645 C CA . GLY A 1 463 ? -25.921 -21.465 10.246 1.00 42.69 463 GLY A CA 1
ATOM 3646 C C . GLY A 1 463 ? -27.413 -21.524 10.548 1.00 42.69 463 GLY A C 1
ATOM 3647 O O . GLY A 1 463 ? -28.029 -22.569 10.388 1.00 42.69 463 GLY A O 1
ATOM 3648 N N . ALA A 1 464 ? -27.979 -20.371 10.888 1.00 38.78 464 ALA A N 1
ATOM 3649 C CA . ALA A 1 464 ? -29.199 -19.793 10.323 1.00 38.78 464 ALA A CA 1
ATOM 3650 C C . ALA A 1 464 ? -29.407 -18.397 10.955 1.00 38.78 464 ALA A C 1
ATOM 3652 O O . ALA A 1 464 ? -28.907 -18.127 12.040 1.00 38.78 464 ALA A O 1
ATOM 3653 N N . ASP A 1 465 ? -30.118 -17.513 10.256 1.00 39.38 465 ASP A N 1
ATOM 3654 C CA . ASP A 1 465 ? -30.855 -16.349 10.795 1.00 39.38 465 ASP A CA 1
ATOM 3655 C C . ASP A 1 465 ? -30.263 -14.926 10.800 1.00 39.38 465 ASP A C 1
ATOM 3657 O O . ASP A 1 465 ? -31.023 -13.982 11.000 1.00 39.38 465 ASP A O 1
ATOM 3661 N N . ASN A 1 466 ? -29.000 -14.673 10.440 1.00 34.12 466 ASN A N 1
ATOM 3662 C CA . ASN A 1 466 ? -28.468 -13.291 10.499 1.00 34.12 466 ASN A CA 1
ATOM 3663 C C . ASN A 1 466 ? -28.616 -12.422 9.227 1.00 34.12 466 ASN A C 1
ATOM 3665 O O . ASN A 1 466 ? -28.026 -11.345 9.150 1.00 34.12 466 ASN A O 1
ATOM 3669 N N . GLU A 1 467 ? -29.403 -12.834 8.227 1.00 32.25 467 GLU A N 1
ATOM 3670 C CA . GLU A 1 467 ? -29.566 -12.066 6.974 1.00 32.25 467 GLU A CA 1
ATOM 3671 C C . GLU A 1 467 ? -30.742 -11.061 6.997 1.00 32.25 467 GLU A C 1
ATOM 3673 O O . GLU A 1 467 ? -30.855 -10.225 6.101 1.00 32.25 467 GLU A O 1
ATOM 3678 N N . LEU A 1 468 ? -31.590 -11.068 8.038 1.00 32.41 468 LEU A N 1
ATOM 3679 C CA . LEU A 1 468 ? -32.774 -10.193 8.111 1.00 32.41 468 LEU A CA 1
ATOM 3680 C C . LEU A 1 468 ? -32.554 -8.827 8.793 1.00 32.41 468 LEU A C 1
ATOM 3682 O O . LEU A 1 468 ? -33.346 -7.915 8.572 1.00 32.41 468 LEU A O 1
ATOM 3686 N N . ALA A 1 469 ? -31.481 -8.633 9.565 1.00 32.66 469 ALA A N 1
ATOM 3687 C CA . ALA A 1 469 ? -31.315 -7.429 10.395 1.00 32.66 469 ALA A CA 1
ATOM 3688 C C . ALA A 1 469 ? -30.818 -6.171 9.642 1.00 32.66 469 ALA A C 1
ATOM 3690 O O . ALA A 1 469 ? -30.827 -5.073 10.190 1.00 32.66 469 ALA A O 1
ATOM 3691 N N . LEU A 1 470 ? -30.400 -6.291 8.376 1.00 28.55 470 LEU A N 1
ATOM 3692 C CA . LEU A 1 470 ? -29.811 -5.182 7.601 1.00 28.55 470 LEU A CA 1
ATOM 3693 C C . LEU A 1 470 ? -30.821 -4.378 6.760 1.00 28.55 470 LEU A C 1
ATOM 3695 O O . LEU A 1 470 ? -30.418 -3.462 6.045 1.00 28.55 470 LEU A O 1
ATOM 3699 N N . ARG A 1 471 ? -32.123 -4.689 6.840 1.00 30.83 471 ARG A N 1
ATOM 3700 C CA . ARG A 1 471 ? -33.177 -3.987 6.081 1.00 30.83 471 ARG A CA 1
ATOM 3701 C C . ARG A 1 471 ? -33.980 -2.944 6.867 1.00 30.83 471 ARG A C 1
ATOM 3703 O O . ARG A 1 471 ? -34.703 -2.191 6.228 1.00 30.83 471 ARG A O 1
ATOM 3710 N N . GLU A 1 472 ? -33.823 -2.827 8.186 1.00 29.88 472 GLU A N 1
ATOM 3711 C CA . GLU A 1 472 ? -34.652 -1.914 9.007 1.00 29.88 472 GLU A CA 1
ATOM 3712 C C . GLU A 1 472 ? -33.973 -0.598 9.439 1.00 29.88 472 GLU A C 1
ATOM 3714 O O . GLU A 1 472 ? -34.613 0.236 10.070 1.00 29.88 472 GLU A O 1
ATOM 3719 N N . ILE A 1 473 ? -32.711 -0.339 9.072 1.00 29.53 473 ILE A N 1
ATOM 3720 C CA . ILE A 1 473 ? -31.963 0.844 9.571 1.00 29.53 473 ILE A CA 1
ATOM 3721 C C . ILE A 1 473 ? -31.968 2.044 8.593 1.00 29.53 473 ILE A C 1
ATOM 3723 O O . ILE A 1 473 ? -31.360 3.079 8.851 1.00 29.53 473 ILE A O 1
ATOM 3727 N N . ILE A 1 474 ? -32.721 1.989 7.491 1.00 31.53 474 ILE A N 1
ATOM 3728 C CA . ILE A 1 474 ? -32.880 3.140 6.582 1.00 31.53 474 ILE A CA 1
ATOM 3729 C C . ILE A 1 474 ? -34.365 3.431 6.361 1.00 31.53 474 ILE A C 1
ATOM 3731 O O . ILE A 1 474 ? -34.857 3.193 5.268 1.00 31.53 474 ILE A O 1
ATOM 3735 N N . ASP A 1 475 ? -35.072 3.909 7.393 1.00 34.75 475 ASP A N 1
ATOM 3736 C CA . ASP A 1 475 ? -36.118 4.939 7.232 1.00 34.75 475 ASP A CA 1
ATOM 3737 C C . ASP A 1 475 ? -36.681 5.429 8.582 1.00 34.75 475 ASP A C 1
ATOM 3739 O O . ASP A 1 475 ? -37.744 5.001 9.018 1.00 34.75 475 ASP A O 1
ATOM 3743 N N . ILE A 1 476 ? -35.997 6.347 9.278 1.00 26.31 476 ILE A N 1
ATOM 3744 C CA . ILE A 1 476 ? -36.651 7.181 10.306 1.00 26.31 476 ILE A CA 1
ATOM 3745 C C . ILE A 1 476 ? -36.049 8.584 10.262 1.00 26.31 476 ILE A C 1
ATOM 3747 O O . ILE A 1 476 ? -34.965 8.834 10.788 1.00 26.31 476 ILE A O 1
ATOM 3751 N N . GLY A 1 477 ? -36.783 9.526 9.666 1.00 24.78 477 GLY A N 1
ATOM 3752 C CA . GLY A 1 477 ? -36.414 10.932 9.749 1.00 24.78 477 GLY A CA 1
ATOM 3753 C C . GLY A 1 477 ? -37.243 11.908 8.923 1.00 24.78 477 GLY A C 1
ATOM 3754 O O . GLY A 1 477 ? -36.644 12.636 8.145 1.00 24.78 477 GLY A O 1
ATOM 3755 N N . GLN A 1 478 ? -38.567 11.990 9.124 1.00 29.12 478 GLN A N 1
ATOM 3756 C CA . GLN A 1 478 ? -39.294 13.273 9.217 1.00 29.12 478 GLN A CA 1
ATOM 3757 C C . GLN A 1 478 ? -40.766 13.083 9.633 1.00 29.12 478 GLN A C 1
ATOM 3759 O O . GLN A 1 478 ? -41.475 12.216 9.136 1.00 29.12 478 GLN A O 1
ATOM 3764 N N . ARG A 1 479 ? -41.198 13.902 10.601 1.00 32.66 479 ARG A N 1
ATOM 3765 C CA . ARG A 1 479 ? -42.551 13.953 11.183 1.00 32.66 479 ARG A CA 1
ATOM 3766 C C . ARG A 1 479 ? -43.532 14.692 10.269 1.00 32.66 479 ARG A C 1
ATOM 3768 O O . ARG A 1 479 ? -43.154 15.686 9.659 1.00 32.66 479 ARG A O 1
ATOM 3775 N N . GLY A 1 480 ? -44.810 14.320 10.350 1.00 28.94 480 GLY A N 1
ATOM 3776 C CA . GLY A 1 480 ? -45.936 15.168 9.952 1.00 28.94 480 GLY A CA 1
ATOM 3777 C C . GLY A 1 480 ? -47.292 14.480 10.122 1.00 28.94 480 GLY A C 1
ATOM 3778 O O . GLY A 1 480 ? -47.697 13.696 9.277 1.00 28.94 480 GLY A O 1
ATOM 3779 N N . GLU A 1 481 ? -47.977 14.769 11.227 1.00 34.19 481 GLU A N 1
ATOM 3780 C CA . GLU A 1 481 ? -49.325 14.305 11.588 1.00 34.19 481 GLU A CA 1
ATOM 3781 C C . GLU A 1 481 ? -50.420 14.724 10.580 1.00 34.19 481 GLU A C 1
ATOM 3783 O O . GLU A 1 481 ? -50.463 15.890 10.190 1.00 34.19 481 GLU A O 1
ATOM 3788 N N . LYS A 1 482 ? -51.385 13.834 10.276 1.00 30.08 482 LYS A N 1
ATOM 3789 C CA . LYS A 1 482 ? -52.833 14.006 10.579 1.00 30.08 482 LYS A CA 1
ATOM 3790 C C . LYS A 1 482 ? -53.734 12.892 9.998 1.00 30.08 482 LYS A C 1
ATOM 3792 O O . LYS A 1 482 ? -53.825 12.709 8.794 1.00 30.08 482 LYS A O 1
ATOM 3797 N N . LYS A 1 483 ? -54.411 12.220 10.937 1.00 33.34 483 LYS A N 1
ATOM 3798 C CA . LYS A 1 483 ? -55.797 11.703 11.020 1.00 33.34 483 LYS A CA 1
ATOM 3799 C C . LYS A 1 483 ? -56.676 11.385 9.786 1.00 33.34 483 LYS A C 1
ATOM 3801 O O . LYS A 1 483 ? -57.006 12.256 8.992 1.00 33.34 483 LYS A O 1
ATOM 3806 N N . ASP A 1 484 ? -57.241 10.176 9.911 1.00 31.28 484 ASP A N 1
ATOM 3807 C CA . ASP A 1 484 ? -58.646 9.744 9.766 1.00 31.28 484 ASP A CA 1
ATOM 3808 C C . ASP A 1 484 ? -59.239 9.337 8.396 1.00 31.28 484 ASP A C 1
ATOM 3810 O O . ASP A 1 484 ? -59.593 10.154 7.555 1.00 31.28 484 ASP A O 1
ATOM 3814 N N . SER A 1 485 ? -59.549 8.029 8.340 1.00 31.06 485 SER A N 1
ATOM 3815 C CA . SER A 1 485 ? -60.861 7.410 8.045 1.00 31.06 485 SER A CA 1
ATOM 3816 C C . SER A 1 485 ? -61.048 6.575 6.759 1.00 31.06 485 SER A C 1
ATOM 3818 O O . SER A 1 485 ? -61.136 7.093 5.655 1.00 31.06 485 SER A O 1
ATOM 3820 N N . SER A 1 486 ? -61.318 5.280 7.011 1.00 32.88 486 SER A N 1
ATOM 3821 C CA . SER A 1 486 ? -62.361 4.438 6.384 1.00 32.88 486 SER A CA 1
ATOM 3822 C C . SER A 1 486 ? -62.072 3.723 5.039 1.00 32.88 486 SER A C 1
ATOM 3824 O O . SER A 1 486 ? -61.279 4.215 4.243 1.00 32.88 486 SER A O 1
ATOM 3826 N N . PRO A 1 487 ? -62.674 2.527 4.799 1.00 40.88 487 PRO A N 1
ATOM 3827 C CA . PRO A 1 487 ? -62.024 1.425 4.085 1.00 40.88 487 PRO A CA 1
ATOM 3828 C C . PRO A 1 487 ? -62.686 1.007 2.751 1.00 40.88 487 PRO A C 1
ATOM 3830 O O . PRO A 1 487 ? -63.886 1.193 2.587 1.00 40.88 487 PRO A O 1
ATOM 3833 N N . ASP A 1 488 ? -61.875 0.353 1.899 1.00 27.09 488 ASP A N 1
ATOM 3834 C CA . ASP A 1 488 ? -62.160 -0.774 0.967 1.00 27.09 488 ASP A CA 1
ATOM 3835 C C . ASP A 1 488 ? -63.325 -0.673 -0.060 1.00 27.09 488 ASP A C 1
ATOM 3837 O O . ASP A 1 488 ? -64.183 0.199 0.023 1.00 27.09 488 ASP A O 1
ATOM 3841 N N . PRO A 1 489 ? -63.516 -1.651 -0.970 1.00 53.25 489 PRO A N 1
ATOM 3842 C CA . PRO A 1 489 ? -62.624 -2.276 -1.960 1.00 53.25 489 PRO A CA 1
ATOM 3843 C C . PRO A 1 489 ? -63.186 -2.079 -3.396 1.00 53.25 489 PRO A C 1
ATOM 3845 O O . PRO A 1 489 ? -64.302 -1.596 -3.567 1.00 53.25 489 PRO A O 1
ATOM 3848 N N . LEU A 1 490 ? -62.479 -2.536 -4.444 1.00 27.02 490 LEU A N 1
ATOM 3849 C CA . LEU A 1 490 ? -63.019 -3.486 -5.449 1.00 27.02 490 LEU A CA 1
ATOM 3850 C C . LEU A 1 490 ? -62.130 -3.656 -6.696 1.00 27.02 490 LEU A C 1
ATOM 3852 O O . LEU A 1 490 ? -61.790 -2.725 -7.418 1.00 27.02 490 LEU A O 1
ATOM 3856 N N . ALA A 1 491 ? -61.856 -4.937 -6.933 1.00 25.34 491 ALA A N 1
ATOM 3857 C CA . ALA A 1 491 ? -61.555 -5.654 -8.167 1.00 25.34 491 ALA A CA 1
ATOM 3858 C C . ALA A 1 491 ? -61.945 -5.020 -9.521 1.00 25.34 491 ALA A C 1
ATOM 3860 O O . ALA A 1 491 ? -63.048 -4.502 -9.677 1.00 25.34 491 ALA A O 1
ATOM 3861 N N . ARG A 1 492 ? -61.099 -5.277 -10.537 1.00 26.73 492 ARG A N 1
ATOM 3862 C CA . ARG A 1 492 ? -61.418 -5.886 -11.861 1.00 26.73 492 ARG A CA 1
ATOM 3863 C C . ARG A 1 492 ? -60.160 -5.839 -12.752 1.00 26.73 492 ARG A C 1
ATOM 3865 O O . ARG A 1 492 ? -59.625 -4.770 -12.994 1.00 26.73 492 ARG A O 1
ATOM 3872 N N . THR A 1 493 ? -59.483 -6.962 -13.007 1.00 23.64 493 THR A N 1
ATOM 3873 C CA . THR A 1 493 ? -59.662 -7.927 -14.122 1.00 23.64 493 THR A CA 1
ATOM 3874 C C . THR A 1 493 ? -59.417 -7.408 -15.546 1.00 23.64 493 THR A C 1
ATOM 3876 O O . THR A 1 493 ? -60.171 -6.558 -16.003 1.00 23.64 493 THR A O 1
ATOM 3879 N N . PHE A 1 494 ? -58.514 -8.129 -16.241 1.00 22.95 494 PHE A N 1
ATOM 3880 C CA . PHE A 1 494 ? -58.422 -8.390 -17.697 1.00 22.95 494 PHE A CA 1
ATOM 3881 C C . PHE A 1 494 ? -58.118 -7.170 -18.610 1.00 22.95 494 PHE A C 1
ATOM 3883 O O . PHE A 1 494 ? -58.562 -6.069 -18.348 1.00 22.95 494 PHE A O 1
ATOM 3890 N N . ASN A 1 495 ? -57.373 -7.250 -19.720 1.00 23.83 495 ASN A N 1
ATOM 3891 C CA . ASN A 1 495 ? -57.009 -8.381 -20.569 1.00 23.83 495 ASN A CA 1
ATOM 3892 C C . ASN A 1 495 ? -55.794 -8.052 -21.463 1.00 23.83 495 ASN A C 1
ATOM 3894 O O . ASN A 1 495 ? -55.485 -6.892 -21.725 1.00 23.83 495 ASN A O 1
ATOM 3898 N N . LEU A 1 496 ? -55.174 -9.121 -21.963 1.00 27.92 496 LEU A N 1
ATOM 3899 C CA . LEU A 1 496 ? -54.189 -9.180 -23.045 1.00 27.92 496 LEU A CA 1
ATOM 3900 C C . LEU A 1 496 ? -54.818 -8.911 -24.422 1.00 27.92 496 LEU A C 1
ATOM 3902 O O . LEU A 1 496 ? -55.891 -9.436 -24.684 1.00 27.92 496 LEU A O 1
ATOM 3906 N N . THR A 1 497 ? -54.072 -8.228 -25.297 1.00 25.48 497 THR A N 1
ATOM 3907 C CA . THR A 1 497 ? -53.906 -8.409 -26.766 1.00 25.48 497 THR A CA 1
ATOM 3908 C C . THR A 1 497 ? -52.916 -7.314 -27.204 1.00 25.48 497 THR A C 1
ATOM 3910 O O . THR A 1 497 ? -53.060 -6.189 -26.748 1.00 25.48 497 THR A O 1
ATOM 3913 N N . GLY A 1 498 ? -51.864 -7.493 -28.000 1.00 24.19 498 GLY A N 1
ATOM 3914 C CA . GLY A 1 498 ? -51.612 -8.430 -29.087 1.00 24.19 498 GLY A CA 1
ATOM 3915 C C . GLY A 1 498 ? -51.305 -7.619 -30.361 1.00 24.19 498 GLY A C 1
ATOM 3916 O O . GLY A 1 498 ? -52.074 -6.722 -30.681 1.00 24.19 498 GLY A O 1
ATOM 3917 N N . LEU A 1 499 ? -50.237 -8.018 -31.068 1.00 25.19 499 LEU A N 1
ATOM 3918 C CA . LEU A 1 499 ? -49.900 -7.774 -32.489 1.00 25.19 499 LEU A CA 1
ATOM 3919 C C . LEU A 1 499 ? -48.968 -6.604 -32.876 1.00 25.19 499 LEU A C 1
ATOM 3921 O O . LEU A 1 499 ? -49.256 -5.444 -32.610 1.00 25.19 499 LEU A O 1
ATOM 3925 N N . ASP A 1 500 ? -47.885 -7.025 -33.558 1.00 24.03 500 ASP A N 1
ATOM 3926 C CA . ASP A 1 500 ? -47.284 -6.540 -34.820 1.00 24.03 500 ASP A CA 1
ATOM 3927 C C . ASP A 1 500 ? -46.925 -5.045 -34.955 1.00 24.03 500 ASP A C 1
ATOM 3929 O O . ASP A 1 500 ? -47.664 -4.162 -34.559 1.00 24.03 500 ASP A O 1
ATOM 3933 N N . GLY A 1 501 ? -45.818 -4.608 -35.554 1.00 23.98 501 GLY A N 1
ATOM 3934 C CA . GLY A 1 501 ? -44.876 -5.204 -36.495 1.00 23.98 501 GLY A CA 1
ATOM 3935 C C . GLY A 1 501 ? -44.368 -4.074 -37.412 1.00 23.98 501 GLY A C 1
ATOM 3936 O O . GLY A 1 501 ? -45.159 -3.254 -37.866 1.00 23.98 501 GLY A O 1
ATOM 3937 N N . GLY A 1 502 ? -43.056 -4.031 -37.690 1.00 23.97 502 GLY A N 1
ATOM 3938 C CA . GLY A 1 502 ? -42.422 -3.112 -38.656 1.00 23.97 502 GLY A CA 1
ATOM 3939 C C . GLY A 1 502 ? -42.157 -1.692 -38.115 1.00 23.97 502 GLY A C 1
ATOM 3940 O O . GLY A 1 502 ? -42.808 -1.235 -37.193 1.00 23.97 502 GLY A O 1
ATOM 3941 N N . VAL A 1 503 ? -41.192 -0.907 -38.588 1.00 27.47 503 VAL A N 1
ATOM 3942 C CA . VAL A 1 503 ? -40.384 -0.922 -39.810 1.00 27.47 503 VAL A CA 1
ATOM 3943 C C . VAL A 1 503 ? -39.084 -0.158 -39.508 1.00 27.47 503 VAL A C 1
ATOM 3945 O O . VAL A 1 503 ? -39.069 0.810 -38.753 1.00 27.47 503 VAL A O 1
ATOM 3948 N N . PHE A 1 504 ? -37.991 -0.621 -40.111 1.00 28.22 504 PHE A N 1
ATOM 3949 C CA . PHE A 1 504 ? -36.675 0.014 -40.156 1.00 28.22 504 PHE A CA 1
ATOM 3950 C C . PHE A 1 504 ? -36.734 1.417 -40.780 1.00 28.22 504 PHE A C 1
ATOM 3952 O O . PHE A 1 504 ? -37.137 1.545 -41.934 1.00 28.22 504 PHE A O 1
ATOM 3959 N N . GLU A 1 505 ? -36.191 2.432 -40.103 1.00 27.16 505 GLU A N 1
ATOM 3960 C CA . GLU A 1 505 ? -35.891 3.722 -40.730 1.00 27.16 505 GLU A CA 1
ATOM 3961 C C . GLU A 1 505 ? -34.393 4.043 -40.611 1.00 27.16 505 GLU A C 1
ATOM 3963 O O . GLU A 1 505 ? -33.852 4.329 -39.542 1.00 27.16 505 GLU A O 1
ATOM 3968 N N . LYS A 1 506 ? -33.705 3.937 -41.754 1.00 28.89 506 LYS A N 1
ATOM 3969 C CA . LYS A 1 506 ? -32.327 4.387 -41.972 1.00 28.89 506 LYS A CA 1
ATOM 3970 C C . LYS A 1 506 ? -32.316 5.914 -42.041 1.00 28.89 506 LYS A C 1
ATOM 3972 O O . LYS A 1 506 ? -32.954 6.482 -42.923 1.00 28.89 506 LYS A O 1
ATOM 3977 N N . LYS A 1 507 ? -31.512 6.576 -41.205 1.00 30.31 507 LYS A N 1
ATOM 3978 C CA . LYS A 1 507 ? -31.121 7.977 -41.424 1.00 30.31 507 LYS A CA 1
ATOM 3979 C C . LYS A 1 507 ? -29.714 8.049 -42.013 1.00 30.31 507 LYS A C 1
ATOM 3981 O O . LYS A 1 507 ? -28.736 7.672 -41.375 1.00 30.31 507 LYS A O 1
ATOM 3986 N N . ASN A 1 508 ? -29.663 8.532 -43.253 1.00 27.34 508 ASN A N 1
ATOM 3987 C CA . ASN A 1 508 ? -28.469 8.962 -43.970 1.00 27.34 508 ASN A CA 1
ATOM 3988 C C . ASN A 1 508 ? -27.897 10.243 -43.340 1.00 27.34 508 ASN A C 1
ATOM 3990 O O . ASN A 1 508 ? -28.648 11.176 -43.063 1.00 27.34 508 ASN A O 1
ATOM 3994 N N . PHE A 1 509 ? -26.570 10.316 -43.216 1.00 28.72 509 PHE A N 1
ATOM 3995 C CA . PHE A 1 509 ? -25.810 11.563 -43.081 1.00 28.72 509 PHE A CA 1
ATOM 3996 C C . PHE A 1 509 ? -24.835 11.677 -44.267 1.00 28.72 509 PHE A C 1
ATOM 3998 O O . PHE A 1 509 ? -24.207 10.672 -44.612 1.00 28.72 509 PHE A O 1
ATOM 4005 N N . PRO A 1 510 ? -24.700 12.852 -44.909 1.00 36.59 510 PRO A N 1
ATOM 4006 C CA . PRO A 1 510 ? -23.804 13.046 -46.043 1.00 36.59 510 PRO A CA 1
ATOM 4007 C C . PRO A 1 510 ? -22.445 13.633 -45.627 1.00 36.59 510 PRO A C 1
ATOM 4009 O O . PRO A 1 510 ? -22.348 14.366 -44.646 1.00 36.59 510 PRO A O 1
ATOM 4012 N N . GLY A 1 511 ? -21.436 13.409 -46.476 1.00 27.86 511 GLY A N 1
ATOM 4013 C CA . GLY A 1 511 ? -20.410 14.421 -46.755 1.00 27.86 511 GLY A CA 1
ATOM 4014 C C . GLY A 1 511 ? -18.983 14.111 -46.308 1.00 27.86 511 GLY A C 1
ATOM 4015 O O . GLY A 1 511 ? -18.539 14.574 -45.265 1.00 27.86 511 GLY A O 1
ATOM 4016 N N . MET A 1 512 ? -18.237 13.405 -47.163 1.00 28.03 512 MET A N 1
ATOM 4017 C CA . MET A 1 512 ? -16.770 13.385 -47.178 1.00 28.03 512 MET A CA 1
ATOM 4018 C C . MET A 1 512 ? -16.196 14.773 -47.507 1.00 28.03 512 MET A C 1
ATOM 4020 O O . MET A 1 512 ? -16.615 15.402 -48.477 1.00 28.03 512 MET A O 1
ATOM 4024 N N . GLY A 1 513 ? -15.162 15.179 -46.768 1.00 26.45 513 GLY A N 1
ATOM 4025 C CA . GLY A 1 513 ? -14.234 16.250 -47.128 1.00 26.45 513 GLY A CA 1
ATOM 4026 C C . GLY A 1 513 ? -12.803 15.806 -46.827 1.00 26.45 513 GLY A C 1
ATOM 4027 O O . GLY A 1 513 ? -12.441 15.605 -45.673 1.00 26.45 513 GLY A O 1
ATOM 4028 N N . VAL A 1 514 ? -12.022 15.601 -47.886 1.00 31.77 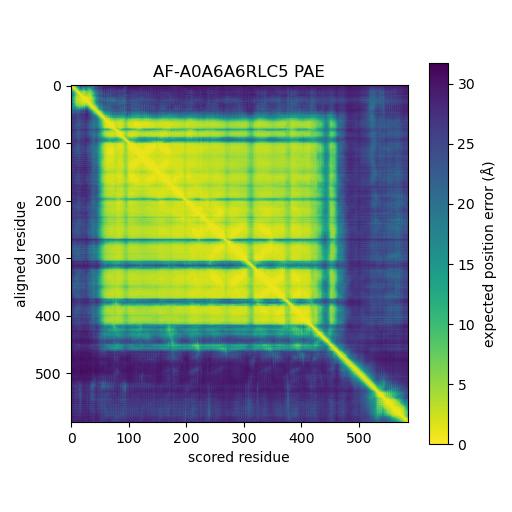514 VAL A N 1
ATOM 4029 C CA . VAL A 1 514 ? -10.611 15.193 -47.891 1.00 31.77 514 VAL A CA 1
ATOM 4030 C C . VAL A 1 514 ? -9.720 16.428 -47.731 1.00 31.77 514 VAL A C 1
ATOM 4032 O O . VAL A 1 514 ? -9.805 17.322 -48.560 1.00 31.77 514 VAL A O 1
ATOM 4035 N N . LEU A 1 515 ? -8.842 16.443 -46.724 1.00 29.42 515 LEU A N 1
ATOM 4036 C CA . LEU A 1 515 ? -7.634 17.280 -46.564 1.00 29.42 515 LEU A CA 1
ATOM 4037 C C . LEU A 1 515 ? -6.758 16.488 -45.572 1.00 29.42 515 LEU A C 1
ATOM 4039 O O . LEU A 1 515 ? -7.247 16.084 -44.527 1.00 29.42 515 LEU A O 1
ATOM 4043 N N . GLY A 1 516 ? -5.531 16.069 -45.855 1.00 26.50 516 GLY A N 1
ATOM 4044 C CA . GLY A 1 516 ? -4.387 16.847 -46.309 1.00 26.50 516 GLY A CA 1
ATOM 4045 C C . GLY A 1 516 ? -3.246 16.492 -45.348 1.00 26.50 516 GLY A C 1
ATOM 4046 O O . GLY A 1 516 ? -3.276 16.852 -44.177 1.00 26.50 516 GLY A O 1
ATOM 4047 N N . SER A 1 517 ? -2.297 15.694 -45.825 1.00 29.70 517 SER A N 1
ATOM 4048 C CA . SER A 1 517 ? -1.135 15.173 -45.098 1.00 29.70 517 SER A CA 1
ATOM 4049 C C . SER A 1 517 ? -0.227 16.278 -44.539 1.00 29.70 517 SER A C 1
ATOM 4051 O O . SER A 1 517 ? 0.216 17.143 -45.296 1.00 29.70 517 SER A O 1
ATOM 4053 N N . LEU A 1 518 ? 0.121 16.195 -43.251 1.00 29.44 518 LEU A N 1
ATOM 4054 C CA . LEU A 1 518 ? 1.174 16.980 -42.592 1.00 29.44 518 LEU A CA 1
ATOM 4055 C C . LEU A 1 518 ? 2.378 16.070 -42.273 1.00 29.44 518 LEU A C 1
ATOM 4057 O O . LEU A 1 518 ? 2.162 14.938 -41.841 1.00 29.44 518 LEU A O 1
ATOM 4061 N N . PRO A 1 519 ? 3.631 16.525 -42.467 1.00 33.34 519 PRO A N 1
ATOM 4062 C CA . PRO A 1 519 ? 4.812 15.719 -42.180 1.00 33.34 519 PRO A CA 1
ATOM 4063 C C . PRO A 1 519 ? 5.256 15.846 -40.716 1.00 33.34 519 PRO A C 1
ATOM 4065 O O . PRO A 1 519 ? 5.476 16.946 -40.206 1.00 33.34 519 PRO A O 1
ATOM 4068 N N . GLU A 1 520 ? 5.465 14.701 -40.068 1.00 28.38 520 GLU A N 1
ATOM 4069 C CA . GLU A 1 520 ? 6.164 14.583 -38.789 1.00 28.38 520 GLU A CA 1
ATOM 4070 C C . GLU A 1 520 ? 7.659 14.912 -38.955 1.00 28.38 520 GLU A C 1
ATOM 4072 O O . GLU A 1 520 ? 8.367 14.332 -39.780 1.00 28.38 520 GLU A O 1
ATOM 4077 N N . ARG A 1 521 ? 8.168 15.833 -38.130 1.00 28.75 521 ARG A N 1
ATOM 4078 C CA . ARG A 1 521 ? 9.600 15.977 -37.839 1.00 28.75 521 ARG A CA 1
ATOM 4079 C C . ARG A 1 521 ? 9.793 15.886 -36.332 1.00 28.75 521 ARG A C 1
ATOM 4081 O O . ARG A 1 521 ? 9.583 16.865 -35.624 1.00 28.75 521 ARG A O 1
ATOM 4088 N N . VAL A 1 522 ? 10.243 14.727 -35.863 1.00 28.59 522 VAL A N 1
ATOM 4089 C CA . VAL A 1 522 ? 10.802 14.552 -34.519 1.00 28.59 522 VAL A CA 1
ATOM 4090 C C . VAL A 1 522 ? 12.311 14.385 -34.675 1.00 28.59 522 VAL A C 1
ATOM 4092 O O . VAL A 1 522 ? 12.784 13.402 -35.239 1.00 28.59 522 VAL A O 1
ATOM 4095 N N . GLY A 1 523 ? 13.074 15.385 -34.230 1.00 29.28 523 GLY A N 1
ATOM 4096 C CA . GLY A 1 523 ? 14.529 15.308 -34.123 1.00 29.28 523 GLY A CA 1
ATOM 4097 C C . GLY A 1 523 ? 14.933 14.852 -32.723 1.00 29.28 523 GLY A C 1
ATOM 4098 O O . GLY A 1 523 ? 14.489 15.440 -31.739 1.00 29.28 523 GLY A O 1
ATOM 4099 N N . LYS A 1 524 ? 15.780 13.821 -32.641 1.00 28.11 524 LYS A N 1
ATOM 4100 C CA . LYS A 1 524 ? 16.471 13.407 -31.411 1.00 28.11 524 LYS A CA 1
ATOM 4101 C C . LYS A 1 524 ? 17.495 14.475 -30.997 1.00 28.11 524 LYS A C 1
ATOM 4103 O O . LYS A 1 524 ? 18.240 14.962 -31.845 1.00 28.11 524 LYS A O 1
ATOM 4108 N N . PHE A 1 525 ? 17.555 14.791 -29.705 1.00 26.89 525 PHE A N 1
ATOM 4109 C CA . PHE A 1 525 ? 18.631 15.562 -29.077 1.00 26.89 525 PHE A CA 1
ATOM 4110 C C . PHE A 1 525 ? 19.308 14.675 -28.029 1.00 26.89 525 PHE A C 1
ATOM 4112 O O . PHE A 1 525 ? 18.665 14.279 -27.062 1.00 26.89 525 PHE A O 1
ATOM 4119 N N . GLU A 1 526 ? 20.596 14.395 -28.213 1.00 29.81 526 GLU A N 1
ATOM 4120 C CA . GLU A 1 526 ? 21.474 13.852 -27.175 1.00 29.81 526 GLU A CA 1
ATOM 4121 C C . GLU A 1 526 ? 22.589 14.865 -26.879 1.00 29.81 526 GLU A C 1
ATOM 4123 O O . GLU A 1 526 ? 23.245 15.361 -27.795 1.00 29.81 526 GLU A O 1
ATOM 4128 N N . GLY A 1 527 ? 22.761 15.154 -25.583 1.00 31.61 527 GLY A N 1
ATOM 4129 C CA . GLY A 1 527 ? 24.003 15.578 -24.928 1.00 31.61 527 GLY A CA 1
ATOM 4130 C C . GLY A 1 527 ? 24.487 17.015 -25.126 1.00 31.61 527 GLY A C 1
ATOM 4131 O O . GLY A 1 527 ? 25.194 17.273 -26.085 1.00 31.61 527 GLY A O 1
ATOM 4132 N N . PHE A 1 528 ? 24.236 17.906 -24.152 1.00 30.25 528 PHE A N 1
ATOM 4133 C CA . PHE A 1 528 ? 25.163 18.983 -23.748 1.00 30.25 528 PHE A CA 1
ATOM 4134 C C . PHE A 1 528 ? 24.808 19.486 -22.336 1.00 30.25 528 PHE A C 1
ATOM 4136 O O . PHE A 1 528 ? 23.862 20.253 -22.154 1.00 30.25 528 PHE A O 1
ATOM 4143 N N . GLU A 1 529 ? 25.585 19.068 -21.336 1.00 33.12 529 GLU A N 1
ATOM 4144 C CA . GLU A 1 529 ? 25.574 19.648 -19.990 1.00 33.12 529 GLU A CA 1
ATOM 4145 C C . GLU A 1 529 ? 26.453 20.910 -19.936 1.00 33.12 529 GLU A C 1
ATOM 4147 O O . GLU A 1 529 ? 27.546 20.949 -20.501 1.00 33.12 529 GLU A O 1
ATOM 4152 N N . GLY A 1 530 ? 25.978 21.941 -19.225 1.00 40.16 530 GLY A N 1
ATOM 4153 C CA . GLY A 1 530 ? 26.801 23.069 -18.765 1.00 40.16 530 GLY A CA 1
ATOM 4154 C C . GLY A 1 530 ? 26.636 24.395 -19.522 1.00 40.16 530 GLY A C 1
ATOM 4155 O O . GLY A 1 530 ? 27.436 24.713 -20.399 1.00 40.16 530 GLY A O 1
ATOM 4156 N N . ALA A 1 531 ? 25.619 25.183 -19.128 1.00 38.72 531 ALA A N 1
ATOM 4157 C CA . ALA A 1 531 ? 25.495 26.663 -19.169 1.00 38.72 531 ALA A CA 1
ATOM 4158 C C . ALA A 1 531 ? 24.034 27.091 -19.446 1.00 38.72 531 ALA A C 1
ATOM 4160 O O . ALA A 1 531 ? 23.707 27.617 -20.515 1.00 38.72 531 ALA A O 1
ATOM 4161 N N . GLY A 1 532 ? 23.138 26.826 -18.489 1.00 42.59 532 GLY A N 1
ATOM 4162 C CA . GLY A 1 532 ? 21.706 27.125 -18.584 1.00 42.59 532 GLY A CA 1
ATOM 4163 C C . GLY A 1 532 ? 21.384 28.536 -18.096 1.00 42.59 532 GLY A C 1
ATOM 4164 O O . GLY A 1 532 ? 21.610 28.855 -16.941 1.00 42.59 532 GLY A O 1
ATOM 4165 N N . GLY A 1 533 ? 20.887 29.388 -18.988 1.00 41.41 533 GLY A N 1
ATOM 4166 C CA . GLY A 1 533 ? 20.409 30.734 -18.663 1.00 41.41 533 GLY A CA 1
ATOM 4167 C C . GLY A 1 533 ? 20.461 31.617 -19.903 1.00 41.41 533 GLY A C 1
ATOM 4168 O O . GLY A 1 533 ? 19.498 31.721 -20.660 1.00 41.41 533 GLY A O 1
ATOM 4169 N N . ILE A 1 534 ? 21.647 32.140 -20.215 1.00 44.72 534 ILE A N 1
ATOM 4170 C CA . ILE A 1 534 ? 21.847 33.105 -21.312 1.00 44.72 534 ILE A CA 1
ATOM 4171 C C . ILE A 1 534 ? 21.603 32.483 -22.705 1.00 44.72 534 ILE A C 1
ATOM 4173 O O . ILE A 1 534 ? 21.086 33.144 -23.608 1.00 44.72 534 ILE A O 1
ATOM 4177 N N . ARG A 1 535 ? 21.901 31.188 -22.897 1.00 46.78 535 ARG A N 1
ATOM 4178 C CA . ARG A 1 535 ? 21.739 30.513 -24.204 1.00 46.78 535 ARG A CA 1
ATOM 4179 C C . ARG A 1 535 ? 20.299 30.077 -24.501 1.00 46.78 535 ARG A C 1
ATOM 4181 O O . ARG A 1 535 ? 19.935 29.954 -25.670 1.00 46.78 535 ARG A O 1
ATOM 4188 N N . ARG A 1 536 ? 19.460 29.909 -23.469 1.00 45.72 536 ARG A N 1
ATOM 4189 C CA . ARG A 1 536 ? 18.042 29.523 -23.607 1.00 45.72 536 ARG A CA 1
ATOM 4190 C C . ARG A 1 536 ? 17.225 30.677 -24.204 1.00 45.72 536 ARG A C 1
ATOM 4192 O O . ARG A 1 536 ? 16.462 30.466 -25.142 1.00 45.72 536 ARG A O 1
ATOM 4199 N N . ALA A 1 537 ? 17.507 31.911 -23.776 1.00 42.88 537 ALA A N 1
ATOM 4200 C CA . ALA A 1 537 ? 16.915 33.125 -24.341 1.00 42.88 537 ALA A CA 1
ATOM 4201 C C . ALA A 1 537 ? 17.317 33.370 -25.814 1.00 42.88 537 ALA A C 1
ATOM 4203 O O . ALA A 1 537 ? 16.483 33.771 -26.628 1.00 42.88 537 ALA A O 1
ATOM 4204 N N . GLN A 1 538 ? 18.568 33.070 -26.189 1.00 44.66 538 GLN A N 1
ATOM 4205 C CA . GLN A 1 538 ? 19.039 33.186 -27.579 1.00 44.66 538 GLN A CA 1
ATOM 4206 C C . GLN A 1 538 ? 18.466 32.100 -28.505 1.00 44.66 538 GLN A C 1
ATOM 4208 O O . GLN A 1 538 ? 18.201 32.373 -29.677 1.00 44.66 538 GLN A O 1
ATOM 4213 N N . ALA A 1 539 ? 18.216 30.889 -27.996 1.00 43.34 539 ALA A N 1
ATOM 4214 C CA . ALA A 1 539 ? 17.514 29.847 -28.747 1.00 43.34 539 ALA A CA 1
ATOM 4215 C C . ALA A 1 539 ? 16.045 30.233 -29.015 1.00 43.34 539 ALA A C 1
ATOM 4217 O O . ALA A 1 539 ? 15.552 30.053 -30.126 1.00 43.34 539 ALA A O 1
ATOM 4218 N N . MET A 1 540 ? 15.364 30.860 -28.051 1.00 46.91 540 MET A N 1
ATOM 4219 C CA . MET A 1 540 ? 13.960 31.279 -28.183 1.00 46.91 540 MET A CA 1
ATOM 4220 C C . MET A 1 540 ? 13.733 32.397 -29.215 1.00 46.91 540 MET A C 1
ATOM 4222 O O . MET A 1 540 ? 12.685 32.422 -29.860 1.00 46.91 540 MET A O 1
ATOM 4226 N N . GLN A 1 541 ? 14.717 33.280 -29.439 1.00 45.53 541 GLN A N 1
ATOM 4227 C CA . GLN A 1 541 ? 14.667 34.272 -30.527 1.00 45.53 541 GLN A CA 1
ATOM 4228 C C . GLN A 1 541 ? 14.752 33.638 -31.924 1.00 45.53 541 GLN A C 1
ATOM 4230 O O . GLN A 1 541 ? 14.236 34.209 -32.881 1.00 45.53 541 GLN A O 1
ATOM 4235 N N . ARG A 1 542 ? 15.372 32.459 -32.054 1.00 44.03 542 ARG A N 1
ATOM 4236 C CA . ARG A 1 542 ? 15.569 31.777 -33.342 1.00 44.03 542 ARG A CA 1
ATOM 4237 C C . ARG A 1 542 ? 14.379 30.935 -33.804 1.00 44.03 542 ARG A C 1
ATOM 4239 O O . ARG A 1 542 ? 14.292 30.665 -34.996 1.00 44.03 542 ARG A O 1
ATOM 4246 N N . PHE A 1 543 ? 13.479 30.541 -32.902 1.00 50.75 543 PHE A N 1
ATOM 4247 C CA . PHE A 1 543 ? 12.404 29.580 -33.202 1.00 50.75 543 PHE A CA 1
ATOM 4248 C C . PHE A 1 543 ? 10.980 30.146 -33.101 1.00 50.75 543 PHE A C 1
ATOM 4250 O O . PHE A 1 543 ? 10.024 29.381 -33.076 1.00 50.75 543 PHE A O 1
ATOM 4257 N N . GLY A 1 544 ? 10.812 31.474 -33.077 1.00 53.53 544 GLY A N 1
ATOM 4258 C CA . GLY A 1 544 ? 9.486 32.089 -33.221 1.00 53.53 544 GLY A CA 1
ATOM 4259 C C . GLY A 1 544 ? 8.500 31.751 -32.097 1.00 53.53 544 GLY A C 1
ATOM 4260 O O . GLY A 1 544 ? 7.308 31.624 -32.351 1.00 53.53 544 GLY A O 1
ATOM 4261 N N . VAL A 1 545 ? 8.978 31.603 -30.857 1.00 56.69 545 VAL A N 1
ATOM 4262 C CA . VAL A 1 545 ? 8.104 31.326 -29.702 1.00 56.69 545 VAL A CA 1
ATOM 4263 C C . VAL A 1 545 ? 7.183 32.534 -29.442 1.00 56.69 545 VAL A C 1
ATOM 4265 O O . VAL A 1 545 ? 7.723 33.650 -29.372 1.00 56.69 545 VAL A O 1
ATOM 4268 N N . PRO A 1 546 ? 5.856 32.344 -29.282 1.00 67.06 546 PRO A N 1
ATOM 4269 C CA . PRO A 1 546 ? 4.900 33.414 -28.986 1.00 67.06 546 PRO A CA 1
ATOM 4270 C C . PRO A 1 546 ? 5.264 34.235 -27.733 1.00 67.06 546 PRO A C 1
ATOM 4272 O O . PRO A 1 546 ? 5.846 33.676 -26.795 1.00 67.06 546 PRO A O 1
ATOM 4275 N N . PRO A 1 547 ? 4.955 35.546 -27.694 1.00 57.38 547 PRO A N 1
ATOM 4276 C CA . PRO A 1 547 ? 5.335 36.439 -26.595 1.00 57.38 547 PRO A CA 1
ATOM 4277 C C . PRO A 1 547 ? 4.827 35.980 -25.223 1.00 57.38 547 PRO A C 1
ATOM 4279 O O . PRO A 1 547 ? 5.568 36.065 -24.249 1.00 57.38 547 PRO A O 1
ATOM 4282 N N . GLU A 1 548 ? 3.626 35.400 -25.150 1.00 58.59 548 GLU A N 1
ATOM 4283 C CA . GLU A 1 548 ? 3.002 34.998 -23.882 1.00 58.59 548 GLU A CA 1
ATOM 4284 C C . GLU A 1 548 ? 3.747 33.837 -23.201 1.00 58.59 548 GLU A C 1
ATOM 4286 O O . GLU A 1 548 ? 3.792 33.741 -21.975 1.00 58.59 548 GLU A O 1
ATOM 4291 N N . ILE A 1 549 ? 4.380 32.964 -23.993 1.00 50.69 549 ILE A N 1
ATOM 4292 C CA . ILE A 1 549 ? 5.193 31.847 -23.487 1.00 50.69 549 ILE A CA 1
ATOM 4293 C C . ILE A 1 549 ? 6.564 32.349 -23.011 1.00 50.69 549 ILE A C 1
ATOM 4295 O O . ILE A 1 549 ? 7.141 31.783 -22.085 1.00 50.69 549 ILE A O 1
ATOM 4299 N N . ARG A 1 550 ? 7.087 33.434 -23.598 1.00 60.34 550 ARG A N 1
ATOM 4300 C CA . ARG A 1 550 ? 8.346 34.045 -23.139 1.00 60.34 550 ARG A CA 1
ATOM 4301 C C . ARG A 1 550 ? 8.186 34.743 -21.795 1.00 60.34 550 ARG A C 1
ATOM 4303 O O . ARG A 1 550 ? 9.115 34.675 -20.996 1.00 60.34 550 ARG A O 1
ATOM 4310 N N . GLU A 1 551 ? 7.044 35.390 -21.568 1.00 59.81 551 GLU A N 1
ATOM 4311 C CA . GLU A 1 551 ? 6.743 36.066 -20.303 1.00 59.81 551 GLU A CA 1
ATOM 4312 C C . GLU A 1 551 ? 6.653 35.042 -19.161 1.00 59.81 551 GLU A C 1
ATOM 4314 O O . GLU A 1 551 ? 7.399 35.145 -18.191 1.00 59.81 551 GLU A O 1
ATOM 4319 N N . ARG A 1 552 ? 5.881 33.958 -19.348 1.00 51.28 552 ARG A N 1
ATOM 4320 C CA . ARG A 1 552 ? 5.764 32.873 -18.351 1.00 51.28 552 ARG A CA 1
ATOM 4321 C C . ARG A 1 552 ? 7.092 32.207 -18.013 1.00 51.28 552 ARG A C 1
ATOM 4323 O O . ARG A 1 552 ? 7.380 31.955 -16.851 1.00 51.28 552 ARG A O 1
ATOM 4330 N N . LEU A 1 553 ? 7.926 31.940 -19.017 1.00 50.53 553 LEU A N 1
ATOM 4331 C CA . LEU A 1 553 ? 9.222 31.305 -18.777 1.00 50.53 553 LEU 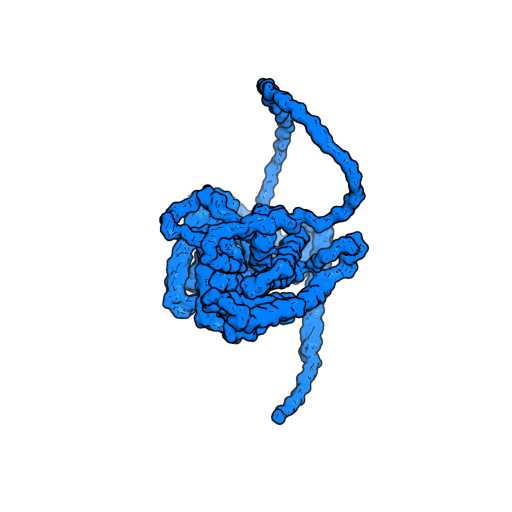A CA 1
ATOM 4332 C C . LEU A 1 553 ? 10.209 32.252 -18.075 1.00 50.53 553 LEU A C 1
ATOM 4334 O O . LEU A 1 553 ? 11.059 31.781 -17.323 1.00 50.53 553 LEU A O 1
ATOM 4338 N N . ARG A 1 554 ? 10.108 33.578 -18.269 1.00 64.94 554 ARG A N 1
ATOM 4339 C CA . ARG A 1 554 ? 10.881 34.547 -17.468 1.00 64.94 554 ARG A CA 1
ATOM 4340 C C . ARG A 1 554 ? 10.432 34.568 -16.015 1.00 64.94 554 ARG A C 1
ATOM 4342 O O . ARG A 1 554 ? 11.290 34.595 -15.141 1.00 64.94 554 ARG A O 1
ATOM 4349 N N . GLU A 1 555 ? 9.126 34.541 -15.772 1.00 67.94 555 GLU A N 1
ATOM 4350 C CA . GLU A 1 555 ? 8.564 34.487 -14.419 1.00 67.94 555 GLU A CA 1
ATOM 4351 C C . GLU A 1 555 ? 9.023 33.220 -13.679 1.00 67.94 555 GLU A C 1
ATOM 4353 O O . GLU A 1 555 ? 9.473 33.312 -12.539 1.00 67.94 555 GLU A O 1
ATOM 4358 N N . GLU A 1 556 ? 9.037 32.064 -14.354 1.00 55.44 556 GLU A N 1
ATOM 4359 C CA . GLU A 1 556 ? 9.566 30.808 -13.800 1.00 55.44 556 GLU A CA 1
ATOM 4360 C C . GLU A 1 556 ? 11.070 30.888 -13.487 1.00 55.44 556 GLU A C 1
ATOM 4362 O O . GLU A 1 556 ? 11.498 30.468 -12.415 1.00 55.44 556 GLU A O 1
ATOM 4367 N N . THR A 1 557 ? 11.876 31.489 -14.374 1.00 72.06 557 THR A N 1
ATOM 4368 C CA . THR A 1 557 ? 13.333 31.596 -14.150 1.00 72.06 557 THR A CA 1
ATOM 4369 C C . THR A 1 557 ? 13.661 32.538 -12.982 1.00 72.06 557 THR A C 1
ATOM 4371 O O . THR A 1 557 ? 14.559 32.258 -12.191 1.00 72.06 557 THR A O 1
ATOM 4374 N N . ASN A 1 558 ? 12.913 33.639 -12.845 1.00 68.69 558 ASN A N 1
ATOM 4375 C CA . ASN A 1 558 ? 13.073 34.578 -11.733 1.00 68.69 558 ASN A CA 1
ATOM 4376 C C . ASN A 1 558 ? 12.622 33.956 -10.399 1.00 68.69 558 ASN A C 1
ATOM 4378 O O . ASN A 1 558 ? 13.275 34.161 -9.379 1.00 68.69 558 ASN A O 1
ATOM 4382 N N . SER A 1 559 ? 11.556 33.147 -10.412 1.00 64.56 559 SER A N 1
ATOM 4383 C CA . SER A 1 559 ? 11.086 32.411 -9.231 1.00 64.56 559 SER A CA 1
ATOM 4384 C C . SER A 1 559 ? 12.105 31.368 -8.747 1.00 64.56 559 SER A C 1
ATOM 4386 O O . SER A 1 559 ? 12.330 31.234 -7.542 1.00 64.56 559 SER A O 1
ATOM 4388 N N . GLU A 1 560 ? 12.784 30.673 -9.668 1.00 56.88 560 GLU A N 1
ATOM 4389 C CA . GLU A 1 560 ? 13.863 29.733 -9.333 1.00 56.88 560 GLU A CA 1
ATOM 4390 C C . GLU A 1 560 ? 15.089 30.442 -8.725 1.00 56.88 560 GLU A C 1
ATOM 4392 O O . GLU A 1 560 ? 15.656 29.956 -7.741 1.00 56.88 560 GLU A O 1
ATOM 4397 N N . GLU A 1 561 ? 15.482 31.611 -9.250 1.00 73.31 561 GLU A N 1
ATOM 4398 C CA . GLU A 1 561 ? 16.575 32.414 -8.678 1.00 73.31 561 GLU A CA 1
ATOM 4399 C C . GLU A 1 561 ? 16.231 32.976 -7.290 1.00 73.31 561 GLU A C 1
ATOM 4401 O O . GLU A 1 561 ? 17.078 32.932 -6.390 1.00 73.31 561 GLU A O 1
ATOM 4406 N N . GLU A 1 562 ? 14.996 33.439 -7.075 1.00 69.81 562 GLU A N 1
ATOM 4407 C CA . GLU A 1 562 ? 14.526 33.906 -5.765 1.00 69.81 562 GLU A CA 1
ATOM 4408 C C . GLU A 1 562 ? 14.490 32.770 -4.734 1.00 69.81 562 GLU A C 1
ATOM 4410 O O . GLU A 1 562 ? 14.988 32.937 -3.617 1.00 69.81 562 GLU A O 1
ATOM 4415 N N . SER A 1 563 ? 14.013 31.580 -5.115 1.00 51.78 563 SER A N 1
ATOM 4416 C CA . SER A 1 563 ? 14.012 30.394 -4.247 1.00 51.78 563 SER A CA 1
ATOM 4417 C C . SER A 1 563 ? 15.434 29.942 -3.880 1.00 51.78 563 SER A C 1
ATOM 4419 O O . SER A 1 563 ? 15.721 29.644 -2.716 1.00 51.78 563 SER A O 1
ATOM 4421 N N . ALA A 1 564 ? 16.363 29.947 -4.843 1.00 59.19 564 ALA A N 1
ATOM 4422 C CA . ALA A 1 564 ? 17.768 29.605 -4.607 1.00 59.19 564 ALA A CA 1
ATOM 4423 C C . ALA A 1 564 ? 18.516 30.669 -3.776 1.00 59.19 564 ALA A C 1
ATOM 4425 O O . ALA A 1 564 ? 19.507 30.362 -3.102 1.00 59.19 564 ALA A O 1
ATOM 4426 N N . SER A 1 565 ? 18.076 31.928 -3.829 1.00 69.81 565 SER A N 1
ATOM 4427 C CA . SER A 1 565 ? 18.568 33.006 -2.965 1.00 69.81 565 SER A CA 1
ATOM 4428 C C . SER A 1 565 ? 18.071 32.829 -1.526 1.00 69.81 565 SER A C 1
ATOM 4430 O O . SER A 1 565 ? 18.872 32.855 -0.588 1.00 69.81 565 SER A O 1
ATOM 4432 N N . LEU A 1 566 ? 16.779 32.526 -1.351 1.00 54.06 566 LEU A N 1
ATOM 4433 C CA . LEU A 1 566 ? 16.153 32.299 -0.047 1.00 54.06 566 LEU A CA 1
ATOM 4434 C C . LEU A 1 566 ? 16.763 31.087 0.679 1.00 54.06 566 LEU A C 1
ATOM 4436 O O . LEU A 1 566 ? 17.086 31.172 1.864 1.00 54.06 566 LEU A O 1
ATOM 4440 N N . GLN A 1 567 ? 17.017 29.985 -0.037 1.00 50.06 567 GLN A N 1
ATOM 4441 C CA . GLN A 1 567 ? 17.710 28.814 0.517 1.00 50.06 567 GLN A CA 1
ATOM 4442 C C . GLN A 1 567 ? 19.127 29.144 1.001 1.00 50.06 567 GLN A C 1
ATOM 4444 O O . GLN A 1 567 ? 19.518 28.718 2.089 1.00 50.06 567 GLN A O 1
ATOM 4449 N N . ARG A 1 568 ? 19.883 29.955 0.249 1.00 70.25 568 ARG A N 1
ATOM 4450 C CA . ARG A 1 568 ? 21.215 30.413 0.675 1.00 70.25 568 ARG A CA 1
ATOM 4451 C C . ARG A 1 568 ? 21.140 31.301 1.916 1.00 70.25 568 ARG A C 1
ATOM 4453 O O . ARG A 1 568 ? 21.973 31.166 2.813 1.00 70.25 568 ARG A O 1
ATOM 4460 N N . GLN A 1 569 ? 20.127 32.158 2.012 1.00 62.56 569 GLN A N 1
ATOM 4461 C CA . GLN A 1 569 ? 19.903 33.004 3.185 1.00 62.56 569 GLN A CA 1
ATOM 4462 C C . GLN A 1 569 ? 19.584 32.180 4.444 1.00 62.56 569 GLN A C 1
ATOM 4464 O O . GLN A 1 569 ? 20.178 32.414 5.498 1.00 62.56 569 GLN A O 1
ATOM 4469 N N . ILE A 1 570 ? 18.728 31.161 4.318 1.00 56.34 570 ILE A N 1
ATOM 4470 C CA . ILE A 1 570 ? 18.380 30.235 5.408 1.00 56.34 570 ILE A CA 1
ATOM 4471 C C . ILE A 1 570 ? 19.616 29.459 5.874 1.00 56.34 570 ILE A C 1
ATOM 4473 O O . ILE A 1 570 ? 19.888 29.378 7.071 1.00 56.34 570 ILE A O 1
ATOM 4477 N N . GLN A 1 571 ? 20.413 28.947 4.937 1.00 53.22 571 GLN A N 1
ATOM 4478 C CA . GLN A 1 571 ? 21.602 28.164 5.260 1.00 53.22 571 GLN A CA 1
ATOM 4479 C C . GLN A 1 571 ? 22.659 29.017 5.976 1.00 53.22 571 GLN A C 1
ATOM 4481 O O . GLN A 1 571 ? 23.238 28.579 6.966 1.00 53.22 571 GLN A O 1
ATOM 4486 N N . THR A 1 572 ? 22.831 30.277 5.570 1.00 63.97 572 THR A N 1
ATOM 4487 C CA . THR A 1 572 ? 23.753 31.213 6.238 1.00 63.97 572 THR A CA 1
ATOM 4488 C C . THR A 1 572 ? 23.285 31.574 7.657 1.00 63.97 572 THR A C 1
ATOM 4490 O O . THR A 1 572 ? 24.110 31.730 8.555 1.00 63.97 572 THR A O 1
ATOM 4493 N N . SER A 1 573 ? 21.969 31.639 7.895 1.00 55.50 573 SER A N 1
ATOM 4494 C CA . SER A 1 573 ? 21.402 31.914 9.223 1.00 55.50 573 SER A CA 1
ATOM 4495 C C . SER A 1 573 ? 21.542 30.744 10.204 1.00 55.50 573 SER A C 1
ATOM 4497 O O . SER A 1 573 ? 21.618 30.974 11.410 1.00 55.50 573 SER A O 1
ATOM 4499 N N . ILE A 1 574 ? 21.579 29.502 9.712 1.00 53.16 574 ILE A N 1
ATOM 4500 C CA . ILE A 1 574 ? 21.690 28.298 10.551 1.00 53.16 574 ILE A CA 1
ATOM 4501 C C . ILE A 1 574 ? 23.124 28.110 11.073 1.00 53.16 574 ILE A C 1
ATOM 4503 O O . ILE A 1 574 ? 23.313 27.693 12.212 1.00 53.16 574 ILE A O 1
ATOM 4507 N N . TYR A 1 575 ? 24.140 28.482 10.289 1.00 50.62 575 TYR A N 1
ATOM 4508 C CA . TYR A 1 575 ? 25.550 28.324 10.679 1.00 50.62 575 TYR A CA 1
ATOM 4509 C C . TYR A 1 575 ? 26.132 29.497 11.487 1.00 50.62 575 TYR A C 1
ATOM 4511 O O . TYR A 1 575 ? 27.283 29.428 11.912 1.00 50.62 575 TYR A O 1
ATOM 4519 N N . ALA A 1 576 ? 25.361 30.561 11.730 1.00 48.06 576 ALA A N 1
ATOM 4520 C CA . ALA A 1 576 ? 25.829 31.749 12.449 1.00 48.06 576 ALA A CA 1
ATOM 4521 C C . ALA A 1 576 ? 25.593 31.717 13.976 1.00 48.06 576 ALA A C 1
ATOM 4523 O O . ALA A 1 576 ? 25.944 32.681 14.658 1.00 48.06 576 ALA A O 1
ATOM 4524 N N . GLN A 1 577 ? 25.014 30.651 14.546 1.00 45.50 577 GLN A N 1
ATOM 4525 C CA . GLN A 1 577 ? 24.820 30.570 16.000 1.00 45.50 577 GLN A CA 1
ATOM 4526 C C . GLN A 1 577 ? 26.068 30.020 16.720 1.00 45.50 577 GLN A C 1
ATOM 4528 O O . GLN A 1 577 ? 26.523 28.923 16.390 1.00 45.50 577 GLN A O 1
ATOM 4533 N N . PRO A 1 578 ? 26.624 30.726 17.727 1.00 40.84 578 PRO A N 1
ATOM 4534 C CA . PRO A 1 578 ? 27.758 30.223 18.492 1.00 40.84 578 PRO A CA 1
ATOM 4535 C C . PRO A 1 578 ? 27.313 29.072 19.400 1.00 40.84 578 PRO A C 1
ATOM 4537 O O . PRO A 1 578 ? 26.437 29.234 20.250 1.00 40.84 578 PRO A O 1
ATOM 4540 N N . ILE A 1 579 ? 27.952 27.913 19.249 1.00 41.66 579 ILE A N 1
ATOM 4541 C CA . ILE A 1 579 ? 27.775 26.764 20.139 1.00 41.66 579 ILE A CA 1
ATOM 4542 C C . ILE A 1 579 ? 28.411 27.108 21.492 1.00 41.66 579 ILE A C 1
ATOM 4544 O O . ILE A 1 579 ? 29.631 27.076 21.649 1.00 41.66 579 ILE A O 1
ATOM 4548 N N . ALA A 1 580 ? 27.582 27.444 22.479 1.00 37.12 580 ALA A N 1
ATOM 4549 C CA . ALA A 1 580 ? 28.011 27.576 23.865 1.00 37.12 580 ALA A CA 1
ATOM 4550 C C . ALA A 1 580 ? 28.309 26.181 24.443 1.00 37.12 580 ALA A C 1
ATOM 4552 O O . ALA A 1 580 ? 27.399 25.401 24.726 1.00 37.12 580 ALA A O 1
ATOM 4553 N N . GLN A 1 581 ? 29.593 25.862 24.613 1.00 41.84 581 GLN A N 1
ATOM 4554 C CA . GLN A 1 581 ? 30.041 24.676 25.341 1.00 41.84 581 GLN A CA 1
ATOM 4555 C C . GLN A 1 581 ? 29.676 24.812 26.827 1.00 41.84 581 GLN A C 1
ATOM 4557 O O . GLN A 1 581 ? 30.138 25.731 27.503 1.00 41.84 581 GLN A O 1
ATOM 4562 N N . LYS A 1 582 ? 28.867 23.884 27.351 1.00 38.81 582 LYS A N 1
ATOM 4563 C CA . LYS A 1 582 ? 28.724 23.660 28.797 1.00 38.81 582 LYS A CA 1
ATOM 4564 C C . LYS A 1 582 ? 29.654 22.519 29.234 1.00 38.81 582 LYS A C 1
ATOM 4566 O O . LYS A 1 582 ? 29.731 21.518 28.520 1.00 38.81 582 LYS A O 1
ATOM 4571 N N . PRO A 1 583 ? 30.348 22.649 30.378 1.00 49.75 583 PRO A N 1
ATOM 4572 C CA . PRO A 1 583 ? 31.221 21.607 30.896 1.00 49.75 583 PRO A CA 1
ATOM 4573 C C . PRO A 1 583 ? 30.402 20.520 31.602 1.00 49.75 583 PRO A C 1
ATOM 4575 O O . PRO A 1 583 ? 29.386 20.802 32.238 1.00 49.75 583 PRO A O 1
ATOM 4578 N N . TRP A 1 584 ? 30.861 19.282 31.461 1.00 47.59 584 TRP A N 1
ATOM 4579 C CA . TRP A 1 584 ? 30.266 18.087 32.049 1.00 47.59 584 TRP A CA 1
ATOM 4580 C C . TRP A 1 584 ? 30.657 17.960 33.532 1.00 47.59 584 TRP A C 1
ATOM 4582 O O . TRP A 1 584 ? 31.836 18.099 33.864 1.00 47.59 584 TRP A O 1
ATOM 4592 N N . MET A 1 585 ? 29.673 17.672 34.392 1.00 39.28 585 MET A N 1
ATOM 4593 C CA . MET A 1 585 ? 29.828 16.951 35.664 1.00 39.28 585 MET A CA 1
ATOM 4594 C C . MET A 1 585 ? 29.000 15.677 35.591 1.00 39.28 585 MET A C 1
ATOM 4596 O O . MET A 1 585 ? 27.882 15.763 35.027 1.00 39.28 585 MET A O 1
#

Organism: NCBI:txid1395130

Secondary structure (DSSP, 8-state):
-----------SS----SSS-HHHHHTTPPP--SPP-------------------S---GGGGHHHHHHHHHHHHS--SHHHHHHHHHHHHHHTT-SSPPPHHHHHHHHHHHHHHHHHHHHHTT-HHHHHHHHHHHHHHHHHHHHHHHSHHHHTSHHHHHHHHHHHHHHHHS-SSTTHHHHHHHHHHHHHHHH-S-SSSSSHHHHHHHHTHHHHHHHHHHTTS--GGGSTTTTTPPPSS-SHHHHHHHHHHHHHHHHHHHHHHHHHSSS--SHHHHHHHHHHHHHHHHHHHHHHHHHHHHHHTTS-GGGGSSS-SS--PPP--SHHHHHHHHHHHHHHHHHHHHHHHHS--HHHHHHHHHHHHHHHHHHHT-TTTTT---HHHHHHHHHHHHHHHHHTTGGGSHHHHHHHHHHHHSTT--S-HHHHS-HHHHTTS------TT-----TTS-TT------PPP-STTSTTSSSS-------------------------------------------------------S-TTHHHHHHHHHTT--HHHHHHHHHHHHHHHHHHHHHHHHHHHHTTS---PPPP-

Radius of gyration: 33.49 Å; Cα contacts (8 Å, |Δi|>4): 500; chains: 1; bounding box: 124×73×96 Å

Sequence (585 aa):
MVSRGGRSKRCSNCNEKRPSCDRCRKRGLQCDGPKDLTWIVNQNNPFPPHKNSIPYDLSLVAFHDDLCLAYTRTHLLRGGNIELAYDKIQCLAGTSTDPLSPGITLLRNAIISLATTFFGTHNRQTAITNRGYREYGDVLKELNWNLTQTHLQTSNETILTILTCTLLEIFLPTGPNHFLKHAGGVEAILRQRGPPAESEGEGRKIVYNLRTLSIIGALAERRSSIWASDGWRDLPPLQTEVEFVLRHDIFKILATCTVLISEYDQLSQPQAPSEYSPLLARAYTCLETLQATYPRWEAYNQSFLDSSTLTAETEMSQDVKIANAASATNFLLYNSAYICILGIVHTMNPSEKYTSLRINAAIRIMRCLERKGYETRMGGPETNTIGFVATKAAWEILGGFNTPEGRRLAKFAKSSPNGTFAVGAWEHSDDQSKRQYPKVPDKMKGVYWNAPLWSERKAKGDGADNELALREIIDIGQRGEKKDSSPDPLARTFNLTGLDGGVFEKKNFPGMGVLGSLPERVGKFEGFEGAGGIRRAQAMQRFGVPPEIRERLREETNSEEESASLQRQIQTSIYAQPIAQKPWM

Foldseek 3Di:
DDDDDDDPDADPDAPQDPPAGPVCVVVVHHHPGPDDPDDPPPDDDPDPDPPPPVPPDPDCVVCLLVVLLVVCCVQPQPAALLVVLVVLLVVVVPDDPDDDDLLNVLSSLLSSLLSQLLVCVVVVNVVSNVVSVVSLVVSVVSLVVLCVPPVRVLDSSSLSSLVSNLVCCLQPNPDFCPSLVSLVSSQVSCVVVDQDPDLDDDSNRSVVSSLLSQLLSLLLVLAQGPCQDPRNVPRDFNDDDLLRNLVNQLSSLSNVLSVLSNVVVVCPPPPDLVVCVVSLVVLVVSLVSLVVSVVSLLVVQVVQPDPVVPPDDDPPDPADDGRALSSLLSLLSSLLSLLSSLLSNCLSPPDPVSLVSNLVSLVNLLVSLPVLPHVPDDHHSSSVSSNLSSLQSSLVSQPAPVHPSSVSSVVSCCPRPSSSSSPQLRDDPVVVVVDPDPDDDPPPPDDHSPQRSNHDPPDPDDDDDPPPPPPPPPDDDDDDDDDDDDDDDDDDDDDDDDDDDDDDDDDDDDDDDDDDDDDDDDDDDDDDDDDPDPVVVVVCVVPPDDPVVVVVVVVVVVVVVVVVVVVVVVVVVVPPDDPDDDDDD

Mean predicted aligned error: 16.07 Å

Nearest PDB structures (foldseek):
  8fbj-assembly1_A  TM=3.652E-01  e=4.387E-01  synthetic construct
  5udl-assembly1_A  TM=2.333E-01  e=1.215E+00  Homo sapiens
  6ids-assembly1_A  TM=2.327E-01  e=5.269E+00  Vibrio cholerae
  6gwh-assembly1_A  TM=2.273E-01  e=8.949E+00  Pyrococcus furiosus DSM 3638
  8waf-assembly1_A  TM=2.319E-01  e=6.728E+00  Arabidopsis thaliana

pLDDT: mean 73.6, std 24.61, range [22.95, 98.56]